Protein AF-A0A2L0PM59-F1 (afdb_monomer_lite)

Radius of gyration: 33.08 Å; chains: 1; bounding box: 69×61×106 Å

Foldseek 3Di:
DDDPPDPDDDVVLLVLQLVLLVVLVCVQQVNDLDLDRPGDLPVQVCSLCDPSHRPLSNLLLVQADQWADPDDPDDTGGLRVLLSRLLSNLQVVLCLFQVDGDFSVLQVALSQQLNCQRDQVVCVQQVHPSQLHDPPVDPPPPPDDPHSRPVSSVVSSVSSSVSSVQDDQQAFEFAAHRPQKTKFKDKFKAWCDAFQAHHHRHGCAFPVNDGDFQFLKHKFWFDDDPQKTKTADPGGPPDPFHAAFALLFKFKDKVRHTQDGFHVPDDSPDQKHWDKGWDDDPPDPDIKMKIKIDGRHGRMIMIGIVVGDDPPIIMMMMTGGDCPPPVNVPVRTDMDMDMDMDMDGKDKDKDKDKDFPVVQVVCCVPVVDRPQVVVVVVSSVVVSLVLNLVLVVLLVVLQVVFEFEDELPCVPCVVPDDPQVSVVVVVVSQVVSQVVLCVLLSAWGFAEKEAEDVVLVVQLPHDCCAFVASPDDDDPAKTWGGAGNVGHTYIYGHHPSQDADPFFTKMKTFIHDSRSSLRQKYKYFSHHWGKDKDDQDPSRMTIIMIMTIMDTGGRPPPSSNSRMHMYTYTD

Structure (mmCIF, N/CA/C/O backbone):
data_AF-A0A2L0PM59-F1
#
_entry.id   AF-A0A2L0PM59-F1
#
loop_
_atom_site.group_PDB
_atom_site.id
_atom_site.type_symbol
_atom_site.label_atom_id
_atom_site.label_alt_id
_atom_site.label_comp_id
_atom_site.label_asym_id
_atom_site.label_entity_id
_atom_site.label_seq_id
_atom_site.pdbx_PDB_ins_code
_atom_site.Cartn_x
_atom_site.Cartn_y
_atom_site.Cartn_z
_atom_site.occupancy
_atom_site.B_iso_or_equiv
_atom_site.auth_seq_id
_atom_site.auth_comp_id
_atom_site.auth_asym_id
_atom_site.auth_atom_id
_atom_site.pdbx_PDB_model_num
ATOM 1 N N . MET A 1 1 ? -3.952 -29.152 -32.686 1.00 27.72 1 MET A N 1
ATOM 2 C CA . MET A 1 1 ? -3.365 -29.174 -31.329 1.00 27.72 1 MET A CA 1
ATOM 3 C C . MET A 1 1 ? -4.463 -28.813 -30.340 1.00 27.72 1 MET A C 1
ATOM 5 O O . MET A 1 1 ? -5.264 -27.950 -30.688 1.00 27.72 1 MET A O 1
ATOM 9 N N . PRO A 1 2 ? -4.578 -29.496 -29.192 1.00 24.06 2 PRO A N 1
ATOM 10 C CA . PRO A 1 2 ? -5.590 -29.165 -28.193 1.00 24.06 2 PRO A CA 1
ATOM 11 C C . PRO A 1 2 ? -5.317 -27.757 -27.646 1.00 24.06 2 PRO A C 1
ATOM 13 O O . PRO A 1 2 ? -4.169 -27.425 -27.362 1.00 24.06 2 PRO A O 1
ATOM 16 N N . GLN A 1 3 ? -6.354 -26.919 -27.552 1.00 24.34 3 GLN A N 1
ATOM 17 C CA . GLN A 1 3 ? -6.254 -25.629 -26.864 1.00 24.34 3 GLN A CA 1
ATOM 18 C C . GLN A 1 3 ? -5.790 -25.875 -25.419 1.00 24.34 3 GLN A C 1
ATOM 20 O O . GLN A 1 3 ? -6.357 -26.758 -24.766 1.00 24.34 3 GLN A O 1
ATOM 25 N N . PRO A 1 4 ? -4.795 -25.132 -24.900 1.00 29.39 4 PRO A N 1
ATOM 26 C CA . PRO A 1 4 ? -4.417 -25.258 -23.503 1.00 29.39 4 PRO A CA 1
ATOM 27 C C . PRO A 1 4 ? -5.614 -24.850 -22.640 1.00 29.39 4 PRO A C 1
ATOM 29 O O . PRO A 1 4 ? -6.123 -23.731 -22.727 1.00 29.39 4 PRO A O 1
ATOM 32 N N . ALA A 1 5 ? -6.100 -25.791 -21.832 1.00 29.72 5 ALA A N 1
ATOM 33 C CA . ALA A 1 5 ? -7.137 -25.538 -20.848 1.00 29.72 5 ALA A CA 1
ATOM 34 C C . ALA A 1 5 ? -6.565 -24.595 -19.781 1.00 29.72 5 ALA A C 1
ATOM 36 O O . ALA A 1 5 ? -5.794 -25.007 -18.914 1.00 29.72 5 ALA A O 1
ATOM 37 N N . ALA A 1 6 ? -6.925 -23.316 -19.868 1.00 35.06 6 ALA A N 1
ATOM 38 C CA . ALA A 1 6 ? -6.509 -22.288 -18.931 1.00 35.06 6 ALA A CA 1
ATOM 39 C C . ALA A 1 6 ? -7.089 -22.577 -17.537 1.00 35.06 6 ALA A C 1
ATOM 41 O O . ALA A 1 6 ? -8.230 -22.229 -17.229 1.00 35.06 6 ALA A O 1
ATOM 42 N N . LYS A 1 7 ? -6.299 -23.206 -16.659 1.00 37.25 7 LYS A N 1
ATOM 43 C CA . LYS A 1 7 ? -6.524 -23.071 -15.216 1.00 37.25 7 LYS A CA 1
ATOM 44 C C . LYS A 1 7 ? -6.375 -21.588 -14.883 1.00 37.25 7 LYS A C 1
ATOM 46 O O . LYS A 1 7 ? -5.347 -20.985 -15.181 1.00 37.25 7 LYS A O 1
ATOM 51 N N . SER A 1 8 ? -7.431 -21.009 -14.320 1.00 37.84 8 SER A N 1
ATOM 52 C CA . SER A 1 8 ? -7.541 -19.581 -14.032 1.00 37.84 8 SER A CA 1
ATOM 53 C C . SER A 1 8 ? -6.312 -19.029 -13.308 1.00 37.84 8 SER A C 1
ATOM 55 O O . SER A 1 8 ? -5.810 -19.641 -12.364 1.00 37.84 8 SER A O 1
ATOM 57 N N . MET A 1 9 ? -5.901 -17.838 -13.737 1.00 46.41 9 MET A N 1
ATOM 58 C CA . MET A 1 9 ? -4.783 -17.024 -13.268 1.00 46.41 9 MET A CA 1
ATOM 59 C C . MET A 1 9 ? -4.949 -16.583 -11.802 1.00 46.41 9 MET A C 1
ATOM 61 O O . MET A 1 9 ? -5.309 -15.445 -11.514 1.00 46.41 9 MET A O 1
ATOM 65 N N . THR A 1 10 ? -4.713 -17.483 -10.853 1.00 48.06 10 THR A N 1
ATOM 66 C CA . THR A 1 10 ? -4.766 -17.174 -9.418 1.00 48.06 10 THR A CA 1
ATOM 67 C C . THR A 1 10 ? -3.381 -16.779 -8.885 1.00 48.06 10 THR A C 1
ATOM 69 O O . THR A 1 10 ? -2.368 -17.262 -9.395 1.00 48.06 10 THR A O 1
ATOM 72 N N . PRO A 1 11 ? -3.291 -15.977 -7.804 1.00 45.53 11 PRO A N 1
ATOM 73 C CA . PRO A 1 11 ? -2.032 -15.705 -7.092 1.00 45.53 11 PRO A CA 1
ATOM 74 C C . PRO A 1 11 ? -1.247 -16.974 -6.706 1.00 45.53 11 PRO A C 1
ATOM 76 O O . PRO A 1 11 ? -0.023 -16.952 -6.594 1.00 45.53 11 PRO A O 1
ATOM 79 N N . SER A 1 12 ? -1.935 -18.116 -6.566 1.00 50.94 12 SER A N 1
ATOM 80 C CA . SER A 1 12 ? -1.296 -19.419 -6.353 1.00 50.94 12 SER A CA 1
ATOM 81 C C . SER A 1 12 ? -0.409 -19.848 -7.524 1.00 50.94 12 SER A C 1
ATOM 83 O O . SER A 1 12 ? 0.633 -20.442 -7.283 1.00 50.94 12 SER A O 1
ATOM 85 N N . VAL A 1 13 ? -0.778 -19.529 -8.769 1.00 54.47 13 VAL A N 1
ATOM 86 C CA . VAL A 1 13 ? 0.019 -19.849 -9.963 1.00 54.47 13 VAL A CA 1
ATOM 87 C C . VAL A 1 13 ? 1.286 -18.994 -10.001 1.00 54.47 13 VAL A C 1
ATOM 89 O O . VAL A 1 13 ? 2.354 -19.515 -10.289 1.00 54.47 13 VAL A O 1
ATOM 92 N N . GLN A 1 14 ? 1.210 -17.715 -9.618 1.00 56.06 14 GLN A N 1
ATOM 93 C CA . GLN A 1 14 ? 2.391 -16.841 -9.537 1.00 56.06 14 GLN A CA 1
ATOM 94 C C . GLN A 1 14 ? 3.382 -17.334 -8.477 1.00 56.06 14 GLN A C 1
ATOM 96 O O . GLN A 1 14 ? 4.585 -17.414 -8.729 1.00 56.06 14 GLN A O 1
ATOM 101 N N . ASN A 1 15 ? 2.881 -17.734 -7.307 1.00 59.72 15 ASN A N 1
ATOM 102 C CA . ASN A 1 15 ? 3.714 -18.322 -6.260 1.00 59.72 15 ASN A CA 1
ATOM 103 C C . ASN A 1 15 ? 4.310 -19.671 -6.686 1.00 59.72 15 ASN A C 1
ATOM 105 O O . ASN A 1 15 ? 5.478 -19.921 -6.405 1.00 59.72 15 ASN A O 1
ATOM 109 N N . GLN A 1 16 ? 3.557 -20.503 -7.411 1.00 60.62 16 GLN A N 1
ATOM 110 C CA . GLN A 1 16 ? 4.054 -21.764 -7.971 1.00 60.62 16 GLN A CA 1
ATOM 111 C C . GLN A 1 16 ? 5.153 -21.538 -9.013 1.00 60.62 16 GLN A C 1
ATOM 113 O O . GLN A 1 16 ? 6.176 -22.212 -8.947 1.00 60.62 16 GLN A O 1
ATOM 118 N N . THR A 1 17 ? 5.001 -20.560 -9.913 1.00 58.91 17 THR A N 1
ATOM 119 C CA . THR A 1 17 ? 6.036 -20.210 -10.897 1.00 58.91 17 THR A CA 1
ATOM 120 C C . THR A 1 17 ? 7.337 -19.803 -10.220 1.00 58.91 17 THR A C 1
ATOM 122 O O . THR A 1 17 ? 8.400 -20.308 -10.565 1.00 58.91 17 THR A O 1
ATOM 125 N N . ASN A 1 18 ? 7.263 -18.966 -9.188 1.00 61.53 18 ASN A N 1
ATOM 126 C CA . ASN A 1 18 ? 8.455 -18.542 -8.457 1.00 61.53 18 ASN A CA 1
ATOM 127 C C . ASN A 1 18 ? 9.075 -19.637 -7.615 1.00 61.53 18 ASN A C 1
ATOM 129 O O . ASN A 1 18 ? 10.293 -19.737 -7.561 1.00 61.53 18 ASN A O 1
ATOM 133 N N . GLN A 1 19 ? 8.261 -20.453 -6.949 1.00 65.94 19 GLN A N 1
ATOM 134 C CA . GLN A 1 19 ? 8.767 -21.596 -6.199 1.00 65.94 19 GLN A CA 1
ATOM 135 C C . GLN A 1 19 ? 9.452 -22.591 -7.129 1.00 65.94 19 GLN A C 1
ATOM 137 O O . GLN A 1 19 ? 10.510 -23.095 -6.779 1.00 65.94 19 GLN A O 1
ATOM 142 N N . PHE A 1 20 ? 8.907 -22.818 -8.322 1.00 67.31 20 PHE A N 1
ATOM 143 C CA . PHE A 1 20 ? 9.523 -23.672 -9.328 1.00 67.31 20 PHE A CA 1
ATOM 144 C C . PHE A 1 20 ? 10.843 -23.089 -9.850 1.00 67.31 20 PHE A C 1
ATOM 146 O O . PHE A 1 20 ? 11.848 -23.796 -9.883 1.00 67.31 20 PHE A O 1
ATOM 153 N N . ILE A 1 21 ? 10.883 -21.792 -10.177 1.00 66.69 21 ILE A N 1
ATOM 154 C CA . ILE A 1 21 ? 12.112 -21.095 -10.594 1.00 66.69 21 ILE A CA 1
ATOM 155 C C . ILE A 1 21 ? 13.164 -21.146 -9.482 1.00 66.69 21 ILE A C 1
ATOM 157 O O . ILE A 1 21 ? 14.302 -21.512 -9.753 1.00 66.69 21 ILE A O 1
ATOM 161 N N . LYS A 1 22 ? 12.788 -20.869 -8.226 1.00 67.25 22 LYS A N 1
ATOM 162 C CA . LYS A 1 22 ? 13.691 -20.939 -7.066 1.00 67.25 22 LYS A CA 1
ATOM 163 C C . LYS A 1 22 ? 14.184 -22.354 -6.798 1.00 67.25 22 LYS A C 1
ATOM 165 O O . LYS A 1 22 ? 15.374 -22.545 -6.630 1.00 67.25 22 LYS A O 1
ATOM 170 N N . GLN A 1 23 ? 13.311 -23.357 -6.844 1.00 67.19 23 GLN A N 1
ATOM 171 C CA . GLN A 1 23 ? 13.714 -24.760 -6.713 1.00 67.19 23 GLN A CA 1
ATOM 172 C C . GLN A 1 23 ? 14.649 -25.192 -7.844 1.00 67.19 23 GLN A C 1
ATOM 174 O O . GLN A 1 23 ? 15.574 -25.962 -7.607 1.00 67.19 23 GLN A O 1
ATOM 179 N N . THR A 1 24 ? 14.429 -24.693 -9.061 1.00 63.56 24 THR A N 1
ATOM 180 C CA . THR A 1 24 ? 15.310 -24.948 -10.204 1.00 63.56 24 THR A CA 1
ATOM 181 C C . THR A 1 24 ? 16.659 -24.261 -10.000 1.00 63.56 24 THR A C 1
ATOM 183 O O . THR A 1 24 ? 17.693 -24.904 -10.147 1.00 63.56 24 THR A O 1
ATOM 186 N N . LEU A 1 25 ? 16.669 -22.995 -9.575 1.00 63.06 25 LEU A N 1
ATOM 187 C CA . LEU A 1 25 ? 17.885 -22.258 -9.224 1.00 63.06 25 LEU A CA 1
ATOM 188 C C . LEU A 1 25 ? 18.656 -22.954 -8.097 1.00 63.06 25 LEU A C 1
ATOM 190 O O . LEU A 1 25 ? 19.851 -23.187 -8.245 1.00 63.06 25 LEU A O 1
ATOM 194 N N . ASP A 1 26 ? 17.991 -23.358 -7.017 1.00 63.78 26 ASP A N 1
ATOM 195 C CA . ASP A 1 26 ? 18.604 -24.003 -5.852 1.00 63.78 26 ASP A CA 1
ATOM 196 C C . ASP A 1 26 ? 19.184 -25.381 -6.192 1.00 63.78 26 ASP A C 1
ATOM 198 O O . ASP A 1 26 ? 20.300 -25.707 -5.776 1.00 63.78 26 ASP A O 1
ATOM 202 N N . LYS A 1 27 ? 18.460 -26.185 -6.984 1.00 61.19 27 LYS A N 1
ATOM 203 C CA . LYS A 1 27 ? 18.928 -27.503 -7.442 1.00 61.19 27 LYS A CA 1
ATOM 204 C C . LYS A 1 27 ? 20.117 -27.399 -8.391 1.00 61.19 27 LYS A C 1
ATOM 206 O O . LYS A 1 27 ? 20.985 -28.264 -8.347 1.00 61.19 27 LYS A O 1
ATOM 211 N N . VAL A 1 28 ? 20.163 -26.365 -9.231 1.00 54.53 28 VAL A N 1
ATOM 212 C CA . VAL A 1 28 ? 21.196 -26.229 -10.268 1.00 54.53 28 VAL A CA 1
ATOM 213 C C . VAL A 1 28 ? 22.436 -25.488 -9.758 1.00 54.53 28 VAL A C 1
ATOM 215 O O . VAL A 1 28 ? 23.550 -25.811 -10.156 1.00 54.53 28 VAL A O 1
ATOM 218 N N . THR A 1 29 ? 22.282 -24.544 -8.827 1.00 51.91 29 THR A N 1
ATOM 219 C CA . THR A 1 29 ? 23.408 -23.808 -8.214 1.00 51.91 29 THR A CA 1
ATOM 220 C C . THR A 1 29 ? 23.987 -24.494 -6.971 1.00 51.91 29 THR A C 1
ATOM 222 O O . THR A 1 29 ? 24.968 -24.018 -6.396 1.00 51.91 29 THR A O 1
ATOM 225 N N . GLY A 1 30 ? 23.397 -25.610 -6.522 1.00 48.59 30 GLY A N 1
ATOM 226 C CA . GLY A 1 30 ? 23.833 -26.328 -5.321 1.00 48.59 30 GLY A CA 1
ATOM 227 C C . GLY A 1 30 ? 23.672 -25.515 -4.029 1.00 48.59 30 GLY A C 1
ATOM 228 O O . GLY A 1 30 ? 24.452 -25.692 -3.092 1.00 48.59 30 GLY A O 1
ATOM 229 N N . GLY A 1 31 ? 22.703 -24.593 -3.985 1.00 42.41 31 GLY A N 1
ATOM 230 C CA . GLY A 1 31 ? 22.409 -23.764 -2.812 1.00 42.41 31 GLY A CA 1
ATOM 231 C C . GLY A 1 31 ? 23.456 -22.693 -2.480 1.00 42.41 31 GLY A C 1
ATOM 232 O O . GLY A 1 31 ? 23.491 -22.212 -1.346 1.00 42.41 31 GLY A O 1
ATOM 233 N N . LYS A 1 32 ? 24.326 -22.307 -3.426 1.00 35.59 32 LYS A N 1
ATOM 234 C CA . LYS A 1 32 ? 25.261 -21.184 -3.247 1.00 35.59 32 LYS A CA 1
ATOM 235 C C . LYS A 1 32 ? 24.910 -20.034 -4.196 1.00 35.59 32 LYS A C 1
ATOM 237 O O . LYS A 1 32 ? 24.916 -20.245 -5.406 1.00 35.59 32 LYS A O 1
ATOM 242 N N . PRO A 1 33 ? 24.695 -18.804 -3.690 1.00 37.88 33 PRO A N 1
ATOM 243 C CA . PRO A 1 33 ? 24.540 -17.629 -4.536 1.00 37.88 33 PRO A CA 1
ATOM 244 C C . PRO A 1 33 ? 25.918 -17.249 -5.093 1.00 37.88 33 PRO A C 1
ATOM 246 O O . PRO A 1 33 ? 26.640 -16.436 -4.521 1.00 37.88 33 PRO A O 1
ATOM 249 N N . SER A 1 34 ? 26.351 -17.899 -6.172 1.00 37.03 34 SER A N 1
ATOM 250 C CA . SER A 1 34 ? 27.556 -17.487 -6.888 1.00 37.03 34 SER A CA 1
ATOM 251 C C . SER A 1 34 ? 27.201 -16.388 -7.882 1.00 37.03 34 SER A C 1
ATOM 253 O O . SER A 1 34 ? 26.330 -16.584 -8.724 1.00 37.03 34 SER A O 1
ATOM 255 N N . ASN A 1 35 ? 27.949 -15.282 -7.858 1.00 36.91 35 ASN A N 1
ATOM 256 C CA . ASN A 1 35 ? 27.867 -14.176 -8.826 1.00 36.91 35 ASN A CA 1
ATOM 257 C C . ASN A 1 35 ? 28.121 -14.587 -10.297 1.00 36.91 35 ASN A C 1
ATOM 259 O O . ASN A 1 35 ? 28.091 -13.739 -11.185 1.00 36.91 35 ASN A O 1
ATOM 263 N N . ILE A 1 36 ? 28.385 -15.870 -10.560 1.00 41.28 36 ILE A N 1
ATOM 264 C CA . ILE A 1 36 ? 28.455 -16.495 -11.880 1.00 41.28 36 ILE A CA 1
ATOM 265 C C . ILE A 1 36 ? 27.874 -17.907 -11.716 1.00 41.28 36 ILE A C 1
ATOM 267 O O . ILE A 1 36 ? 28.599 -18.838 -11.370 1.00 41.28 36 ILE A O 1
ATOM 271 N N . ALA A 1 37 ? 26.560 -18.062 -11.873 1.00 41.47 37 ALA A N 1
ATOM 272 C CA . ALA A 1 37 ? 25.947 -19.384 -11.925 1.00 41.47 37 ALA A CA 1
ATOM 273 C C . ALA A 1 37 ? 26.334 -20.035 -13.263 1.00 41.47 37 ALA A C 1
ATOM 275 O O . ALA A 1 37 ? 25.862 -19.634 -14.322 1.00 41.47 37 ALA A O 1
ATOM 276 N N . VAL A 1 38 ? 27.251 -21.002 -13.230 1.00 41.81 38 VAL A N 1
ATOM 277 C CA . VAL A 1 38 ? 27.514 -21.865 -14.387 1.00 41.81 38 VAL A CA 1
ATOM 278 C C . VAL A 1 38 ? 26.465 -22.970 -14.337 1.00 41.81 38 VAL A C 1
ATOM 280 O O . VAL A 1 38 ? 26.564 -23.882 -13.520 1.00 41.81 38 VAL A O 1
ATOM 283 N N . PHE A 1 39 ? 25.416 -22.831 -15.144 1.00 48.06 39 PHE A N 1
ATOM 284 C CA . PHE A 1 39 ? 24.342 -23.817 -15.242 1.00 48.06 39 PHE A CA 1
ATOM 285 C C . PHE A 1 39 ? 24.842 -25.058 -15.993 1.00 48.06 39 PHE A C 1
ATOM 287 O O . PHE A 1 39 ? 25.458 -24.937 -17.050 1.00 48.06 39 PHE A O 1
ATOM 294 N N . ASP A 1 40 ? 24.576 -26.245 -15.447 1.00 51.03 40 ASP A N 1
ATOM 295 C CA . ASP A 1 40 ? 24.790 -27.510 -16.154 1.00 51.03 40 ASP A CA 1
ATOM 296 C C . ASP A 1 40 ? 23.639 -27.744 -17.149 1.00 51.03 40 ASP A C 1
ATOM 298 O O . ASP A 1 40 ? 22.474 -27.871 -16.760 1.00 51.03 40 ASP A O 1
ATOM 302 N N . ASP A 1 41 ? 23.977 -27.751 -18.438 1.00 54.00 41 ASP A N 1
ATOM 303 C CA . ASP A 1 41 ? 23.052 -27.592 -19.566 1.00 54.00 41 ASP A CA 1
ATOM 304 C C . ASP A 1 41 ? 22.029 -28.731 -19.703 1.00 54.00 41 ASP A C 1
ATOM 306 O O . ASP A 1 41 ? 20.909 -28.506 -20.163 1.00 54.00 41 ASP A O 1
ATOM 310 N N . ALA A 1 42 ? 22.385 -29.947 -19.276 1.00 52.88 42 ALA A N 1
ATOM 311 C CA . ALA A 1 42 ? 21.524 -31.125 -19.406 1.00 52.88 42 ALA A CA 1
ATOM 312 C C . ALA A 1 42 ? 20.440 -31.185 -18.313 1.00 52.88 42 ALA A C 1
ATOM 314 O O . ALA A 1 42 ? 19.265 -31.413 -18.592 1.00 52.88 42 ALA A O 1
ATOM 315 N N . ASN A 1 43 ? 20.815 -30.904 -17.062 1.00 57.41 43 ASN A N 1
ATOM 316 C CA . ASN A 1 43 ? 19.921 -31.028 -15.906 1.00 57.41 43 ASN A CA 1
ATOM 317 C C . ASN A 1 43 ? 18.848 -29.922 -15.854 1.00 57.41 43 ASN A C 1
ATOM 319 O O . ASN A 1 43 ? 17.739 -30.143 -15.364 1.00 57.41 43 ASN A O 1
ATOM 323 N N . VAL A 1 44 ? 19.159 -28.729 -16.373 1.00 58.16 44 VAL A N 1
ATOM 324 C CA . VAL A 1 44 ? 18.218 -27.597 -16.450 1.00 58.16 44 VAL A CA 1
ATOM 325 C C . VAL A 1 44 ? 17.114 -27.861 -17.470 1.00 58.16 44 VAL A C 1
ATOM 327 O O . VAL A 1 44 ? 15.944 -27.598 -17.195 1.00 58.16 44 VAL A O 1
ATOM 330 N N . GLN A 1 45 ? 17.472 -28.397 -18.638 1.00 58.09 45 GLN A N 1
ATOM 331 C CA . GLN A 1 45 ? 16.526 -28.666 -19.717 1.00 58.09 45 GLN A CA 1
ATOM 332 C C . GLN A 1 45 ? 15.510 -29.737 -19.321 1.00 58.09 45 GLN A C 1
ATOM 334 O O . GLN A 1 45 ? 14.311 -29.541 -19.527 1.00 58.09 45 GLN A O 1
ATOM 339 N N . ASP A 1 46 ? 15.975 -30.821 -18.700 1.00 60.75 46 ASP A N 1
ATOM 340 C CA . ASP A 1 46 ? 15.107 -31.902 -18.237 1.00 60.75 46 ASP A CA 1
ATOM 341 C C . ASP A 1 46 ? 14.157 -31.427 -17.131 1.00 60.75 46 ASP A C 1
ATOM 343 O O . ASP A 1 46 ? 12.984 -31.799 -17.127 1.00 60.75 46 ASP A O 1
ATOM 347 N N . HIS A 1 47 ? 14.610 -30.542 -16.233 1.00 62.62 47 HIS A N 1
ATOM 348 C CA . HIS A 1 47 ? 13.748 -30.024 -15.170 1.00 62.62 47 HIS A CA 1
ATOM 349 C C . HIS A 1 47 ? 12.707 -29.018 -15.679 1.00 62.62 47 HIS A C 1
ATOM 351 O O . HIS A 1 47 ? 11.556 -29.067 -15.251 1.00 62.62 47 HIS A O 1
ATOM 357 N N . LEU A 1 48 ? 13.075 -28.133 -16.614 1.00 60.25 48 LEU A N 1
ATOM 358 C CA . LEU A 1 48 ? 12.162 -27.135 -17.191 1.00 60.25 48 LEU A CA 1
ATOM 359 C C . LEU A 1 48 ? 11.142 -27.741 -18.168 1.00 60.25 48 LEU A C 1
ATOM 361 O O . LEU A 1 48 ? 10.066 -27.171 -18.353 1.00 60.25 48 LEU A O 1
ATOM 365 N N . ARG A 1 49 ? 11.469 -28.883 -18.787 1.00 62.59 49 ARG A N 1
ATOM 366 C CA . ARG A 1 49 ? 10.570 -29.642 -19.674 1.00 62.59 49 ARG A CA 1
ATOM 367 C C . ARG A 1 49 ? 9.754 -30.710 -18.952 1.00 62.59 49 ARG A C 1
ATOM 369 O O . ARG A 1 49 ? 8.928 -31.368 -19.586 1.00 62.59 49 ARG A O 1
ATOM 376 N N . ASP A 1 50 ? 9.955 -30.878 -17.648 1.00 66.06 50 ASP A N 1
ATOM 377 C CA . ASP A 1 50 ? 9.169 -31.811 -16.857 1.00 66.06 50 ASP A CA 1
ATOM 378 C C . ASP A 1 50 ? 7.688 -31.385 -16.825 1.00 66.06 50 ASP A C 1
ATOM 380 O O . ASP A 1 50 ? 7.323 -30.205 -16.774 1.00 66.06 50 ASP A O 1
ATOM 384 N N . SER A 1 51 ? 6.815 -32.385 -16.808 1.00 54.03 51 SER A N 1
ATOM 385 C CA . SER A 1 51 ? 5.356 -32.265 -16.743 1.00 54.03 51 SER A CA 1
ATOM 386 C C . SER A 1 51 ? 4.838 -31.498 -15.512 1.00 54.03 51 SER A C 1
ATOM 388 O O . SER A 1 51 ? 3.673 -31.101 -15.487 1.00 54.03 51 SER A O 1
ATOM 390 N N . GLY A 1 52 ? 5.694 -31.262 -14.510 1.00 58.53 52 GLY A N 1
ATOM 391 C CA . GLY A 1 52 ? 5.411 -30.461 -13.315 1.00 58.53 52 GLY A CA 1
ATOM 392 C C . GLY A 1 52 ? 5.711 -28.958 -13.429 1.00 58.53 52 GLY A C 1
ATOM 393 O O . GLY A 1 52 ? 5.400 -28.223 -12.490 1.00 58.53 52 GLY A O 1
ATOM 394 N N . ALA A 1 53 ? 6.306 -28.485 -14.531 1.00 59.66 53 ALA A N 1
ATOM 395 C CA . ALA A 1 53 ? 6.601 -27.066 -14.719 1.00 59.66 53 ALA A CA 1
ATOM 396 C C . ALA A 1 53 ? 5.313 -26.223 -14.908 1.00 59.66 53 ALA A C 1
ATOM 398 O O . ALA A 1 53 ? 4.352 -26.681 -15.530 1.00 59.66 53 ALA A O 1
ATOM 399 N N . PRO A 1 54 ? 5.262 -24.976 -14.399 1.00 66.44 54 PRO A N 1
ATOM 400 C CA . PRO A 1 54 ? 4.151 -24.062 -14.648 1.00 66.44 54 PRO A CA 1
ATOM 401 C C . PRO A 1 54 ? 3.931 -23.836 -16.149 1.00 66.44 54 PRO A C 1
ATOM 403 O O . PRO A 1 54 ? 4.892 -23.666 -16.899 1.00 66.44 54 PRO A O 1
ATOM 406 N N . GLN A 1 55 ? 2.667 -23.742 -16.574 1.00 66.12 55 GLN A N 1
ATOM 407 C CA . GLN A 1 55 ? 2.287 -23.637 -17.992 1.00 66.12 55 GLN A CA 1
ATOM 408 C C . GLN A 1 55 ? 3.021 -22.510 -18.739 1.00 66.12 55 GLN A C 1
ATOM 410 O O . GLN A 1 55 ? 3.458 -22.710 -19.862 1.00 66.12 55 GLN A O 1
ATOM 415 N N . VAL A 1 56 ? 3.226 -21.351 -18.101 1.00 63.88 56 VAL A N 1
ATOM 416 C CA . VAL A 1 56 ? 3.931 -20.201 -18.704 1.00 63.88 56 VAL A CA 1
ATOM 417 C C . VAL A 1 56 ? 5.381 -20.546 -19.073 1.00 63.88 56 VAL A C 1
ATOM 419 O O . VAL A 1 56 ? 5.880 -20.107 -20.105 1.00 63.88 56 VAL A O 1
ATOM 422 N N . VAL A 1 57 ? 6.054 -21.357 -18.249 1.00 65.12 57 VAL A N 1
ATOM 423 C CA . VAL A 1 57 ? 7.431 -21.809 -18.497 1.00 65.12 57 VAL A CA 1
ATOM 424 C C . VAL A 1 57 ? 7.449 -22.829 -19.633 1.00 65.12 57 VAL A C 1
ATOM 426 O O . VAL A 1 57 ? 8.272 -22.718 -20.539 1.00 65.12 57 VAL A O 1
ATOM 429 N N . GLN A 1 58 ? 6.509 -23.778 -19.630 1.00 66.56 58 GLN A N 1
ATOM 430 C CA . GLN A 1 58 ? 6.380 -24.776 -20.696 1.00 66.56 58 GLN A CA 1
ATOM 431 C C . GLN A 1 58 ? 6.069 -24.124 -22.051 1.00 66.56 58 GLN A C 1
ATOM 433 O O . GLN A 1 58 ? 6.700 -24.462 -23.052 1.00 66.56 58 GLN A O 1
ATOM 438 N N . ASP A 1 59 ? 5.161 -23.146 -22.075 1.00 67.00 59 ASP A N 1
ATOM 439 C CA . ASP A 1 59 ? 4.779 -22.413 -23.283 1.00 67.00 59 ASP A CA 1
ATOM 440 C C . ASP A 1 59 ? 5.947 -21.585 -23.839 1.00 67.00 59 ASP A C 1
ATOM 442 O O . ASP A 1 59 ? 6.122 -21.518 -25.054 1.00 67.00 59 ASP A O 1
ATOM 446 N N . LEU A 1 60 ? 6.782 -20.989 -22.977 1.00 67.06 60 LEU A N 1
ATOM 447 C CA . LEU A 1 60 ? 7.980 -20.270 -23.418 1.00 67.06 60 LEU A CA 1
ATOM 448 C C . LEU A 1 60 ? 9.032 -21.234 -23.990 1.00 67.06 60 LEU A C 1
ATOM 450 O O . LEU A 1 60 ? 9.591 -20.982 -25.058 1.00 67.06 60 LEU A O 1
ATOM 454 N N . MET A 1 61 ? 9.284 -22.355 -23.308 1.00 66.06 61 MET A N 1
ATOM 455 C CA . MET A 1 61 ? 10.282 -23.347 -23.728 1.00 66.06 61 MET A CA 1
ATOM 456 C C . MET A 1 61 ? 9.880 -24.106 -24.998 1.00 66.06 61 MET A C 1
ATOM 458 O O . MET A 1 61 ? 10.755 -24.543 -25.740 1.00 66.06 61 MET A O 1
ATOM 462 N N . ALA A 1 62 ? 8.582 -24.249 -25.276 1.00 65.44 62 ALA A N 1
ATOM 463 C CA . ALA A 1 62 ? 8.084 -24.898 -26.489 1.00 65.44 62 ALA A CA 1
ATOM 464 C C . ALA A 1 62 ? 8.323 -24.076 -27.767 1.00 65.44 62 ALA A C 1
ATOM 466 O O . ALA A 1 62 ? 8.299 -24.628 -28.866 1.00 65.44 62 ALA A O 1
ATOM 467 N N . VAL A 1 63 ? 8.512 -22.760 -27.636 1.00 64.50 63 VAL A N 1
ATOM 468 C CA . VAL A 1 63 ? 8.615 -21.835 -28.775 1.00 64.50 63 VAL A CA 1
ATOM 469 C C . VAL A 1 63 ? 10.066 -21.415 -29.046 1.00 64.50 63 VAL A C 1
ATOM 471 O O . VAL A 1 63 ? 10.398 -21.018 -30.163 1.00 64.50 63 VAL A O 1
ATOM 474 N N . LEU A 1 64 ? 10.948 -21.518 -28.051 1.00 65.44 64 LEU A N 1
ATOM 475 C CA . LEU A 1 64 ? 12.365 -21.189 -28.193 1.00 65.44 64 LEU A CA 1
ATOM 476 C C . LEU A 1 64 ? 13.166 -22.333 -28.852 1.00 65.44 64 LEU A C 1
ATOM 478 O O . LEU A 1 64 ? 12.869 -23.505 -28.615 1.00 65.44 64 LEU A O 1
ATOM 482 N N . PRO A 1 65 ? 14.200 -22.021 -29.662 1.00 65.12 65 PRO A N 1
ATOM 483 C CA . PRO A 1 65 ? 15.098 -23.037 -30.213 1.00 65.12 65 PRO A CA 1
ATOM 484 C C . PRO A 1 65 ? 15.870 -23.742 -29.089 1.00 65.12 65 PRO A C 1
ATOM 486 O O . PRO A 1 65 ? 16.168 -23.125 -28.071 1.00 65.12 65 PRO A O 1
ATOM 489 N N . GLU A 1 66 ? 16.231 -25.016 -29.262 1.00 62.72 66 GLU A N 1
ATOM 490 C CA . GLU A 1 66 ? 16.915 -25.785 -28.203 1.00 62.72 66 GLU A CA 1
ATOM 491 C C . GLU A 1 66 ? 18.336 -25.273 -27.924 1.00 62.72 66 GLU A C 1
ATOM 493 O O . GLU A 1 66 ? 18.766 -25.227 -26.774 1.00 62.72 66 GLU A O 1
ATOM 498 N N . THR A 1 67 ? 19.043 -24.826 -28.965 1.00 65.88 67 THR A N 1
ATOM 499 C CA . THR A 1 67 ? 20.423 -24.335 -28.868 1.00 65.88 67 THR A CA 1
ATOM 500 C C . THR A 1 67 ? 20.640 -23.074 -29.696 1.00 65.88 67 THR A C 1
ATOM 502 O O . THR A 1 67 ? 20.084 -22.948 -30.789 1.00 65.88 67 THR A O 1
ATOM 505 N N . VAL A 1 68 ? 21.509 -22.180 -29.221 1.00 63.00 68 VAL A N 1
ATOM 506 C CA . VAL A 1 68 ? 21.929 -20.954 -29.919 1.00 63.00 68 VAL A CA 1
ATOM 507 C C . VAL A 1 68 ? 23.450 -20.906 -30.028 1.00 63.00 68 VAL A C 1
ATOM 509 O O . VAL A 1 68 ? 24.169 -21.224 -29.081 1.00 63.00 68 VAL A O 1
ATOM 512 N N . THR A 1 69 ? 23.951 -20.469 -31.183 1.00 57.41 69 THR A N 1
ATOM 513 C CA . THR A 1 69 ? 25.381 -20.254 -31.441 1.00 57.41 69 THR A CA 1
ATOM 514 C C . THR A 1 69 ? 25.621 -18.759 -31.662 1.00 57.41 69 THR A C 1
ATOM 516 O O . THR A 1 69 ? 25.077 -18.179 -32.597 1.00 57.41 69 THR A O 1
ATOM 519 N N . PHE A 1 70 ? 26.399 -18.112 -30.786 1.00 55.66 70 PHE A N 1
ATOM 520 C CA . PHE A 1 70 ? 26.625 -16.654 -30.833 1.00 55.66 70 PHE A CA 1
ATOM 521 C C . PHE A 1 70 ? 27.738 -16.224 -31.800 1.00 55.66 70 PHE A C 1
ATOM 523 O O . PHE A 1 70 ? 27.807 -15.056 -32.172 1.00 55.66 70 PHE A O 1
ATOM 530 N N . ALA A 1 71 ? 28.609 -17.151 -32.201 1.00 53.06 71 ALA A N 1
ATOM 531 C CA . ALA A 1 71 ? 29.684 -16.917 -33.156 1.00 53.06 71 ALA A CA 1
ATOM 532 C C . ALA A 1 71 ? 29.984 -18.198 -33.941 1.00 53.06 71 ALA A C 1
ATOM 534 O O . ALA A 1 71 ? 29.811 -19.307 -33.429 1.00 53.06 71 ALA A O 1
ATOM 535 N N . GLU A 1 72 ? 30.454 -18.040 -35.174 1.00 41.44 72 GLU A N 1
ATOM 536 C CA . GLU A 1 72 ? 30.897 -19.149 -36.016 1.00 41.44 72 GLU A CA 1
ATOM 537 C C . GLU A 1 72 ? 32.067 -19.878 -35.321 1.00 41.44 72 GLU A C 1
ATOM 539 O O . GLU A 1 72 ? 33.099 -19.279 -35.024 1.00 41.44 72 GLU A O 1
ATOM 544 N N . GLY A 1 73 ? 31.876 -21.156 -34.970 1.00 50.31 73 GLY A N 1
ATOM 545 C CA . GLY A 1 73 ? 32.860 -21.963 -34.230 1.00 50.31 73 GLY A CA 1
ATOM 546 C C . GLY A 1 73 ? 32.754 -21.934 -32.695 1.00 50.31 73 GLY A C 1
ATOM 547 O O . GLY A 1 73 ? 33.538 -22.615 -32.034 1.00 50.31 73 GLY A O 1
ATOM 548 N N . ALA A 1 74 ? 31.799 -21.202 -32.109 1.00 56.41 74 ALA A N 1
ATOM 549 C CA . ALA A 1 74 ? 31.514 -21.281 -30.673 1.00 56.41 74 ALA A CA 1
ATOM 550 C C . ALA A 1 74 ? 30.691 -22.535 -30.329 1.00 56.41 74 ALA A C 1
ATOM 552 O O . ALA A 1 74 ? 29.868 -22.989 -31.126 1.00 56.41 74 ALA A O 1
ATOM 553 N N . ALA A 1 75 ? 30.892 -23.084 -29.127 1.00 57.84 75 ALA A N 1
ATOM 554 C CA . ALA A 1 75 ? 30.055 -24.174 -28.633 1.00 57.84 75 ALA A CA 1
ATOM 555 C C . ALA A 1 75 ? 28.583 -23.712 -28.550 1.00 57.84 75 ALA A C 1
ATOM 557 O O . ALA A 1 75 ? 28.330 -22.577 -28.134 1.00 57.84 75 ALA A O 1
ATOM 558 N N . PRO A 1 76 ? 27.616 -24.551 -28.963 1.00 62.78 76 PRO A N 1
ATOM 559 C CA . PRO A 1 76 ? 26.203 -24.226 -28.828 1.00 62.78 76 PRO A CA 1
ATOM 560 C C . PRO A 1 76 ? 25.838 -24.108 -27.344 1.00 62.78 76 PRO A C 1
ATOM 562 O O . PRO A 1 76 ? 26.193 -24.975 -26.551 1.00 62.78 76 PRO A O 1
ATOM 565 N N . TYR A 1 77 ? 25.128 -23.041 -26.987 1.00 64.50 77 TYR A N 1
ATOM 566 C CA . TYR A 1 77 ? 24.561 -22.844 -25.653 1.00 64.50 77 TYR A CA 1
ATOM 567 C C . TYR A 1 77 ? 23.096 -23.274 -25.653 1.00 64.50 77 TYR A C 1
ATOM 569 O O . TYR A 1 77 ? 22.375 -22.963 -26.608 1.00 64.50 77 TYR A O 1
ATOM 577 N N . ASN A 1 78 ? 22.622 -23.928 -24.593 1.00 71.44 78 ASN A N 1
ATOM 578 C CA . ASN A 1 78 ? 21.194 -24.185 -24.426 1.00 71.44 78 ASN A CA 1
ATOM 579 C C . ASN A 1 78 ? 20.432 -22.887 -24.141 1.00 71.44 78 ASN A C 1
ATOM 581 O O . ASN A 1 78 ? 20.792 -22.082 -23.279 1.00 71.44 78 ASN A O 1
ATOM 585 N N . THR A 1 79 ? 19.322 -22.687 -24.840 1.00 67.56 79 THR A N 1
ATOM 586 C CA . THR A 1 79 ? 18.491 -21.493 -24.649 1.00 67.56 79 THR A CA 1
ATOM 587 C C . THR A 1 79 ? 17.843 -21.461 -23.264 1.00 67.56 79 THR A C 1
ATOM 589 O O . THR A 1 79 ? 17.642 -20.388 -22.696 1.00 67.56 79 THR A O 1
ATOM 592 N N . ALA A 1 80 ? 17.541 -22.626 -22.690 1.00 66.44 80 ALA A N 1
ATOM 593 C CA . ALA A 1 80 ? 16.897 -22.732 -21.387 1.00 66.44 80 ALA A CA 1
ATOM 594 C C . ALA A 1 80 ? 17.830 -22.297 -20.242 1.00 66.44 80 ALA A C 1
ATOM 596 O O . ALA A 1 80 ? 17.402 -21.588 -19.327 1.00 66.44 80 ALA A O 1
ATOM 597 N N . SER A 1 81 ? 19.117 -22.651 -20.317 1.00 67.50 81 SER A N 1
ATOM 598 C CA . SER A 1 81 ? 20.119 -22.212 -19.341 1.00 67.50 81 SER A CA 1
ATOM 599 C C . SER A 1 81 ? 20.401 -20.713 -19.455 1.00 67.50 81 SER A C 1
ATOM 601 O O . SER A 1 81 ? 20.483 -20.037 -18.433 1.00 67.50 81 SER A O 1
ATOM 603 N N . LEU A 1 82 ? 20.427 -20.157 -20.673 1.00 70.62 82 LEU A N 1
ATOM 604 C CA . LEU A 1 82 ? 20.553 -18.712 -20.906 1.00 70.62 82 LEU A CA 1
ATOM 605 C C . LEU A 1 82 ? 19.383 -17.907 -20.319 1.00 70.62 82 LEU A C 1
ATOM 607 O O . LEU A 1 82 ? 19.595 -16.857 -19.710 1.00 70.62 82 LEU A O 1
ATOM 611 N N . VAL A 1 83 ? 18.147 -18.394 -20.473 1.00 73.19 83 VAL A N 1
ATOM 612 C CA . VAL A 1 83 ? 16.960 -17.760 -19.878 1.00 73.19 83 VAL A CA 1
ATOM 613 C C . VAL A 1 83 ? 17.048 -17.787 -18.350 1.00 73.19 83 VAL A C 1
ATOM 615 O O . VAL A 1 83 ? 16.866 -16.748 -17.717 1.00 73.19 83 VAL A O 1
ATOM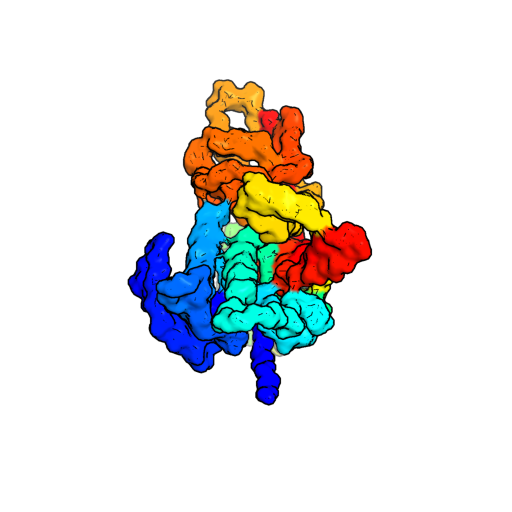 618 N N . MET A 1 84 ? 17.402 -18.923 -17.745 1.00 72.25 84 MET A N 1
ATOM 619 C CA . MET A 1 84 ? 17.548 -19.025 -16.286 1.00 72.25 84 MET A CA 1
ATOM 620 C C . MET A 1 84 ? 18.705 -18.181 -15.734 1.00 72.25 84 MET A C 1
ATOM 622 O O . MET A 1 84 ? 18.547 -17.548 -14.691 1.00 72.25 84 MET A O 1
ATOM 626 N N . ASP A 1 85 ? 19.831 -18.103 -16.444 1.00 73.88 85 ASP A N 1
ATOM 627 C CA . ASP A 1 85 ? 20.950 -17.224 -16.088 1.00 73.88 85 ASP A CA 1
ATOM 628 C C . ASP A 1 85 ? 20.549 -15.748 -16.154 1.00 73.88 85 ASP A C 1
ATOM 630 O O . ASP A 1 85 ? 20.862 -14.971 -15.249 1.00 73.88 85 ASP A O 1
ATOM 634 N N . SER A 1 86 ? 19.777 -15.359 -17.175 1.00 75.75 86 SER A N 1
ATOM 635 C CA . SER A 1 86 ? 19.255 -13.994 -17.275 1.00 75.75 86 SER A CA 1
ATOM 636 C C . SER A 1 86 ? 18.330 -13.642 -16.108 1.00 75.75 86 SER A C 1
ATOM 638 O O . SER A 1 86 ? 18.453 -12.552 -15.551 1.00 75.75 86 SER A O 1
ATOM 640 N N . ILE A 1 87 ? 17.477 -14.572 -15.668 1.00 79.19 87 ILE A N 1
ATOM 641 C CA . ILE A 1 87 ? 16.595 -14.404 -14.505 1.00 79.19 87 ILE A CA 1
ATOM 642 C C . ILE A 1 87 ? 17.419 -14.268 -13.219 1.00 79.19 87 ILE A C 1
ATOM 644 O O . ILE A 1 87 ? 17.211 -13.324 -12.461 1.00 79.19 87 ILE A O 1
ATOM 648 N N . ALA A 1 88 ? 18.394 -15.155 -12.998 1.00 77.12 88 ALA A N 1
ATOM 649 C CA . ALA A 1 88 ? 19.238 -15.145 -11.802 1.00 77.12 88 ALA A CA 1
ATOM 650 C C . ALA A 1 88 ? 20.053 -13.848 -11.673 1.00 77.12 88 ALA A C 1
ATOM 652 O O . ALA A 1 88 ? 20.086 -13.218 -10.613 1.00 77.12 88 ALA A O 1
ATOM 653 N N . LYS A 1 89 ? 20.684 -13.413 -12.771 1.00 79.81 89 LYS A N 1
ATOM 654 C CA . LYS A 1 89 ? 21.431 -12.149 -12.817 1.00 79.81 89 LYS A CA 1
ATOM 655 C C . LYS A 1 89 ? 20.514 -10.953 -12.590 1.00 79.81 89 LYS A C 1
ATOM 657 O O . LYS A 1 89 ? 20.882 -10.041 -11.853 1.00 79.81 89 LYS A O 1
ATOM 662 N N . SER A 1 90 ? 19.316 -10.977 -13.167 1.00 81.38 90 SER A N 1
ATOM 663 C CA . SER A 1 90 ? 18.336 -9.901 -12.999 1.00 81.38 90 SER A CA 1
ATOM 664 C C . SER A 1 90 ? 17.793 -9.827 -11.570 1.00 81.38 90 SER A C 1
ATOM 666 O O . SER A 1 90 ? 17.629 -8.730 -11.043 1.00 81.38 90 SER A O 1
ATOM 668 N N . GLU A 1 91 ? 17.593 -10.961 -10.891 1.00 81.44 91 GLU A N 1
ATOM 669 C CA . GLU A 1 91 ? 17.206 -10.996 -9.474 1.00 81.44 91 GLU A CA 1
ATOM 670 C C . GLU A 1 91 ? 18.309 -10.423 -8.570 1.00 81.44 91 GLU A C 1
ATOM 672 O O . GLU A 1 91 ? 18.023 -9.632 -7.668 1.00 81.44 91 GLU A O 1
ATOM 677 N N . ALA A 1 92 ? 19.577 -10.748 -8.843 1.00 80.56 92 ALA A N 1
ATOM 678 C CA . ALA A 1 92 ? 20.712 -10.174 -8.122 1.00 80.56 92 ALA A CA 1
ATOM 679 C C . ALA A 1 92 ? 20.840 -8.657 -8.355 1.00 80.56 92 ALA A C 1
ATOM 681 O O . ALA A 1 92 ? 21.072 -7.899 -7.409 1.00 80.56 92 ALA A O 1
ATOM 682 N N . MET A 1 93 ? 20.644 -8.198 -9.596 1.00 82.25 93 MET A N 1
ATOM 683 C CA . MET A 1 93 ? 20.618 -6.771 -9.929 1.00 82.25 93 MET A CA 1
ATOM 684 C C . MET A 1 93 ? 19.467 -6.054 -9.220 1.00 82.25 93 MET A C 1
ATOM 686 O O . MET A 1 93 ? 19.686 -5.007 -8.614 1.00 82.25 93 MET A O 1
ATOM 690 N N . PHE A 1 94 ? 18.271 -6.643 -9.209 1.00 83.50 94 PHE A N 1
ATOM 691 C CA . PHE A 1 94 ? 17.120 -6.103 -8.492 1.00 83.50 94 PHE A CA 1
ATOM 692 C C . PHE A 1 94 ? 17.401 -5.959 -6.994 1.00 83.50 94 PHE A C 1
ATOM 694 O O . PHE A 1 94 ? 17.153 -4.904 -6.411 1.00 83.50 94 PHE A O 1
ATOM 701 N N . ALA A 1 95 ? 17.975 -6.992 -6.373 1.00 83.38 95 ALA A N 1
ATOM 702 C CA . ALA A 1 95 ? 18.321 -6.964 -4.957 1.00 83.38 95 ALA A CA 1
ATOM 703 C C . ALA A 1 95 ? 19.357 -5.882 -4.630 1.00 83.38 95 ALA A C 1
ATOM 705 O O . ALA A 1 95 ? 19.257 -5.224 -3.593 1.00 83.38 95 ALA A O 1
ATOM 706 N N . HIS A 1 96 ? 20.315 -5.655 -5.528 1.00 83.12 96 HIS A N 1
ATOM 707 C CA . HIS A 1 96 ? 21.272 -4.563 -5.399 1.00 83.12 96 HIS A CA 1
ATOM 708 C C . HIS A 1 96 ? 20.599 -3.183 -5.529 1.00 83.12 96 HIS A C 1
ATOM 710 O O . HIS A 1 96 ? 20.890 -2.284 -4.741 1.00 83.12 96 HIS A O 1
ATOM 716 N N . GLU A 1 97 ? 19.682 -2.998 -6.485 1.00 81.38 97 GLU A N 1
ATOM 717 C CA . GLU A 1 97 ? 19.031 -1.701 -6.724 1.00 81.38 97 GLU A CA 1
ATOM 718 C C . GLU A 1 97 ? 17.953 -1.347 -5.685 1.00 81.38 97 GLU A C 1
ATOM 720 O O . GLU A 1 97 ? 17.868 -0.193 -5.261 1.00 81.38 97 GLU A O 1
ATOM 725 N N . HIS A 1 98 ? 17.170 -2.324 -5.223 1.00 81.62 98 HIS A N 1
ATOM 726 C CA . HIS A 1 98 ? 16.031 -2.109 -4.320 1.00 81.62 98 HIS A CA 1
ATOM 727 C C . HIS A 1 98 ? 16.293 -2.526 -2.867 1.00 81.62 98 HIS A C 1
ATOM 729 O O . HIS A 1 98 ? 15.543 -2.141 -1.972 1.00 81.62 98 HIS A O 1
ATOM 735 N N . GLY A 1 99 ? 17.375 -3.263 -2.590 1.00 76.50 99 GLY A N 1
ATOM 736 C CA . GLY A 1 99 ? 17.752 -3.681 -1.234 1.00 76.50 99 GLY A CA 1
ATOM 737 C C . GLY A 1 99 ? 16.980 -4.860 -0.659 1.00 76.50 99 GLY A C 1
ATOM 738 O O . GLY A 1 99 ? 17.161 -5.185 0.514 1.00 76.50 99 GLY A O 1
ATOM 739 N N . HIS A 1 100 ? 16.120 -5.485 -1.456 1.00 79.38 100 HIS A N 1
ATOM 740 C CA . HIS A 1 100 ? 15.369 -6.680 -1.099 1.00 79.38 100 HIS A CA 1
ATOM 741 C C . HIS A 1 100 ? 15.247 -7.598 -2.316 1.00 79.38 100 HIS A C 1
ATOM 743 O O . HIS A 1 100 ? 15.355 -7.149 -3.455 1.00 79.38 100 HIS A O 1
ATOM 749 N N . ALA A 1 101 ? 15.008 -8.888 -2.081 1.00 80.88 101 ALA A N 1
ATOM 750 C CA . ALA A 1 101 ? 14.796 -9.840 -3.166 1.00 80.88 101 ALA A CA 1
ATOM 751 C C . ALA A 1 101 ? 13.596 -9.431 -4.034 1.00 80.88 101 ALA A C 1
ATOM 753 O O . ALA A 1 101 ? 12.638 -8.821 -3.539 1.00 80.88 101 ALA A O 1
ATOM 754 N N . ALA A 1 102 ? 13.649 -9.784 -5.319 1.00 73.88 102 ALA A N 1
ATOM 755 C CA . ALA A 1 102 ? 12.541 -9.544 -6.228 1.00 73.88 102 ALA A CA 1
ATOM 756 C C . ALA A 1 102 ? 11.282 -10.252 -5.700 1.00 73.88 102 ALA A C 1
ATOM 758 O O . ALA A 1 102 ? 11.333 -11.447 -5.374 1.00 73.88 102 ALA A O 1
ATOM 759 N N . PRO A 1 103 ? 10.147 -9.543 -5.570 1.00 72.25 103 PRO A N 1
ATOM 760 C CA . PRO A 1 103 ? 8.904 -10.194 -5.210 1.00 72.25 103 PRO A CA 1
ATOM 761 C C . PRO A 1 103 ? 8.496 -11.153 -6.329 1.00 72.25 103 PRO A C 1
ATOM 763 O O . PRO A 1 103 ? 8.785 -10.927 -7.504 1.00 72.25 103 PRO A O 1
ATOM 766 N N . ALA A 1 104 ? 7.799 -12.223 -5.953 1.00 68.31 104 ALA A N 1
ATOM 767 C CA . ALA A 1 104 ? 7.467 -13.332 -6.842 1.00 68.31 104 ALA A CA 1
ATOM 768 C C . ALA A 1 104 ? 6.873 -12.861 -8.192 1.00 68.31 104 ALA A C 1
ATOM 770 O O . ALA A 1 104 ? 7.263 -13.291 -9.276 1.00 68.31 104 ALA A O 1
ATOM 771 N N . TRP A 1 105 ? 5.963 -11.897 -8.168 1.00 70.38 105 TRP A N 1
ATOM 772 C CA . TRP A 1 105 ? 5.319 -11.421 -9.389 1.00 70.38 105 TRP A CA 1
ATOM 773 C C . TRP A 1 105 ? 6.285 -10.862 -10.457 1.00 70.38 105 TRP A C 1
ATOM 775 O O . TRP A 1 105 ? 5.908 -10.858 -11.623 1.00 70.38 105 TRP A O 1
ATOM 785 N N . VAL A 1 106 ? 7.510 -10.430 -10.113 1.00 75.50 106 VAL A N 1
ATOM 786 C CA . VAL A 1 106 ? 8.487 -9.889 -11.084 1.00 75.50 106 VAL A CA 1
ATOM 787 C C . VAL A 1 106 ? 8.970 -10.972 -12.050 1.00 75.50 106 VAL A C 1
ATOM 789 O O . VAL A 1 106 ? 9.024 -10.732 -13.252 1.00 75.50 106 VAL A O 1
ATOM 792 N N . ALA A 1 107 ? 9.256 -12.182 -11.560 1.00 73.06 107 ALA A N 1
ATOM 793 C CA . ALA A 1 107 ? 9.715 -13.276 -12.420 1.00 73.06 107 ALA A CA 1
ATOM 794 C C . ALA A 1 107 ? 8.591 -13.804 -13.327 1.00 73.06 107 ALA A C 1
ATOM 796 O O . ALA A 1 107 ? 8.801 -14.057 -14.512 1.00 73.06 107 ALA A O 1
ATOM 797 N N . ASP A 1 108 ? 7.378 -13.943 -12.776 1.00 71.88 108 ASP A N 1
ATOM 798 C CA . ASP A 1 108 ? 6.187 -14.341 -13.543 1.00 71.88 108 ASP A CA 1
ATOM 799 C C . ASP A 1 108 ? 5.881 -13.314 -14.640 1.00 71.88 108 ASP A C 1
ATOM 801 O O . ASP A 1 108 ? 5.577 -13.682 -15.773 1.00 71.88 108 ASP A O 1
ATOM 805 N N . ASP A 1 109 ? 6.028 -12.026 -14.341 1.00 72.06 109 ASP A N 1
ATOM 806 C CA . ASP A 1 109 ? 5.835 -10.972 -15.324 1.00 72.06 109 ASP A CA 1
ATOM 807 C C . ASP A 1 109 ? 6.920 -10.934 -16.408 1.00 72.06 109 ASP A C 1
ATOM 809 O O . ASP A 1 109 ? 6.592 -10.792 -17.588 1.00 72.06 109 ASP A O 1
ATOM 813 N N . ALA A 1 110 ? 8.190 -11.111 -16.045 1.00 74.06 110 ALA A N 1
ATOM 814 C CA . ALA A 1 110 ? 9.275 -11.188 -17.018 1.00 74.06 110 ALA A CA 1
ATOM 815 C C . ALA A 1 110 ? 9.012 -12.297 -18.052 1.00 74.06 110 ALA A C 1
ATOM 817 O O . ALA A 1 110 ? 9.176 -12.098 -19.256 1.00 74.06 110 ALA A O 1
ATOM 818 N N . LEU A 1 111 ? 8.504 -13.448 -17.608 1.00 74.62 111 LEU A N 1
ATOM 819 C CA . LEU A 1 111 ? 8.131 -14.553 -18.494 1.00 74.62 111 LEU A CA 1
ATOM 820 C C . LEU A 1 111 ? 6.848 -14.277 -19.297 1.00 74.62 111 LEU A C 1
ATOM 822 O O . LEU A 1 111 ? 6.750 -14.633 -20.470 1.00 74.62 111 LEU A O 1
ATOM 826 N N . ARG A 1 112 ? 5.847 -13.620 -18.706 1.00 71.00 112 ARG A N 1
ATOM 827 C CA . ARG A 1 112 ? 4.578 -13.328 -19.397 1.00 71.00 112 ARG A CA 1
ATOM 828 C C . ARG A 1 112 ? 4.683 -12.212 -20.420 1.00 71.00 112 ARG A C 1
ATOM 830 O O . ARG A 1 112 ? 4.039 -12.295 -21.458 1.00 71.00 112 ARG A O 1
ATOM 837 N N . SER A 1 113 ? 5.458 -11.173 -20.132 1.00 69.81 113 SER A N 1
ATOM 838 C CA . SER A 1 113 ? 5.688 -10.051 -21.047 1.00 69.81 113 SER A CA 1
ATOM 839 C C . SER A 1 113 ? 6.548 -10.456 -22.245 1.00 69.81 113 SER A C 1
ATOM 841 O O . SER A 1 113 ? 6.407 -9.879 -23.323 1.00 69.81 113 SER A O 1
ATOM 843 N N . THR A 1 114 ? 7.386 -11.485 -22.082 1.00 70.31 114 THR A N 1
ATOM 844 C CA . THR A 1 114 ? 8.207 -12.057 -23.156 1.00 70.31 114 THR A CA 1
ATOM 845 C C . THR A 1 114 ? 7.434 -13.033 -24.037 1.00 70.31 114 THR A C 1
ATOM 847 O O . THR A 1 114 ? 7.632 -13.029 -25.249 1.00 70.31 114 THR A O 1
ATOM 850 N N . LEU A 1 115 ? 6.501 -13.813 -23.485 1.00 68.44 115 LEU A N 1
ATOM 851 C CA . LEU A 1 115 ? 5.722 -14.806 -24.235 1.00 68.44 115 LEU A CA 1
ATOM 852 C C . LEU A 1 115 ? 5.031 -14.284 -25.521 1.00 68.44 115 LEU A C 1
ATOM 854 O O . LEU A 1 115 ? 5.161 -14.945 -26.556 1.00 68.44 115 LEU A O 1
ATOM 858 N N . PRO A 1 116 ? 4.345 -13.119 -25.542 1.00 61.50 116 PRO A N 1
ATOM 859 C CA . PRO A 1 116 ? 3.726 -12.593 -26.761 1.00 61.50 116 PRO A CA 1
ATOM 860 C C . PRO A 1 116 ? 4.736 -12.103 -27.812 1.00 61.50 116 PRO A C 1
ATOM 862 O O . PRO A 1 116 ? 4.355 -11.944 -28.969 1.00 61.50 116 PRO A O 1
ATOM 865 N N . LEU A 1 117 ? 6.012 -11.892 -27.454 1.00 62.91 117 LEU A N 1
ATOM 866 C CA . LEU A 1 117 ? 7.067 -11.566 -28.425 1.00 62.91 117 LEU A CA 1
ATOM 867 C C . LEU A 1 117 ? 7.483 -12.793 -29.247 1.00 62.91 117 LEU A C 1
ATOM 869 O O . LEU A 1 117 ? 7.931 -12.644 -30.382 1.00 62.91 117 LEU A O 1
ATOM 873 N N . VAL A 1 118 ? 7.338 -13.995 -28.680 1.00 61.03 118 VAL A N 1
ATOM 874 C CA . VAL A 1 118 ? 7.815 -15.247 -29.290 1.00 61.03 118 VAL A CA 1
ATOM 875 C C . VAL A 1 118 ? 6.662 -16.090 -29.846 1.00 61.03 118 VAL A C 1
ATOM 877 O O . VAL A 1 118 ? 6.819 -16.741 -30.876 1.00 61.03 118 VAL A O 1
ATOM 880 N N . SER A 1 119 ? 5.488 -16.074 -29.201 1.00 60.91 119 SER A N 1
ATOM 881 C CA . SER A 1 119 ? 4.346 -16.935 -29.539 1.00 60.91 119 SER A CA 1
ATOM 882 C C . SER A 1 119 ? 3.189 -16.176 -30.192 1.00 60.91 119 SER A C 1
ATOM 884 O O . SER A 1 119 ? 2.468 -15.410 -29.547 1.00 60.91 119 SER A O 1
ATOM 886 N N . LYS A 1 120 ? 2.927 -16.485 -31.469 1.00 58.09 120 LYS A N 1
ATOM 887 C CA . LYS A 1 120 ? 1.771 -15.966 -32.220 1.00 58.09 120 LYS A CA 1
ATOM 888 C C . LYS A 1 120 ? 0.427 -16.359 -31.598 1.00 58.09 120 LYS A C 1
ATOM 890 O O . LYS A 1 120 ? -0.466 -15.523 -31.502 1.00 58.09 120 LYS A O 1
ATOM 895 N N . ASN A 1 121 ? 0.295 -17.606 -31.145 1.00 58.81 121 ASN A N 1
ATOM 896 C CA . ASN A 1 121 ? -0.956 -18.115 -30.572 1.00 58.81 121 ASN A CA 1
ATOM 897 C C . ASN A 1 121 ? -1.309 -17.397 -29.261 1.00 58.81 121 ASN A C 1
ATOM 899 O O . ASN A 1 121 ? -2.480 -17.146 -28.987 1.00 58.81 121 ASN A O 1
ATOM 903 N N . TYR A 1 122 ? -0.296 -17.040 -28.465 1.00 57.53 122 TYR A N 1
ATOM 904 C CA . TYR A 1 122 ? -0.494 -16.307 -27.217 1.00 57.53 122 TYR A CA 1
ATOM 905 C C . TYR A 1 122 ? -0.810 -14.821 -27.463 1.00 57.53 122 TYR A C 1
ATOM 907 O O . TYR A 1 122 ? -1.657 -14.246 -26.783 1.00 57.53 122 TYR A O 1
ATOM 915 N N . ALA A 1 123 ? -0.204 -14.202 -28.481 1.00 56.81 123 ALA A N 1
ATOM 916 C CA . ALA A 1 123 ? -0.534 -12.834 -28.884 1.00 56.81 123 ALA A CA 1
ATOM 917 C C . ALA A 1 123 ? -1.980 -12.703 -29.413 1.00 56.81 123 ALA A C 1
ATOM 919 O O . ALA A 1 123 ? -2.692 -11.772 -29.035 1.00 56.81 123 ALA A O 1
ATOM 920 N N . GLU A 1 124 ? -2.443 -13.660 -30.229 1.00 60.38 124 GLU A N 1
ATOM 921 C CA . GLU A 1 124 ? -3.839 -13.714 -30.692 1.00 60.38 124 GLU A CA 1
ATOM 922 C C . GLU A 1 124 ? -4.816 -13.950 -29.530 1.00 60.38 124 GLU A C 1
ATOM 924 O O . GLU A 1 124 ? -5.878 -13.330 -29.482 1.00 60.38 124 GLU A O 1
ATOM 929 N N . PHE A 1 125 ? -4.437 -14.778 -28.548 1.00 59.56 125 PHE A N 1
ATOM 930 C CA . PHE A 1 125 ? -5.220 -14.993 -27.326 1.00 59.56 125 PHE A CA 1
ATOM 931 C C . PHE A 1 125 ? -5.427 -13.703 -26.514 1.00 59.56 125 PHE A C 1
ATOM 933 O O . PHE A 1 125 ? -6.505 -13.491 -25.959 1.00 59.56 125 PHE A O 1
ATOM 940 N N . LEU A 1 126 ? -4.434 -12.810 -26.477 1.00 55.75 126 LEU A N 1
ATOM 941 C CA . LEU A 1 126 ? -4.537 -11.506 -25.812 1.00 55.75 126 LEU A CA 1
ATOM 942 C C . LEU A 1 126 ? -5.380 -10.479 -26.598 1.00 55.75 126 LEU A C 1
ATOM 944 O O . LEU A 1 126 ? -5.616 -9.375 -26.105 1.00 55.75 126 LEU A O 1
ATOM 948 N N . GLY A 1 127 ? -5.865 -10.829 -27.796 1.00 54.97 127 GLY A N 1
ATOM 949 C CA . GLY A 1 127 ? -6.667 -9.951 -28.652 1.00 54.97 127 GLY A CA 1
ATOM 950 C C . GLY A 1 127 ? -5.842 -8.952 -29.469 1.00 54.97 127 GLY A C 1
ATOM 951 O O . GLY A 1 127 ? -6.387 -7.962 -29.959 1.00 54.97 127 GLY A O 1
ATOM 952 N N . LEU A 1 128 ? -4.535 -9.187 -29.616 1.00 56.94 128 LEU A N 1
ATOM 953 C CA . LEU A 1 128 ? -3.653 -8.344 -30.418 1.00 56.94 128 LEU A CA 1
ATOM 954 C C . LEU A 1 128 ? -3.707 -8.783 -31.889 1.00 56.94 128 LEU A C 1
ATOM 956 O O . LEU A 1 128 ? -3.636 -9.981 -32.175 1.00 56.94 128 LEU A O 1
ATOM 960 N N . PRO A 1 129 ? -3.821 -7.852 -32.855 1.00 53.22 129 PRO A N 1
ATOM 961 C CA . PRO A 1 129 ? -3.837 -8.227 -34.260 1.00 53.22 129 PRO A CA 1
ATOM 962 C C . PRO A 1 129 ? -2.467 -8.775 -34.673 1.00 53.22 129 PRO A C 1
ATOM 964 O O . PRO A 1 129 ? -1.421 -8.248 -34.288 1.00 53.22 129 PRO A O 1
ATOM 967 N N . SER A 1 130 ? -2.478 -9.814 -35.514 1.00 47.75 130 SER A N 1
ATOM 968 C CA . SER A 1 130 ? -1.310 -10.615 -35.916 1.00 47.75 130 SER A CA 1
ATOM 969 C C . SER A 1 130 ? -0.190 -9.848 -36.649 1.00 47.75 130 SER A C 1
ATOM 971 O O . SER A 1 130 ? 0.749 -10.460 -37.151 1.00 47.75 130 SER A O 1
ATOM 973 N N . GLN A 1 131 ? -0.330 -8.530 -36.795 1.00 47.44 131 GLN A N 1
ATOM 974 C CA . GLN A 1 131 ? 0.556 -7.619 -37.520 1.00 47.44 131 GLN A CA 1
ATOM 975 C C . GLN A 1 131 ? 1.612 -6.966 -36.611 1.00 47.44 131 GLN A C 1
ATOM 977 O O . GLN A 1 131 ? 2.598 -6.453 -37.123 1.00 47.44 131 GLN A O 1
ATOM 982 N N . PHE A 1 132 ? 1.429 -7.003 -35.284 1.00 44.81 132 PHE A N 1
ATOM 983 C CA . PHE A 1 132 ? 2.396 -6.476 -34.303 1.00 44.81 132 PHE A CA 1
ATOM 984 C C . PHE A 1 132 ? 3.434 -7.509 -33.840 1.00 44.81 132 PHE A C 1
ATOM 986 O O . PHE A 1 132 ? 4.297 -7.198 -33.022 1.00 44.81 132 PHE A O 1
ATOM 993 N N . LEU A 1 133 ? 3.356 -8.740 -34.351 1.00 45.19 133 LEU A N 1
ATOM 994 C CA . LEU A 1 133 ? 4.369 -9.760 -34.116 1.00 45.19 133 LEU A CA 1
ATOM 995 C C . LEU A 1 133 ? 5.618 -9.420 -34.921 1.00 45.19 133 LEU A C 1
ATOM 997 O O . LEU A 1 133 ? 5.525 -9.145 -36.120 1.00 45.19 133 LEU A O 1
ATOM 1001 N N . GLY A 1 134 ? 6.780 -9.501 -34.266 1.00 42.22 134 GLY A N 1
ATOM 1002 C CA . GLY A 1 134 ? 8.064 -9.557 -34.950 1.00 42.22 134 GLY A CA 1
ATOM 1003 C C . GLY A 1 134 ? 7.939 -10.512 -36.131 1.00 42.22 134 GLY A C 1
ATOM 1004 O O . GLY A 1 134 ? 7.495 -11.651 -35.992 1.00 42.22 134 GLY A O 1
ATOM 1005 N N . SER A 1 135 ? 8.212 -9.984 -37.315 1.00 36.06 135 SER A N 1
ATOM 1006 C CA . SER A 1 135 ? 8.028 -10.657 -38.588 1.00 36.06 135 SER A CA 1
ATOM 1007 C C . SER A 1 135 ? 8.751 -12.014 -38.617 1.00 36.06 135 SER A C 1
ATOM 1009 O O . SER A 1 135 ? 9.891 -12.112 -39.054 1.00 36.06 135 SER A O 1
ATOM 1011 N N . GLN A 1 136 ? 8.057 -13.101 -38.266 1.00 36.53 136 GLN A N 1
ATOM 1012 C CA . GLN A 1 136 ? 8.428 -14.450 -38.717 1.00 36.53 136 GLN A CA 1
ATOM 1013 C C . GLN A 1 136 ? 8.197 -14.622 -40.233 1.00 36.53 136 GLN A C 1
ATOM 1015 O O . GLN A 1 136 ? 8.438 -15.692 -40.783 1.00 36.53 136 GLN A O 1
ATOM 1020 N N . LYS A 1 137 ? 7.729 -13.578 -40.937 1.00 31.39 137 LYS A N 1
ATOM 1021 C CA . LYS A 1 137 ? 7.582 -13.559 -42.398 1.00 31.39 137 LYS A CA 1
ATOM 1022 C C . LYS A 1 137 ? 8.755 -12.927 -43.146 1.00 31.39 137 LYS A C 1
ATOM 1024 O O . LYS A 1 137 ? 8.729 -12.915 -44.371 1.00 31.39 137 LYS A O 1
ATOM 1029 N N . THR A 1 138 ? 9.789 -12.462 -42.454 1.00 30.73 138 THR A N 1
ATOM 1030 C CA . THR A 1 138 ? 11.059 -12.068 -43.073 1.00 30.73 138 THR A CA 1
ATOM 1031 C C . THR A 1 138 ? 12.144 -12.986 -42.549 1.00 30.73 138 THR A C 1
ATOM 1033 O O . THR A 1 138 ? 12.932 -12.619 -41.682 1.00 30.73 138 THR A O 1
ATOM 1036 N N . VAL A 1 139 ? 12.157 -14.203 -43.088 1.00 28.83 139 VAL A N 1
ATOM 1037 C CA . VAL A 1 139 ? 13.406 -14.941 -43.252 1.00 28.83 139 VAL A CA 1
ATOM 1038 C C . VAL A 1 139 ? 14.194 -14.123 -44.273 1.00 28.83 139 VAL A C 1
ATOM 1040 O O . VAL A 1 139 ? 13.760 -13.998 -45.418 1.00 28.83 139 VAL A O 1
ATOM 1043 N N . PHE A 1 140 ? 15.281 -13.476 -43.855 1.00 28.33 140 PHE A N 1
ATOM 1044 C CA . PHE A 1 140 ? 16.284 -13.077 -44.835 1.00 28.33 140 PHE A CA 1
ATOM 1045 C C . PHE A 1 140 ? 16.820 -14.380 -45.427 1.00 28.33 140 PHE A C 1
ATOM 1047 O O . PHE A 1 140 ? 17.244 -15.259 -44.678 1.00 28.33 140 PHE A O 1
ATOM 1054 N N . ASP A 1 141 ? 16.703 -14.527 -46.746 1.00 29.45 141 ASP A N 1
ATOM 1055 C CA . ASP A 1 141 ? 17.352 -15.596 -47.500 1.00 29.45 141 ASP A CA 1
ATOM 1056 C C . ASP A 1 141 ? 18.863 -15.362 -47.425 1.00 29.45 141 ASP A C 1
ATOM 1058 O O . ASP A 1 141 ? 19.453 -14.696 -48.273 1.00 29.45 141 ASP A O 1
ATOM 1062 N N . ASP A 1 142 ? 19.464 -15.803 -46.323 1.00 31.00 142 ASP A N 1
ATOM 1063 C CA . ASP A 1 142 ? 20.903 -15.938 -46.215 1.00 31.00 142 ASP A CA 1
ATOM 1064 C C . ASP A 1 142 ? 21.248 -17.379 -46.579 1.00 31.00 142 ASP A C 1
ATOM 1066 O O . ASP A 1 142 ? 21.041 -18.330 -45.814 1.00 31.00 142 ASP A O 1
ATOM 1070 N N . VAL A 1 143 ? 21.691 -17.528 -47.822 1.00 31.31 143 VAL A N 1
ATOM 1071 C CA . VAL A 1 143 ? 22.067 -18.787 -48.447 1.00 31.31 143 VAL A CA 1
ATOM 1072 C C . VAL A 1 143 ? 23.244 -19.375 -47.657 1.00 31.31 143 VAL A C 1
ATOM 1074 O O . VAL A 1 143 ? 24.392 -19.022 -47.908 1.00 31.31 143 VAL A O 1
ATOM 1077 N N . ASN A 1 144 ? 22.928 -20.293 -46.731 1.00 31.88 144 ASN A N 1
ATOM 1078 C CA . ASN A 1 144 ? 23.802 -21.161 -45.908 1.00 31.88 144 ASN A CA 1
ATOM 1079 C C . ASN A 1 144 ? 23.930 -20.868 -44.401 1.00 31.88 144 ASN A C 1
ATOM 1081 O O . ASN A 1 144 ? 24.696 -21.560 -43.728 1.00 31.88 144 ASN A O 1
ATOM 1085 N N . SER A 1 145 ? 23.139 -19.970 -43.819 1.00 31.06 145 SER A N 1
ATOM 1086 C CA . SER A 1 145 ? 23.217 -19.704 -42.375 1.00 31.06 145 SER A CA 1
ATOM 1087 C C . SER A 1 145 ? 22.144 -20.463 -41.584 1.00 31.06 145 SER A C 1
ATOM 1089 O O . SER A 1 145 ? 20.972 -20.092 -41.575 1.00 31.06 145 SER A O 1
ATOM 1091 N N . ALA A 1 146 ? 22.537 -21.490 -40.823 1.00 35.19 146 ALA A N 1
ATOM 1092 C CA . ALA A 1 146 ? 21.697 -22.168 -39.820 1.00 35.19 146 ALA A CA 1
ATOM 1093 C C . ALA A 1 146 ? 21.365 -21.287 -38.583 1.00 35.19 146 ALA A C 1
ATOM 1095 O O . ALA A 1 146 ? 21.127 -21.797 -37.491 1.00 35.19 146 ALA A O 1
ATOM 1096 N N . SER A 1 147 ? 21.358 -19.958 -38.725 1.00 35.22 147 SER A N 1
ATOM 1097 C CA . SER A 1 147 ? 21.300 -18.980 -37.629 1.00 35.22 147 SER A CA 1
ATOM 1098 C C . SER A 1 147 ? 20.165 -17.953 -37.763 1.00 35.22 147 SER A C 1
ATOM 1100 O O . SER A 1 147 ? 20.200 -16.890 -37.145 1.00 35.22 147 SER A O 1
ATOM 1102 N N . GLY A 1 148 ? 19.080 -18.299 -38.465 1.00 29.58 148 GLY A N 1
ATOM 1103 C CA . GLY A 1 148 ? 17.858 -17.480 -38.549 1.00 29.58 148 GLY A CA 1
ATOM 1104 C C . GLY A 1 148 ? 17.083 -17.271 -37.229 1.00 29.58 148 GLY A C 1
ATOM 1105 O O . GLY A 1 148 ? 16.038 -16.628 -37.241 1.00 29.58 148 GLY A O 1
ATOM 1106 N N . GLY A 1 149 ? 17.563 -17.791 -36.090 1.00 37.75 149 GLY A N 1
ATOM 1107 C CA . GLY A 1 149 ? 16.914 -17.683 -34.770 1.00 37.75 149 GLY A CA 1
ATOM 1108 C C . GLY A 1 149 ? 17.564 -16.707 -33.774 1.00 37.75 149 GLY A C 1
ATOM 1109 O O . GLY A 1 149 ? 17.028 -16.497 -32.688 1.00 37.75 149 GLY A O 1
ATOM 1110 N N . ALA A 1 150 ? 18.710 -16.094 -34.094 1.00 33.56 150 ALA A N 1
ATOM 1111 C CA . ALA A 1 150 ? 19.489 -15.335 -33.103 1.00 33.56 150 ALA A CA 1
ATOM 1112 C C . ALA A 1 150 ? 18.842 -14.000 -32.665 1.00 33.56 150 ALA A C 1
ATOM 1114 O O . ALA A 1 150 ? 19.068 -13.534 -31.543 1.00 33.56 150 ALA A O 1
ATOM 1115 N N . MET A 1 151 ? 17.999 -13.392 -33.512 1.00 39.84 151 MET A N 1
ATOM 1116 C CA . MET A 1 151 ? 17.305 -12.144 -33.161 1.00 39.84 151 MET A CA 1
ATOM 1117 C C . MET A 1 151 ? 16.192 -12.348 -32.124 1.00 39.84 151 MET A C 1
ATOM 1119 O O . MET A 1 151 ? 16.001 -11.471 -31.284 1.00 39.84 151 MET A O 1
ATOM 1123 N N . SER A 1 152 ? 15.496 -13.492 -32.115 1.00 55.81 152 SER A N 1
ATOM 1124 C CA . SER A 1 152 ? 14.402 -13.720 -31.159 1.00 55.81 152 SER A CA 1
ATOM 1125 C C . SER A 1 152 ? 14.917 -13.978 -29.744 1.00 55.81 152 SER A C 1
ATOM 1127 O O . SER A 1 152 ? 14.336 -13.479 -28.785 1.00 55.81 152 SER A O 1
ATOM 1129 N N . VAL A 1 153 ? 16.035 -14.695 -29.586 1.00 60.34 153 VAL A N 1
ATOM 1130 C CA . VAL A 1 153 ? 16.577 -15.013 -28.251 1.00 60.34 153 VAL A CA 1
ATOM 1131 C C . VAL A 1 153 ? 17.173 -13.776 -27.581 1.00 60.34 153 VAL A C 1
ATOM 1133 O O . VAL A 1 153 ? 16.879 -13.511 -26.419 1.00 60.34 153 VAL A O 1
ATOM 1136 N N . SER A 1 154 ? 17.924 -12.951 -28.316 1.00 59.91 154 SER A N 1
ATOM 1137 C CA . SER A 1 154 ? 18.465 -11.692 -27.778 1.00 59.91 154 SER A CA 1
ATOM 1138 C C . SER A 1 154 ? 17.360 -10.715 -27.345 1.00 59.91 154 SER A C 1
ATOM 1140 O O . SER A 1 154 ? 17.488 -10.047 -26.316 1.00 59.91 154 SER A O 1
ATOM 1142 N N . GLN A 1 155 ? 16.245 -10.661 -28.083 1.00 60.59 155 GLN A N 1
ATOM 1143 C CA . GLN A 1 155 ? 15.068 -9.864 -27.716 1.00 60.59 155 GLN A CA 1
ATOM 1144 C C . GLN A 1 155 ? 14.376 -10.398 -26.454 1.00 60.59 155 GLN A C 1
ATOM 1146 O O . GLN A 1 155 ? 13.973 -9.602 -25.608 1.00 60.59 155 GLN A O 1
ATOM 1151 N N . VAL A 1 156 ? 14.293 -11.724 -26.294 1.00 66.00 156 VAL A N 1
ATOM 1152 C CA . VAL A 1 156 ? 13.740 -12.373 -25.093 1.00 66.00 156 VAL A CA 1
ATOM 1153 C C . VAL A 1 156 ? 14.602 -12.090 -23.869 1.00 66.00 156 VAL A C 1
ATOM 1155 O O . VAL A 1 156 ? 14.076 -11.612 -22.869 1.00 66.00 156 VAL A O 1
ATOM 1158 N N . LEU A 1 157 ? 15.919 -12.297 -23.952 1.00 69.88 157 LEU A N 1
ATOM 1159 C CA . LEU A 1 157 ? 16.840 -12.019 -22.842 1.00 69.88 157 LEU A CA 1
ATOM 1160 C C . LEU A 1 157 ? 16.777 -10.544 -22.426 1.00 69.88 157 LEU A C 1
ATOM 1162 O O . LEU A 1 157 ? 16.691 -10.233 -21.240 1.00 69.88 157 LEU A O 1
ATOM 1166 N N . THR A 1 158 ? 16.746 -9.634 -23.404 1.00 68.94 158 THR A N 1
ATOM 1167 C CA . THR A 1 158 ? 16.610 -8.197 -23.138 1.00 68.94 158 THR A CA 1
ATOM 1168 C C . THR A 1 158 ? 15.278 -7.884 -22.462 1.00 68.94 158 THR A C 1
ATOM 1170 O O . THR A 1 158 ? 15.248 -7.131 -21.495 1.00 68.94 158 THR A O 1
ATOM 1173 N N . ALA A 1 159 ? 14.171 -8.465 -22.924 1.00 69.12 159 ALA A N 1
ATOM 1174 C CA . ALA A 1 159 ? 12.865 -8.241 -22.316 1.00 69.12 159 ALA A CA 1
ATOM 1175 C C . ALA A 1 159 ? 12.777 -8.793 -20.878 1.00 69.12 159 ALA A C 1
ATOM 1177 O O . ALA A 1 159 ? 12.199 -8.117 -20.030 1.00 69.12 159 ALA A O 1
ATOM 1178 N N . ILE A 1 160 ? 13.417 -9.931 -20.572 1.00 74.12 160 ILE A N 1
ATOM 1179 C CA . ILE A 1 160 ? 13.520 -10.454 -19.197 1.00 74.12 160 ILE A CA 1
ATOM 1180 C C . ILE A 1 160 ? 14.287 -9.476 -18.307 1.00 74.12 160 ILE A C 1
ATOM 1182 O O . ILE A 1 160 ? 13.765 -9.058 -17.278 1.00 74.12 160 ILE A O 1
ATOM 1186 N N . VAL A 1 161 ? 15.499 -9.076 -18.703 1.00 75.06 161 VAL A N 1
ATOM 1187 C CA . VAL A 1 161 ? 16.331 -8.161 -17.899 1.00 75.06 161 VAL A CA 1
ATOM 1188 C C . VAL A 1 161 ? 15.610 -6.834 -17.658 1.00 75.06 161 VAL A C 1
ATOM 1190 O O . VAL A 1 161 ? 15.611 -6.309 -16.545 1.00 75.06 161 VAL A O 1
ATOM 1193 N N . MET A 1 162 ? 14.936 -6.308 -18.681 1.00 71.44 162 MET A N 1
ATOM 1194 C CA . MET A 1 162 ? 14.201 -5.049 -18.571 1.00 71.44 162 MET A CA 1
ATOM 1195 C C . MET A 1 162 ? 12.988 -5.168 -17.644 1.00 71.44 162 MET A C 1
ATOM 1197 O O . MET A 1 162 ? 12.775 -4.272 -16.831 1.00 71.44 162 MET A O 1
ATOM 1201 N N . ALA A 1 163 ? 12.261 -6.290 -17.658 1.00 75.19 163 ALA A N 1
ATOM 1202 C CA . ALA A 1 163 ? 11.125 -6.511 -16.759 1.00 75.19 163 ALA A CA 1
ATOM 1203 C C . ALA A 1 163 ? 11.513 -6.482 -15.267 1.00 75.19 163 ALA A C 1
ATOM 1205 O O . ALA A 1 163 ? 10.696 -6.105 -14.429 1.00 75.19 163 ALA A O 1
ATOM 1206 N N . TYR A 1 164 ? 12.766 -6.810 -14.933 1.00 77.69 164 TYR A N 1
ATOM 1207 C CA . TYR A 1 164 ? 13.314 -6.648 -13.581 1.00 77.69 164 TYR A CA 1
ATOM 1208 C C . TYR A 1 164 ? 13.741 -5.210 -13.260 1.00 77.69 164 TYR A C 1
ATOM 1210 O O . TYR A 1 164 ? 13.840 -4.868 -12.091 1.00 77.69 164 TYR A O 1
ATOM 1218 N N . SER A 1 165 ? 13.977 -4.353 -14.254 1.00 72.06 165 SER A N 1
ATOM 1219 C CA . SER A 1 165 ? 14.340 -2.939 -14.042 1.00 72.06 165 SER A CA 1
ATOM 1220 C C . SER A 1 165 ? 13.132 -1.992 -13.942 1.00 72.06 165 SER A C 1
ATOM 1222 O O . SER A 1 165 ? 13.238 -0.886 -13.423 1.00 72.06 165 SER A O 1
ATOM 1224 N N . GLU A 1 166 ? 11.974 -2.432 -14.433 1.00 73.44 166 GLU A N 1
ATOM 1225 C CA . GLU A 1 166 ? 10.701 -1.702 -14.437 1.00 73.44 166 GLU A CA 1
ATOM 1226 C C . GLU A 1 166 ? 9.893 -1.635 -13.117 1.00 73.44 166 GLU A C 1
ATOM 1228 O O . GLU A 1 166 ? 9.040 -0.744 -13.013 1.00 73.44 166 GLU A O 1
ATOM 1233 N N . PRO A 1 167 ? 10.044 -2.537 -12.121 1.00 75.06 167 PRO A N 1
ATOM 1234 C CA . PRO A 1 167 ? 9.177 -2.550 -10.948 1.00 75.06 167 PRO A CA 1
ATOM 1235 C C . PRO A 1 167 ? 9.240 -1.256 -10.131 1.00 75.06 167 PRO A C 1
ATOM 1237 O O . PRO A 1 167 ? 10.296 -0.817 -9.678 1.00 75.06 167 PRO A O 1
ATOM 1240 N N . MET A 1 168 ? 8.068 -0.689 -9.839 1.00 86.50 168 MET A N 1
ATOM 1241 C CA . MET A 1 168 ? 7.945 0.380 -8.850 1.00 86.50 168 MET A CA 1
ATOM 1242 C C . MET A 1 168 ? 7.761 -0.243 -7.458 1.00 86.50 168 MET A C 1
ATOM 1244 O O . MET A 1 168 ? 6.876 -1.090 -7.295 1.00 86.50 168 MET A O 1
ATOM 1248 N N . PRO A 1 169 ? 8.513 0.197 -6.434 1.00 84.25 169 PRO A N 1
ATOM 1249 C CA . PRO A 1 169 ? 8.590 -0.494 -5.142 1.00 84.25 169 PRO A CA 1
ATOM 1250 C C . PRO A 1 169 ? 7.287 -0.457 -4.324 1.00 84.25 169 PRO A C 1
ATOM 1252 O O . PRO A 1 169 ? 7.109 -1.271 -3.428 1.00 84.25 169 PRO A O 1
ATOM 1255 N N . PHE A 1 170 ? 6.369 0.464 -4.629 1.00 88.69 170 PHE A N 1
ATOM 1256 C CA . PHE A 1 170 ? 5.070 0.604 -3.956 1.00 88.69 170 PHE A CA 1
ATOM 1257 C C . PHE A 1 170 ? 3.880 0.142 -4.809 1.00 88.69 170 PHE A C 1
ATOM 1259 O O . PHE A 1 170 ? 2.724 0.325 -4.421 1.00 88.69 170 PHE A O 1
ATOM 1266 N N . SER A 1 171 ? 4.142 -0.402 -6.002 1.00 87.75 171 SER A N 1
ATOM 1267 C CA . SER A 1 171 ? 3.080 -0.871 -6.888 1.00 87.75 171 SER A CA 1
ATOM 1268 C C . SER A 1 171 ? 2.770 -2.346 -6.665 1.00 87.75 171 SER A C 1
ATOM 1270 O O . SER A 1 171 ? 3.671 -3.171 -6.529 1.00 87.75 171 SER A O 1
ATOM 1272 N N . GLY A 1 172 ? 1.484 -2.681 -6.675 1.00 84.56 172 GLY A N 1
ATOM 1273 C CA . GLY A 1 172 ? 1.020 -4.054 -6.775 1.00 84.56 172 GLY A CA 1
ATOM 1274 C C . GLY A 1 172 ? 0.753 -4.404 -8.228 1.00 84.56 172 GLY A C 1
ATOM 1275 O O . GLY A 1 172 ? 0.062 -3.661 -8.925 1.00 84.56 172 GLY A O 1
ATOM 1276 N N . ARG A 1 173 ? 1.286 -5.533 -8.696 1.00 78.12 173 ARG A N 1
ATOM 1277 C CA . ARG A 1 173 ? 1.114 -5.934 -10.092 1.00 78.12 173 ARG A CA 1
ATOM 1278 C C . ARG A 1 173 ? -0.059 -6.887 -10.273 1.00 78.12 173 ARG A C 1
ATOM 1280 O O . ARG A 1 173 ? -0.192 -7.855 -9.526 1.00 78.12 173 ARG A O 1
ATOM 1287 N N . ILE A 1 174 ? -0.877 -6.639 -11.290 1.00 78.62 174 ILE A N 1
ATOM 1288 C CA . ILE A 1 174 ? -1.957 -7.532 -11.712 1.00 78.62 174 ILE A CA 1
ATOM 1289 C C . ILE A 1 174 ? -1.682 -8.110 -13.096 1.00 78.62 174 ILE A C 1
ATOM 1291 O O . ILE A 1 174 ? -1.125 -7.448 -13.974 1.00 78.62 174 ILE A O 1
ATOM 1295 N N . ALA A 1 175 ? -2.098 -9.360 -13.288 1.00 71.31 175 ALA A N 1
ATOM 1296 C CA . ALA A 1 175 ? -2.150 -9.958 -14.610 1.00 71.31 175 ALA A CA 1
ATOM 1297 C C . ALA A 1 175 ? -3.326 -9.363 -15.396 1.00 71.31 175 ALA A C 1
ATOM 1299 O O . ALA A 1 175 ? -4.410 -9.143 -14.848 1.00 71.31 175 ALA A O 1
ATOM 1300 N N . MET A 1 176 ? -3.095 -9.119 -16.680 1.00 71.88 176 MET A N 1
ATOM 1301 C CA . MET A 1 176 ? -4.110 -8.641 -17.612 1.00 71.88 176 MET A CA 1
ATOM 1302 C C . MET A 1 176 ? -4.732 -9.848 -18.320 1.00 71.88 176 MET A C 1
ATOM 1304 O O . MET A 1 176 ? -4.011 -10.743 -18.761 1.00 71.88 176 MET A O 1
ATOM 1308 N N . ASP A 1 177 ? -6.059 -9.885 -18.385 1.00 61.44 177 ASP A N 1
ATOM 1309 C CA . ASP A 1 177 ? -6.857 -10.941 -19.011 1.00 61.44 177 ASP A CA 1
ATOM 1310 C C . ASP A 1 177 ? -7.251 -10.553 -20.456 1.00 61.44 177 ASP A C 1
ATOM 1312 O O . ASP A 1 177 ? -6.901 -9.476 -20.959 1.00 61.44 177 ASP A O 1
ATOM 1316 N N . GLN A 1 178 ? -7.973 -11.444 -21.141 1.00 56.03 178 GLN A N 1
ATOM 1317 C CA . GLN A 1 178 ? -8.466 -11.262 -22.508 1.00 56.03 178 GLN A CA 1
ATOM 1318 C C . GLN A 1 178 ? -9.150 -9.897 -22.697 1.00 56.03 178 GLN A C 1
ATOM 1320 O O . GLN A 1 178 ? -10.066 -9.531 -21.963 1.00 56.03 178 GLN A O 1
ATOM 1325 N N . GLY A 1 179 ? -8.719 -9.140 -23.713 1.00 61.03 179 GLY A N 1
ATOM 1326 C CA . GLY A 1 179 ? -9.284 -7.821 -24.026 1.00 61.03 179 GLY A CA 1
ATOM 1327 C C . GLY A 1 179 ? -8.628 -6.637 -23.306 1.00 61.03 179 GLY A C 1
ATOM 1328 O O . GLY A 1 179 ? -9.193 -5.540 -23.323 1.00 61.03 179 GLY A O 1
ATOM 1329 N N . LEU A 1 180 ? -7.430 -6.825 -22.733 1.00 71.00 180 LEU A N 1
ATOM 1330 C CA . LEU A 1 180 ? -6.646 -5.783 -22.051 1.00 71.00 180 LEU A CA 1
ATOM 1331 C C . LEU A 1 180 ? -7.318 -5.260 -20.768 1.00 71.00 180 LEU A C 1
ATOM 1333 O O . LEU A 1 180 ? -7.145 -4.096 -20.393 1.00 71.00 180 LEU A O 1
ATOM 1337 N N . GLU A 1 181 ? -8.088 -6.118 -20.100 1.00 78.44 181 GLU A N 1
ATOM 1338 C CA . GLU A 1 181 ? -8.743 -5.841 -18.821 1.00 78.44 181 GLU A CA 1
ATOM 1339 C C . GLU A 1 181 ? -8.030 -6.601 -17.697 1.00 78.44 181 GLU A C 1
ATOM 1341 O O . GLU A 1 181 ? -7.816 -7.803 -17.784 1.00 78.44 181 GLU A O 1
ATOM 1346 N N . GLY A 1 182 ? -7.675 -5.910 -16.619 1.00 75.69 182 GLY A N 1
ATOM 1347 C CA . GLY A 1 182 ? -7.238 -6.509 -15.363 1.00 75.69 182 GLY A CA 1
ATOM 1348 C C . GLY A 1 182 ? -8.319 -6.346 -14.298 1.00 75.69 182 GLY A C 1
ATOM 1349 O O . GLY A 1 182 ? -9.030 -5.341 -14.273 1.00 75.69 182 GLY A O 1
ATOM 1350 N N . ARG A 1 183 ? -8.452 -7.317 -13.392 1.00 81.12 183 ARG A N 1
ATOM 1351 C CA . ARG A 1 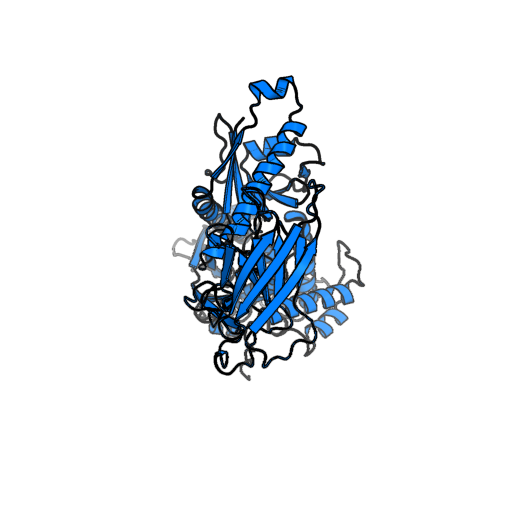183 ? -9.414 -7.247 -12.282 1.00 81.12 183 ARG A CA 1
ATOM 1352 C C . ARG A 1 183 ? -8.691 -7.245 -10.949 1.00 81.12 183 ARG A C 1
ATOM 1354 O O . ARG A 1 183 ? -7.890 -8.131 -10.668 1.00 81.12 183 ARG A O 1
ATOM 1361 N N . VAL A 1 184 ? -9.022 -6.268 -10.115 1.00 82.81 184 VAL A N 1
ATOM 1362 C CA . VAL A 1 184 ? -8.619 -6.224 -8.711 1.00 82.81 184 VAL A CA 1
ATOM 1363 C C . VAL A 1 184 ? -9.795 -6.713 -7.881 1.00 82.81 184 VAL A C 1
ATOM 1365 O O . VAL A 1 184 ? -10.924 -6.244 -8.049 1.00 82.81 184 VAL A O 1
ATOM 1368 N N . ILE A 1 185 ? -9.532 -7.691 -7.019 1.00 82.81 185 ILE A N 1
ATOM 1369 C CA . ILE A 1 185 ? -10.522 -8.251 -6.104 1.00 82.81 185 ILE A CA 1
ATOM 1370 C C . ILE A 1 185 ? -10.018 -8.016 -4.690 1.00 82.81 185 ILE A C 1
ATOM 1372 O O . ILE A 1 185 ? -8.974 -8.545 -4.312 1.00 82.81 185 ILE A O 1
ATOM 1376 N N . LEU A 1 186 ? -10.778 -7.245 -3.917 1.00 80.69 186 LEU A N 1
ATOM 1377 C CA . LEU A 1 186 ? -10.558 -7.101 -2.484 1.00 80.69 186 LEU A CA 1
ATOM 1378 C C . LEU A 1 186 ? -11.595 -7.940 -1.741 1.00 80.69 186 LEU A C 1
ATOM 1380 O O . LEU A 1 186 ? -12.803 -7.746 -1.916 1.00 80.69 186 LEU A O 1
ATOM 1384 N N . VAL A 1 187 ? -11.112 -8.877 -0.931 1.00 84.69 187 VAL A N 1
ATOM 1385 C CA . VAL A 1 187 ? -11.941 -9.713 -0.060 1.00 84.69 187 VAL A CA 1
ATOM 1386 C C . VAL A 1 187 ? -11.897 -9.124 1.341 1.00 84.69 187 VAL A C 1
ATOM 1388 O O . VAL A 1 187 ? -10.817 -8.847 1.853 1.00 84.69 187 VAL A O 1
ATOM 1391 N N . GLY A 1 188 ? -13.066 -8.945 1.946 1.00 86.19 188 GLY A N 1
ATOM 1392 C CA . GLY A 1 188 ? -13.200 -8.531 3.338 1.00 86.19 188 GLY A CA 1
ATOM 1393 C C . GLY A 1 188 ? -14.271 -9.333 4.064 1.00 86.19 188 GLY A C 1
ATOM 1394 O O . GLY A 1 188 ? -15.105 -10.002 3.445 1.00 86.19 188 GLY A O 1
ATOM 1395 N N . HIS A 1 189 ? -14.258 -9.247 5.384 1.00 90.12 189 HIS A N 1
ATOM 1396 C CA . HIS A 1 189 ? -15.194 -9.899 6.284 1.00 90.12 189 HIS A CA 1
ATOM 1397 C C . HIS A 1 189 ? -16.073 -8.847 6.947 1.00 90.12 189 HIS A C 1
ATOM 1399 O O . HIS A 1 189 ? -15.604 -7.824 7.452 1.00 90.12 189 HIS A O 1
ATOM 1405 N N . ARG A 1 190 ? -17.378 -9.101 6.965 1.00 91.44 190 ARG A N 1
ATOM 1406 C CA . ARG A 1 190 ? -18.357 -8.212 7.590 1.00 91.44 190 ARG A CA 1
ATOM 1407 C C . ARG A 1 190 ? -19.322 -8.987 8.470 1.00 91.44 190 ARG A C 1
ATOM 1409 O O . ARG A 1 190 ? -19.562 -10.179 8.269 1.00 91.44 190 ARG A O 1
ATOM 1416 N N . ALA A 1 191 ? -19.901 -8.291 9.437 1.00 91.50 191 ALA A N 1
ATOM 1417 C CA . ALA A 1 191 ? -20.969 -8.835 10.259 1.00 91.50 191 ALA A CA 1
ATOM 1418 C C . ALA A 1 191 ? -22.247 -8.979 9.415 1.00 91.50 191 ALA A C 1
ATOM 1420 O O . ALA A 1 191 ? -22.812 -7.986 8.968 1.00 91.50 191 ALA A O 1
ATOM 1421 N N . ALA A 1 192 ? -22.738 -10.199 9.195 1.00 90.62 192 ALA A N 1
ATOM 1422 C CA . ALA A 1 192 ? -23.974 -10.426 8.435 1.00 90.62 192 ALA A CA 1
ATOM 1423 C C . ALA A 1 192 ? -25.239 -10.089 9.246 1.00 90.62 192 ALA A C 1
ATOM 1425 O O . ALA A 1 192 ? -26.306 -9.845 8.680 1.00 90.62 192 ALA A O 1
ATOM 1426 N N . ALA A 1 193 ? -25.112 -10.054 10.575 1.00 88.56 193 ALA A N 1
ATOM 1427 C CA . ALA A 1 193 ? -26.147 -9.678 11.529 1.00 88.56 193 ALA A CA 1
ATOM 1428 C C . ALA A 1 193 ? -25.564 -8.732 12.588 1.00 88.56 193 ALA A C 1
ATOM 1430 O O . ALA A 1 193 ? -24.381 -8.826 12.918 1.00 88.56 193 ALA A O 1
ATOM 1431 N N . ALA A 1 194 ? -26.397 -7.848 13.141 1.00 89.00 194 ALA A N 1
ATOM 1432 C CA . ALA A 1 194 ? -26.001 -7.015 14.272 1.00 89.00 194 ALA A CA 1
ATOM 1433 C C . ALA A 1 194 ? -25.781 -7.891 15.520 1.00 89.00 194 ALA A C 1
ATOM 1435 O O . ALA A 1 194 ? -26.663 -8.656 15.916 1.00 89.00 194 ALA A O 1
ATOM 1436 N N . SER A 1 195 ? -24.600 -7.797 16.125 1.00 89.69 195 SER A N 1
ATOM 1437 C CA . SER A 1 195 ? -24.242 -8.508 17.357 1.00 89.69 195 SER A CA 1
ATOM 1438 C C . SER A 1 195 ? -23.094 -7.784 18.049 1.00 89.69 195 SER A C 1
ATOM 1440 O O . SER A 1 195 ? -22.187 -7.267 17.398 1.00 89.69 195 SER A O 1
ATOM 1442 N N . GLY A 1 196 ? -23.136 -7.766 19.377 1.00 89.12 196 GLY A N 1
ATOM 1443 C CA . GLY A 1 196 ? -22.222 -7.006 20.217 1.00 89.12 196 GLY A CA 1
ATOM 1444 C C . GLY A 1 196 ? -22.152 -5.552 19.776 1.00 89.12 196 GLY A C 1
ATOM 1445 O O . GLY A 1 196 ? -23.184 -4.906 19.611 1.00 89.12 196 GLY A O 1
ATOM 1446 N N . ASP A 1 197 ? -20.950 -5.053 19.528 1.00 89.62 197 ASP A N 1
ATOM 1447 C CA . ASP A 1 197 ? -20.757 -3.650 19.151 1.00 89.62 197 ASP A CA 1
ATOM 1448 C C . ASP A 1 197 ? -20.702 -3.426 17.635 1.00 89.62 197 ASP A C 1
ATOM 1450 O O . ASP A 1 197 ? -20.423 -2.314 17.176 1.00 89.62 197 ASP A O 1
ATOM 1454 N N . TYR A 1 198 ? -20.980 -4.464 16.842 1.00 91.50 198 TYR A N 1
ATOM 1455 C CA . TYR A 1 198 ? -21.029 -4.367 15.389 1.00 91.50 198 TYR A CA 1
ATOM 1456 C C . TYR A 1 198 ? -22.462 -4.216 14.894 1.00 91.50 198 TYR A C 1
ATOM 1458 O O . TYR A 1 198 ? -23.342 -5.040 15.162 1.00 91.50 198 TYR A O 1
ATOM 1466 N N . ALA A 1 199 ? -22.670 -3.170 14.097 1.00 90.62 199 ALA A N 1
ATOM 1467 C CA . ALA A 1 199 ? -23.851 -3.043 13.261 1.00 90.62 199 ALA A CA 1
ATOM 1468 C C . ALA A 1 199 ? -23.823 -4.079 12.125 1.00 90.62 199 ALA A C 1
ATOM 1470 O O . ALA A 1 199 ? -22.769 -4.603 11.753 1.00 90.62 199 ALA A O 1
ATOM 1471 N N . GLN A 1 200 ? -24.987 -4.347 11.536 1.00 90.19 200 GLN A N 1
ATOM 1472 C CA . GLN A 1 200 ? -25.058 -5.174 10.337 1.00 90.19 200 GLN A CA 1
ATOM 1473 C C . GLN A 1 200 ? -24.223 -4.546 9.209 1.00 90.19 200 GLN A C 1
ATOM 1475 O O . GLN A 1 200 ? -24.258 -3.336 8.996 1.00 90.19 200 GLN A O 1
ATOM 1480 N N . TYR A 1 201 ? -23.468 -5.382 8.502 1.00 89.69 201 TYR A N 1
ATOM 1481 C CA . TYR A 1 201 ? -22.503 -5.036 7.457 1.00 89.69 201 TYR A CA 1
ATOM 1482 C C . TYR A 1 201 ? -21.294 -4.209 7.910 1.00 89.69 201 TYR A C 1
ATOM 1484 O O . TYR A 1 201 ? -20.511 -3.777 7.063 1.00 89.69 201 TYR A O 1
ATOM 1492 N N . ALA A 1 202 ? -21.089 -4.025 9.218 1.00 89.38 202 ALA A N 1
ATOM 1493 C CA . ALA A 1 202 ? -19.858 -3.434 9.723 1.00 89.38 202 ALA A CA 1
ATOM 1494 C C . ALA A 1 202 ? -18.656 -4.337 9.400 1.00 89.38 202 ALA A C 1
ATOM 1496 O O . ALA A 1 202 ? -18.751 -5.566 9.480 1.00 89.38 202 ALA A O 1
ATOM 1497 N N . SER A 1 203 ? -17.533 -3.715 9.030 1.00 87.12 203 SER A N 1
ATOM 1498 C CA . SER A 1 203 ? -16.280 -4.427 8.767 1.00 87.12 203 SER A CA 1
ATOM 1499 C C . SER A 1 203 ? -15.759 -5.078 10.047 1.00 87.12 203 SER A C 1
ATOM 1501 O O . SER A 1 203 ? -15.730 -4.439 11.100 1.00 87.12 203 SER A O 1
ATOM 1503 N N . LEU A 1 204 ? -15.348 -6.340 9.935 1.00 88.12 204 LEU A N 1
ATOM 1504 C CA . LEU A 1 204 ? -14.700 -7.107 11.000 1.00 88.12 204 LEU A CA 1
ATOM 1505 C C . LEU A 1 204 ? -13.172 -7.133 10.847 1.00 88.12 204 LEU A C 1
ATOM 1507 O O . LEU A 1 204 ? -12.494 -7.744 11.668 1.00 88.12 204 LEU A O 1
ATOM 1511 N N . ASP A 1 205 ? -12.637 -6.485 9.811 1.00 84.94 205 ASP A N 1
ATOM 1512 C CA . ASP A 1 205 ? -11.212 -6.496 9.491 1.00 84.94 205 ASP A CA 1
ATOM 1513 C C . ASP A 1 205 ? -10.467 -5.283 10.078 1.00 84.94 205 ASP A C 1
ATOM 1515 O O . ASP A 1 205 ? -11.024 -4.191 10.243 1.00 84.94 205 ASP A O 1
ATOM 1519 N N . GLY A 1 206 ? -9.163 -5.461 10.312 1.00 81.19 206 GLY A N 1
ATOM 1520 C CA . GLY A 1 206 ? -8.206 -4.412 10.689 1.00 81.19 206 GLY A CA 1
ATOM 1521 C C . GLY A 1 206 ? -8.507 -3.729 12.029 1.00 81.19 206 GLY A C 1
ATOM 1522 O O . GLY A 1 206 ? -8.864 -4.390 12.995 1.00 81.19 206 GLY A O 1
ATOM 1523 N N . LEU A 1 207 ? -8.363 -2.406 12.105 1.00 79.94 207 LEU A N 1
ATOM 1524 C CA . LEU A 1 207 ? -8.601 -1.569 13.288 1.00 79.94 207 LEU A CA 1
ATOM 1525 C C . LEU A 1 207 ? -10.042 -1.647 13.808 1.00 79.94 207 LEU A C 1
ATOM 1527 O O . LEU A 1 207 ? -10.296 -1.426 14.989 1.00 79.94 207 LEU A O 1
ATOM 1531 N N . ASN A 1 208 ? -11.000 -1.958 12.933 1.00 80.38 208 ASN A N 1
ATOM 1532 C CA . ASN A 1 208 ? -12.377 -2.168 13.362 1.00 80.38 208 ASN A CA 1
ATOM 1533 C C . ASN A 1 208 ? -12.561 -3.506 14.081 1.00 80.38 208 ASN A C 1
ATOM 1535 O O . ASN A 1 208 ? -13.593 -3.680 14.726 1.00 80.38 208 ASN A O 1
ATOM 1539 N N . ALA A 1 209 ? -11.602 -4.434 13.998 1.00 80.12 209 ALA A N 1
ATOM 1540 C CA . ALA A 1 209 ? -11.603 -5.686 14.742 1.00 80.12 209 ALA A CA 1
ATOM 1541 C C . ALA A 1 209 ? -11.328 -5.454 16.239 1.00 80.12 209 ALA A C 1
ATOM 1543 O O . ALA A 1 209 ? -10.674 -4.495 16.636 1.00 80.12 209 ALA A O 1
ATOM 1544 N N . GLY A 1 210 ? -11.815 -6.363 17.085 1.00 82.25 210 GLY A N 1
ATOM 1545 C CA . GLY A 1 210 ? -11.512 -6.372 18.522 1.00 82.25 210 GLY A CA 1
ATOM 1546 C C . GLY A 1 210 ? -12.641 -5.883 19.426 1.00 82.25 210 GLY A C 1
ATOM 1547 O O . GLY A 1 210 ? -12.560 -6.073 20.638 1.00 82.25 210 GLY A O 1
ATOM 1548 N N . LYS A 1 211 ? -13.730 -5.340 18.869 1.00 88.56 211 LYS A N 1
ATOM 1549 C CA . LYS A 1 211 ? -14.943 -5.123 19.663 1.00 88.56 211 LYS A CA 1
ATOM 1550 C C . LYS A 1 211 ? -15.636 -6.471 19.943 1.00 88.56 211 LYS A C 1
ATOM 1552 O O . LYS A 1 211 ? -15.444 -7.433 19.191 1.00 88.56 211 LYS A O 1
ATOM 1557 N N . PRO A 1 212 ? -16.456 -6.592 21.000 1.00 88.31 212 PRO A N 1
ATOM 1558 C CA . PRO A 1 212 ? -17.216 -7.808 21.262 1.00 88.31 212 PRO A CA 1
ATOM 1559 C C . PRO A 1 212 ? -18.137 -8.150 20.081 1.00 88.31 212 PRO A C 1
ATOM 1561 O O . PRO A 1 212 ? -18.982 -7.348 19.691 1.00 88.31 212 PRO A O 1
ATOM 1564 N N . PHE A 1 213 ? -17.988 -9.355 19.524 1.00 90.50 213 PHE A N 1
ATOM 1565 C CA . PHE A 1 213 ? -18.867 -9.894 18.475 1.00 90.50 213 PHE A CA 1
ATOM 1566 C C . PHE A 1 213 ? -19.217 -11.359 18.744 1.00 90.50 213 PHE A C 1
ATOM 1568 O O . PHE A 1 213 ? -20.378 -11.688 18.995 1.00 90.50 213 PHE A O 1
ATOM 1575 N N . LEU A 1 214 ? -18.191 -12.221 18.741 1.00 89.88 214 LEU A N 1
ATOM 1576 C CA . LEU A 1 214 ? -18.310 -13.680 18.876 1.00 89.88 214 LEU A CA 1
ATOM 1577 C C . LEU A 1 214 ? -18.513 -14.148 20.317 1.00 89.88 214 LEU A C 1
ATOM 1579 O O . LEU A 1 214 ? -19.148 -15.173 20.552 1.00 89.88 214 LEU A O 1
ATOM 1583 N N . MET A 1 215 ? -17.956 -13.414 21.281 1.00 90.31 215 MET A N 1
ATOM 1584 C CA . MET A 1 215 ? -18.080 -13.756 22.696 1.00 90.31 215 MET A CA 1
ATOM 1585 C C . MET A 1 215 ? -19.549 -13.665 23.120 1.00 90.31 215 MET A C 1
ATOM 1587 O O . MET A 1 215 ? -20.276 -12.814 22.617 1.00 90.31 215 MET A O 1
ATOM 1591 N N . SER A 1 216 ? -20.003 -14.516 24.040 1.00 90.75 216 SER A N 1
ATOM 1592 C CA . SER A 1 216 ? -21.331 -14.374 24.661 1.00 90.75 216 SER A CA 1
ATOM 1593 C C . SER A 1 216 ? -21.332 -13.324 25.766 1.00 90.75 216 SER A C 1
ATOM 1595 O O . SER A 1 216 ? -22.364 -12.716 26.038 1.00 90.75 216 SER A O 1
ATOM 1597 N N . GLN A 1 217 ? -20.176 -13.097 26.387 1.00 91.88 217 GLN A N 1
ATOM 1598 C CA . GLN A 1 217 ? -20.003 -12.091 27.417 1.00 91.88 217 GLN A CA 1
ATOM 1599 C C . GLN A 1 217 ? -20.182 -10.691 26.825 1.00 91.88 217 GLN A C 1
ATOM 1601 O O . GLN A 1 217 ? -19.621 -10.342 25.781 1.00 91.88 217 GLN A O 1
ATOM 1606 N N . ARG A 1 218 ? -21.005 -9.895 27.494 1.00 92.19 218 ARG A N 1
ATOM 1607 C CA . ARG A 1 218 ? -21.220 -8.478 27.224 1.00 92.19 218 ARG A CA 1
ATOM 1608 C C . ARG A 1 218 ? -20.898 -7.691 28.474 1.00 92.19 218 ARG A C 1
ATOM 1610 O O . ARG A 1 218 ? -21.003 -8.211 29.586 1.00 92.19 218 ARG A O 1
ATOM 1617 N N . MET A 1 219 ? -20.514 -6.443 28.267 1.00 91.88 219 MET A N 1
ATOM 1618 C CA . MET A 1 219 ? -20.319 -5.468 29.325 1.00 91.88 219 MET A CA 1
ATOM 1619 C C . MET A 1 219 ? -21.249 -4.291 29.065 1.00 91.88 219 MET A C 1
ATOM 1621 O O . MET A 1 219 ? -21.433 -3.886 27.918 1.00 91.88 219 MET A O 1
ATOM 1625 N N . ALA A 1 220 ? -21.873 -3.782 30.119 1.00 93.06 220 ALA A N 1
ATOM 1626 C CA . ALA A 1 220 ? -22.705 -2.593 30.064 1.00 93.06 220 ALA A CA 1
ATOM 1627 C C . ALA A 1 220 ? -22.344 -1.681 31.234 1.00 93.06 220 ALA A C 1
ATOM 1629 O O . ALA A 1 220 ? -22.426 -2.085 32.396 1.00 93.06 220 ALA A O 1
ATOM 1630 N N . GLN A 1 221 ? -21.960 -0.447 30.916 1.00 93.69 221 GLN A N 1
ATOM 1631 C CA . GLN A 1 221 ? -21.728 0.582 31.919 1.00 93.69 221 GLN A CA 1
ATOM 1632 C C . GLN A 1 221 ? -23.060 0.975 32.565 1.00 93.69 221 GLN A C 1
ATOM 1634 O O . GLN A 1 221 ? -24.056 1.214 31.878 1.00 93.69 221 GLN A O 1
ATOM 1639 N N . ALA A 1 222 ? -23.082 1.008 33.892 1.00 92.81 222 ALA A N 1
ATOM 1640 C CA . ALA A 1 222 ? -24.259 1.353 34.665 1.00 92.81 222 ALA A CA 1
ATOM 1641 C C . ALA A 1 222 ? -24.414 2.867 34.804 1.00 92.81 222 ALA A C 1
ATOM 1643 O O . ALA A 1 222 ? -23.436 3.601 34.938 1.00 92.81 222 ALA A O 1
ATOM 1644 N N . VAL A 1 223 ? -25.665 3.319 34.815 1.00 92.31 223 VAL A N 1
ATOM 1645 C CA . VAL A 1 223 ? -26.029 4.711 35.078 1.00 92.31 223 VAL A CA 1
ATOM 1646 C C . VAL A 1 223 ? -26.532 4.809 36.514 1.00 92.31 223 VAL A C 1
ATOM 1648 O O . VAL A 1 223 ? -27.418 4.050 36.913 1.00 92.31 223 VAL A O 1
ATOM 1651 N N . ASP A 1 224 ? -25.965 5.732 37.290 1.00 90.69 224 ASP A N 1
ATOM 1652 C CA . ASP A 1 224 ? -26.433 6.024 38.644 1.00 90.69 224 ASP A CA 1
ATOM 1653 C C . ASP A 1 224 ? -27.745 6.816 38.596 1.00 90.69 224 ASP A C 1
ATOM 1655 O O . ASP A 1 224 ? -27.820 7.907 38.031 1.00 90.69 224 ASP A O 1
ATOM 1659 N N . THR A 1 225 ? -28.789 6.255 39.199 1.00 85.94 225 THR A N 1
ATOM 1660 C CA . THR A 1 225 ? -30.064 6.926 39.447 1.00 85.94 225 THR A CA 1
ATOM 1661 C C . THR A 1 225 ? -30.309 6.948 40.951 1.00 85.94 225 THR A C 1
ATOM 1663 O O . THR A 1 225 ? -30.849 6.003 41.526 1.00 85.94 225 THR A O 1
ATOM 1666 N N . SER A 1 226 ? -29.893 8.039 41.599 1.00 83.69 226 SER A N 1
ATOM 1667 C CA . SER A 1 226 ? -30.122 8.290 43.030 1.00 83.69 226 SER A CA 1
ATOM 1668 C C . SER A 1 226 ? -29.569 7.199 43.966 1.00 83.69 226 SER A C 1
ATOM 1670 O O . SER A 1 226 ? -30.226 6.823 44.936 1.00 83.69 226 SER A O 1
ATOM 1672 N N . GLY A 1 227 ? -28.361 6.693 43.697 1.00 82.75 227 GLY A N 1
ATOM 1673 C CA . GLY A 1 227 ? -27.680 5.686 44.521 1.00 82.75 227 GLY A CA 1
ATOM 1674 C C . GLY A 1 227 ? -27.932 4.240 44.085 1.00 82.75 227 GLY A C 1
ATOM 1675 O O . GLY A 1 227 ? -27.409 3.313 44.707 1.00 82.75 227 GLY A O 1
ATOM 1676 N N . THR A 1 228 ? -28.706 4.039 43.015 1.00 91.12 228 THR A N 1
ATOM 1677 C CA . THR A 1 228 ? -28.895 2.738 42.364 1.00 91.12 228 THR A CA 1
ATOM 1678 C C . THR A 1 228 ? -28.258 2.763 40.983 1.00 91.12 228 THR A C 1
ATOM 1680 O O . THR A 1 228 ? -28.651 3.547 40.122 1.00 91.12 228 THR A O 1
ATOM 1683 N N . TRP A 1 229 ? -27.303 1.867 40.754 1.00 93.62 229 TRP A N 1
ATOM 1684 C CA . TRP A 1 229 ? -26.605 1.723 39.481 1.00 93.62 229 TRP A CA 1
ATOM 1685 C C . TRP A 1 229 ? -27.332 0.702 38.624 1.00 93.62 229 TRP A C 1
ATOM 1687 O O . TRP A 1 229 ? -27.377 -0.469 38.993 1.00 93.62 229 TRP A O 1
ATOM 1697 N N . ALA A 1 230 ? -27.898 1.118 37.494 1.00 93.44 230 ALA A N 1
ATOM 1698 C CA . ALA A 1 230 ? -28.664 0.234 36.619 1.00 93.44 230 ALA A CA 1
ATOM 1699 C C . ALA A 1 230 ? -28.067 0.164 35.211 1.00 93.44 230 ALA A C 1
ATOM 1701 O O . ALA A 1 230 ? -27.634 1.172 34.653 1.00 93.44 230 ALA A O 1
ATOM 1702 N N . ALA A 1 231 ? -28.080 -1.030 34.621 1.00 94.31 231 ALA A N 1
ATOM 1703 C CA . ALA A 1 231 ? -27.728 -1.251 33.225 1.00 94.31 231 ALA A CA 1
ATOM 1704 C C . ALA A 1 231 ? -28.619 -2.327 32.604 1.00 94.31 231 ALA A C 1
ATOM 1706 O O . ALA A 1 231 ? -29.249 -3.133 33.289 1.00 94.31 231 ALA A O 1
ATOM 1707 N N . THR A 1 232 ? -28.657 -2.354 31.277 1.00 94.31 232 THR A N 1
ATOM 1708 C CA . THR A 1 232 ? -29.331 -3.409 30.521 1.00 94.31 232 THR A CA 1
ATOM 1709 C C . THR A 1 232 ? -28.330 -4.068 29.590 1.00 94.31 232 THR A C 1
ATOM 1711 O O . THR A 1 232 ? -27.694 -3.391 28.782 1.00 94.31 232 THR A O 1
ATOM 1714 N N . ILE A 1 233 ? -28.202 -5.387 29.694 1.00 93.69 233 ILE A N 1
ATOM 1715 C CA . ILE A 1 233 ? -27.346 -6.187 28.823 1.00 93.69 233 ILE A CA 1
ATOM 1716 C C . ILE A 1 233 ? -28.065 -6.405 27.495 1.00 93.69 233 ILE A C 1
ATOM 1718 O O . ILE A 1 233 ? -29.198 -6.888 27.454 1.00 93.69 233 ILE A O 1
ATOM 1722 N N . LYS A 1 234 ? -27.398 -6.047 26.399 1.00 92.25 234 LYS A N 1
ATOM 1723 C CA . LYS A 1 234 ? -27.949 -6.095 25.043 1.00 92.25 234 LYS A CA 1
ATOM 1724 C C . LYS A 1 234 ? -27.186 -7.087 24.177 1.00 92.25 234 LYS A C 1
ATOM 1726 O O . LYS A 1 234 ? -25.984 -7.274 24.363 1.00 92.25 234 LYS A O 1
ATOM 1731 N N . ASN A 1 235 ? -27.873 -7.688 23.207 1.00 89.56 235 ASN A N 1
ATOM 1732 C CA . ASN A 1 235 ? -27.228 -8.534 22.213 1.00 89.56 235 ASN A CA 1
ATOM 1733 C C . ASN A 1 235 ? -26.393 -7.707 21.248 1.00 89.56 235 ASN A C 1
ATOM 1735 O O . ASN A 1 235 ? -25.205 -7.991 21.116 1.00 89.56 235 ASN A O 1
ATOM 1739 N N . ALA A 1 236 ? -27.003 -6.692 20.634 1.00 89.62 236 ALA A N 1
ATOM 1740 C CA . ALA A 1 236 ? -26.332 -5.663 19.857 1.00 89.62 236 ALA A CA 1
ATOM 1741 C C . ALA A 1 236 ? -26.448 -4.294 20.550 1.00 89.62 236 ALA A C 1
ATOM 1743 O O . ALA A 1 236 ? -27.465 -3.986 21.168 1.00 89.62 236 ALA A O 1
ATOM 1744 N N . SER A 1 237 ? -25.436 -3.438 20.419 1.00 84.19 237 SER A N 1
ATOM 1745 C CA . SER A 1 237 ? -25.415 -2.094 21.020 1.00 84.19 237 SER A CA 1
ATOM 1746 C C . SER A 1 237 ? -26.599 -1.219 20.580 1.00 84.19 237 SER A C 1
ATOM 1748 O O . SER A 1 237 ? -27.116 -0.420 21.366 1.00 84.19 237 SER A O 1
ATOM 1750 N N . VAL A 1 238 ? -27.077 -1.435 19.349 1.00 82.50 238 VAL A N 1
ATOM 1751 C CA . VAL A 1 238 ? -28.239 -0.762 18.747 1.00 82.50 238 VAL A CA 1
ATOM 1752 C C . VAL A 1 238 ? -29.593 -1.261 19.262 1.00 82.50 238 VAL A C 1
ATOM 1754 O O . VAL A 1 238 ? -30.611 -0.628 18.985 1.00 82.50 238 VAL A O 1
ATOM 1757 N N . ASP A 1 239 ? -29.642 -2.370 20.007 1.00 85.25 239 ASP A N 1
ATOM 1758 C CA . ASP A 1 239 ? -30.908 -2.915 20.498 1.00 85.25 239 ASP A CA 1
ATOM 1759 C C . ASP A 1 239 ? -31.533 -1.974 21.543 1.00 85.25 239 ASP A C 1
ATOM 1761 O O . ASP A 1 239 ? -30.877 -1.496 22.474 1.00 85.25 239 ASP A O 1
ATOM 1765 N N . ALA A 1 240 ? -32.834 -1.704 21.408 1.00 79.12 240 ALA A N 1
ATOM 1766 C CA . ALA A 1 240 ? -33.579 -0.892 22.374 1.00 79.12 240 ALA A CA 1
ATOM 1767 C C . ALA A 1 240 ? -33.971 -1.688 23.633 1.00 79.12 240 ALA A C 1
ATOM 1769 O O . ALA A 1 240 ? -34.118 -1.113 24.709 1.00 79.12 240 ALA A O 1
ATOM 1770 N N . ALA A 1 241 ? -34.127 -3.007 23.499 1.00 86.00 241 ALA A N 1
ATOM 1771 C CA . ALA A 1 241 ? -34.497 -3.915 24.578 1.00 86.00 241 ALA A CA 1
ATOM 1772 C C . ALA A 1 241 ? -33.290 -4.738 25.043 1.00 86.00 241 ALA A C 1
ATOM 1774 O O . ALA A 1 241 ? -32.368 -5.008 24.272 1.00 86.00 241 ALA A O 1
ATOM 1775 N N . GLY A 1 242 ? -33.312 -5.160 26.306 1.00 87.31 242 GLY A N 1
ATOM 1776 C CA . GLY A 1 242 ? -32.317 -6.092 26.818 1.00 87.31 242 GLY A CA 1
ATOM 1777 C C . GLY A 1 242 ? -32.498 -7.507 26.278 1.00 87.31 242 GLY A C 1
ATOM 1778 O O . GLY A 1 242 ? -33.491 -7.838 25.626 1.00 87.31 242 GLY A O 1
ATOM 1779 N N . SER A 1 243 ? -31.485 -8.335 26.495 1.00 92.12 243 SER A N 1
ATOM 1780 C CA . SER A 1 243 ? -31.419 -9.705 25.989 1.00 92.12 243 SER A CA 1
ATOM 1781 C C . SER A 1 243 ? -31.375 -10.715 27.132 1.00 92.12 243 SER A C 1
ATOM 1783 O O . SER A 1 243 ? -30.827 -10.398 28.187 1.00 92.12 243 SER A O 1
ATOM 1785 N N . PRO A 1 244 ? -31.910 -11.933 26.935 1.00 93.62 244 PRO A N 1
ATOM 1786 C CA . PRO A 1 244 ? -31.769 -13.002 27.911 1.00 93.62 244 PRO A CA 1
ATOM 1787 C C . PRO A 1 244 ? -30.296 -13.283 28.226 1.00 93.62 244 PRO A C 1
ATOM 1789 O O . PRO A 1 244 ? -29.470 -13.406 27.316 1.00 93.62 244 PRO A O 1
ATOM 1792 N N . ILE A 1 245 ? -29.981 -13.401 29.510 1.00 94.62 245 ILE A N 1
ATOM 1793 C CA . ILE A 1 245 ? -28.638 -13.664 30.032 1.00 94.62 245 ILE A CA 1
ATOM 1794 C C . ILE A 1 245 ? -28.628 -14.941 30.868 1.00 94.62 245 ILE A C 1
ATOM 1796 O O . ILE A 1 245 ? -29.645 -15.340 31.431 1.00 94.62 245 ILE A O 1
ATOM 1800 N N . LEU A 1 246 ? -27.463 -15.574 30.971 1.00 94.19 246 LEU A N 1
ATOM 1801 C CA . LEU A 1 246 ? -27.243 -16.729 31.830 1.00 94.19 246 LEU A CA 1
ATOM 1802 C C . LEU A 1 246 ? -27.157 -16.277 33.301 1.00 94.19 246 LEU A C 1
ATOM 1804 O O . LEU A 1 246 ? -26.228 -15.540 33.643 1.00 94.19 246 LEU A O 1
ATOM 1808 N N . PRO A 1 247 ? -28.059 -16.742 34.191 1.00 92.56 247 PRO A N 1
ATOM 1809 C CA . PRO A 1 247 ? -28.073 -16.339 35.602 1.00 92.56 247 PRO A CA 1
ATOM 1810 C C . PRO A 1 247 ? -26.787 -16.672 36.362 1.00 92.56 247 PRO A C 1
ATOM 1812 O O . PRO A 1 247 ? -26.465 -16.012 37.345 1.00 92.56 247 PRO A O 1
ATOM 1815 N N . SER A 1 248 ? -26.059 -17.696 35.914 1.00 93.00 248 SER A N 1
ATOM 1816 C CA . SER A 1 248 ? -24.816 -18.169 36.527 1.00 93.00 248 SER A CA 1
ATOM 1817 C C . SER A 1 248 ? -23.583 -17.347 36.156 1.00 93.00 248 SER A C 1
ATOM 1819 O O . SER A 1 248 ? -22.546 -17.493 36.800 1.00 93.00 248 SER A O 1
ATOM 1821 N N . ALA A 1 249 ? -23.681 -16.479 35.147 1.00 92.31 249 ALA A N 1
ATOM 1822 C CA . ALA A 1 249 ? -22.547 -15.783 34.550 1.00 92.31 249 ALA A CA 1
ATOM 1823 C C . ALA A 1 249 ? -22.740 -14.261 34.566 1.00 92.31 249 ALA A C 1
ATOM 1825 O O . ALA A 1 249 ? -22.604 -13.617 33.527 1.00 92.31 249 ALA A O 1
ATOM 1826 N N . VAL A 1 250 ? -23.072 -13.697 35.732 1.00 94.75 250 VAL A N 1
ATOM 1827 C CA . VAL A 1 250 ? -23.189 -12.252 35.965 1.00 94.75 250 VAL A CA 1
ATOM 1828 C C . VAL A 1 250 ? -22.114 -11.779 36.939 1.00 94.75 250 VAL A C 1
ATOM 1830 O O . VAL A 1 250 ? -21.944 -12.350 38.013 1.00 94.75 250 VAL A O 1
ATOM 1833 N N . GLY A 1 251 ? -21.414 -10.706 36.585 1.00 94.44 251 GLY A N 1
ATOM 1834 C CA . GLY A 1 251 ? -20.409 -10.044 37.412 1.00 94.44 251 GLY A CA 1
ATOM 1835 C C . GLY A 1 251 ? -20.636 -8.537 37.480 1.00 94.44 251 GLY A C 1
ATOM 1836 O O . GLY A 1 251 ? -21.180 -7.939 36.551 1.00 94.44 251 GLY A O 1
ATOM 1837 N N . VAL A 1 252 ? -20.211 -7.921 38.579 1.00 94.94 252 VAL A N 1
ATOM 1838 C CA . VAL A 1 252 ? -20.184 -6.463 38.750 1.00 94.94 252 VAL A CA 1
ATOM 1839 C C . VAL A 1 252 ? -18.751 -6.019 38.938 1.00 94.94 252 VAL A C 1
ATOM 1841 O O . VAL A 1 252 ? -18.026 -6.577 39.763 1.00 94.94 252 VAL A O 1
ATOM 1844 N N . TYR A 1 253 ? -18.372 -4.995 38.188 1.00 94.69 253 TYR A N 1
ATOM 1845 C CA . TYR A 1 253 ? -17.065 -4.376 38.231 1.00 94.69 253 TYR A CA 1
ATOM 1846 C C . TYR A 1 253 ? -17.192 -2.929 38.691 1.00 94.69 253 TYR A C 1
ATOM 1848 O O . TYR A 1 253 ? -18.120 -2.223 38.299 1.00 94.69 253 TYR A O 1
ATOM 1856 N N . VAL A 1 254 ? -16.251 -2.479 39.515 1.00 92.12 254 VAL A N 1
ATOM 1857 C CA . VAL A 1 254 ? -16.113 -1.071 39.905 1.00 92.12 254 VAL A CA 1
ATOM 1858 C C . VAL A 1 254 ? -14.697 -0.642 39.562 1.00 92.12 254 VAL A C 1
ATOM 1860 O O . VAL A 1 254 ? -13.739 -1.225 40.065 1.00 92.12 254 VAL A O 1
ATOM 1863 N N . ASN A 1 255 ? -14.558 0.344 38.675 1.00 89.75 255 ASN A N 1
ATOM 1864 C CA . ASN A 1 255 ? -13.273 0.802 38.135 1.00 89.75 255 ASN A CA 1
ATOM 1865 C C . ASN A 1 255 ? -12.402 -0.361 37.605 1.00 89.75 255 ASN A C 1
ATOM 1867 O O . ASN A 1 255 ? -11.188 -0.379 37.799 1.00 89.75 255 ASN A O 1
ATOM 1871 N N . GLY A 1 256 ? -13.035 -1.368 36.991 1.00 88.94 256 GLY A N 1
ATOM 1872 C CA . GLY A 1 256 ? -12.376 -2.560 36.444 1.00 88.94 256 GLY A CA 1
ATOM 1873 C C . GLY A 1 256 ? -12.089 -3.694 37.441 1.00 88.94 256 GLY A C 1
ATOM 1874 O O . GLY A 1 256 ? -11.663 -4.768 37.020 1.00 88.94 256 GLY A O 1
ATOM 1875 N N . LEU A 1 257 ? -12.347 -3.521 38.743 1.00 90.25 257 LEU A N 1
ATOM 1876 C CA . LEU A 1 257 ? -12.199 -4.587 39.746 1.00 90.25 257 LEU A CA 1
ATOM 1877 C C . LEU A 1 257 ? -13.497 -5.374 39.899 1.00 90.25 257 LEU A C 1
ATOM 1879 O O . LEU A 1 257 ? -14.547 -4.770 40.090 1.00 90.25 257 LEU A O 1
ATOM 1883 N N . LEU A 1 258 ? -13.428 -6.708 39.875 1.00 91.88 258 LEU A N 1
ATOM 1884 C CA . LEU A 1 258 ? -14.579 -7.570 40.155 1.00 91.88 258 LEU A CA 1
ATOM 1885 C C . LEU A 1 258 ? -14.962 -7.454 41.637 1.00 91.88 258 LEU A C 1
ATOM 1887 O O . LEU A 1 258 ? -14.197 -7.862 42.509 1.00 91.88 258 LEU A O 1
ATOM 1891 N N . VAL A 1 259 ? -16.148 -6.913 41.914 1.00 92.00 259 VAL A N 1
ATOM 1892 C CA . VAL A 1 259 ? -16.645 -6.676 43.283 1.00 92.00 259 VAL A CA 1
ATOM 1893 C C . VAL A 1 259 ? -17.711 -7.676 43.721 1.00 92.00 259 VAL A C 1
ATOM 1895 O O . VAL A 1 259 ? -17.997 -7.803 44.909 1.00 92.00 259 VAL A O 1
ATOM 1898 N N . GLY A 1 260 ? -18.309 -8.389 42.769 1.00 91.50 260 GLY A N 1
ATOM 1899 C CA . GLY A 1 260 ? -19.276 -9.435 43.054 1.00 91.50 260 GLY A CA 1
ATOM 1900 C C . GLY A 1 260 ? -19.638 -10.236 41.813 1.00 91.50 260 GLY A C 1
ATOM 1901 O O . GLY A 1 260 ? -19.579 -9.727 40.695 1.00 91.50 260 GLY A O 1
ATOM 1902 N N . GLN A 1 261 ? -20.029 -11.490 42.022 1.00 93.44 261 GLN A N 1
ATOM 1903 C CA . GLN A 1 261 ? -20.480 -12.387 40.962 1.00 93.44 261 GLN A CA 1
ATOM 1904 C C . GLN A 1 261 ? -21.655 -13.251 41.422 1.00 93.44 261 GLN A C 1
ATOM 1906 O O . GLN A 1 261 ? -21.791 -13.558 42.612 1.00 93.44 261 GLN A O 1
ATOM 1911 N N . SER A 1 262 ? -22.481 -13.664 40.464 1.00 92.81 262 SER A N 1
ATOM 1912 C CA . SER A 1 262 ? -23.563 -14.623 40.657 1.00 92.81 262 SER A CA 1
ATOM 1913 C C . SER A 1 262 ? -23.039 -16.008 41.036 1.00 92.81 262 SER A C 1
ATOM 1915 O O . SER A 1 262 ? -21.888 -16.356 40.771 1.00 92.81 262 SER A O 1
ATOM 1917 N N . ASN A 1 263 ? -23.906 -16.832 41.628 1.00 89.94 263 ASN A N 1
ATOM 1918 C CA . ASN A 1 263 ? -23.575 -18.223 41.919 1.00 89.94 263 ASN A CA 1
ATOM 1919 C C . ASN A 1 263 ? -23.311 -18.986 40.602 1.00 89.94 263 ASN A C 1
ATOM 1921 O O . ASN A 1 263 ? -24.227 -19.073 39.779 1.00 89.94 263 ASN A O 1
ATOM 1925 N N . PRO A 1 264 ? -22.124 -19.590 40.403 1.00 86.50 264 PRO A N 1
ATOM 1926 C CA . PRO A 1 264 ? -21.820 -20.341 39.183 1.00 86.50 264 PRO A CA 1
ATOM 1927 C C . PRO A 1 264 ? -22.726 -21.568 38.988 1.00 86.50 264 PRO A C 1
ATOM 1929 O O . PRO A 1 264 ? -22.822 -22.085 37.879 1.00 86.50 264 PRO A O 1
ATOM 1932 N N . MET A 1 265 ? -23.409 -22.025 40.045 1.00 88.38 265 MET A N 1
ATOM 1933 C CA . MET A 1 265 ? -24.366 -23.135 40.007 1.00 88.38 265 MET A CA 1
ATOM 1934 C C . MET A 1 265 ? -25.830 -22.701 39.816 1.00 88.38 265 MET A C 1
ATOM 1936 O O . MET A 1 265 ? -26.719 -23.539 39.953 1.00 88.38 265 MET A O 1
ATOM 1940 N N . ALA A 1 266 ? -26.110 -21.419 39.547 1.00 89.31 266 ALA A N 1
ATOM 1941 C CA . ALA A 1 266 ? -27.478 -20.964 39.290 1.00 89.31 266 ALA A CA 1
ATOM 1942 C C . ALA A 1 266 ? -28.086 -21.697 38.081 1.00 89.31 266 ALA A C 1
ATOM 1944 O O . ALA A 1 266 ? -27.407 -21.928 37.073 1.00 89.31 266 ALA A O 1
ATOM 1945 N N . ASN A 1 267 ? -29.365 -22.066 38.176 1.00 89.44 267 ASN A N 1
ATOM 1946 C CA . ASN A 1 267 ? -30.023 -22.787 37.097 1.00 89.44 267 ASN A CA 1
ATOM 1947 C C . ASN A 1 267 ? -30.320 -21.824 35.956 1.00 89.44 267 ASN A C 1
ATOM 1949 O O . ASN A 1 267 ? -30.724 -20.682 36.150 1.00 89.44 267 ASN A O 1
ATOM 1953 N N . ARG A 1 268 ? -30.206 -22.313 34.725 1.00 86.56 268 ARG A N 1
ATOM 1954 C CA . ARG A 1 268 ? -30.516 -21.512 33.539 1.00 86.56 268 ARG A CA 1
ATOM 1955 C C . ARG A 1 268 ? -31.975 -21.043 33.474 1.00 86.56 268 ARG A C 1
ATOM 1957 O O . ARG A 1 268 ? -32.261 -20.025 32.859 1.00 86.56 268 ARG A O 1
ATOM 1964 N N . SER A 1 269 ? -32.888 -21.789 34.094 1.00 87.19 269 SER A N 1
ATOM 1965 C CA . SER A 1 269 ? -34.309 -21.445 34.190 1.00 87.19 269 SER A CA 1
ATOM 1966 C C . SER A 1 269 ? -34.613 -20.351 35.216 1.00 87.19 269 SER A C 1
ATOM 1968 O O . SER A 1 269 ? -35.759 -19.911 35.289 1.00 87.19 269 SER A O 1
ATOM 1970 N N . ASP A 1 270 ? -33.634 -19.934 36.023 1.00 89.38 270 ASP A N 1
ATOM 1971 C CA . ASP A 1 270 ? -33.846 -18.916 37.047 1.00 89.38 270 ASP A CA 1
ATOM 1972 C C . ASP A 1 270 ? -34.109 -17.562 36.378 1.00 89.38 270 ASP A C 1
ATOM 1974 O O . ASP A 1 270 ? -33.295 -17.044 35.618 1.00 89.38 270 ASP A O 1
ATOM 1978 N N . THR A 1 271 ? -35.268 -16.968 36.655 1.00 88.31 271 THR A N 1
ATOM 1979 C CA . THR A 1 271 ? -35.663 -15.679 36.066 1.00 88.31 271 THR A CA 1
ATOM 1980 C C . THR A 1 271 ? -35.121 -14.483 36.844 1.00 88.31 271 THR A C 1
ATOM 1982 O O . THR A 1 271 ? -35.060 -13.374 36.315 1.00 88.31 271 THR A O 1
ATOM 1985 N N . THR A 1 272 ? -34.741 -14.690 38.104 1.00 91.25 272 THR A N 1
ATOM 1986 C CA . THR A 1 272 ? -34.266 -13.654 39.026 1.00 91.25 272 THR A CA 1
ATOM 1987 C C . THR A 1 272 ? -32.811 -13.886 39.392 1.00 91.25 272 THR A C 1
ATOM 1989 O O . THR A 1 272 ? -32.435 -14.994 39.766 1.00 91.25 272 THR A O 1
ATOM 1992 N N . ILE A 1 273 ? -32.011 -12.825 39.342 1.00 92.31 273 ILE A N 1
ATOM 1993 C CA . ILE A 1 273 ? -30.600 -12.838 39.724 1.00 92.31 273 ILE A CA 1
ATOM 1994 C C . ILE A 1 273 ? -30.461 -11.977 40.969 1.00 92.31 273 ILE A C 1
ATOM 1996 O O . ILE A 1 273 ? -30.779 -10.791 40.931 1.00 92.31 273 ILE A O 1
ATOM 2000 N N . THR A 1 274 ? -29.989 -12.558 42.068 1.00 92.38 274 THR A N 1
ATOM 2001 C CA . THR A 1 274 ? -29.731 -11.817 43.306 1.00 92.38 274 THR A CA 1
ATOM 2002 C C . THR A 1 274 ? -28.486 -12.343 43.998 1.00 92.38 274 THR A C 1
ATOM 2004 O O . THR A 1 274 ? -28.383 -13.545 44.239 1.00 92.38 274 THR A O 1
ATOM 2007 N N . PHE A 1 275 ? -27.560 -11.458 44.353 1.00 92.56 275 PHE A N 1
ATOM 2008 C CA . PHE A 1 275 ? -26.410 -11.796 45.191 1.00 92.56 275 PHE A CA 1
ATOM 2009 C C . PHE A 1 275 ? -25.905 -10.565 45.944 1.00 92.56 275 PHE A C 1
ATOM 2011 O O . PHE A 1 275 ? -26.124 -9.430 45.523 1.00 92.56 275 PHE A O 1
ATOM 2018 N N . SER A 1 276 ? -25.223 -10.797 47.064 1.00 90.94 276 SER A N 1
ATOM 2019 C CA . SER A 1 276 ? -24.599 -9.745 47.864 1.00 90.94 276 SER A CA 1
ATOM 2020 C C . SER A 1 276 ? -23.189 -10.162 48.257 1.00 90.94 276 SER A C 1
ATOM 2022 O O . SER A 1 276 ? -22.985 -11.301 48.676 1.00 90.94 276 SER A O 1
ATOM 2024 N N . GLN A 1 277 ? -22.223 -9.253 48.127 1.00 90.06 277 GLN A N 1
ATOM 2025 C CA . GLN A 1 277 ? -20.825 -9.484 48.501 1.00 90.06 277 GLN A CA 1
ATOM 2026 C C . GLN A 1 277 ? -20.223 -8.239 49.158 1.00 90.06 277 GLN A C 1
ATOM 2028 O O . GLN A 1 277 ? -20.621 -7.113 48.868 1.00 90.06 277 GLN A O 1
ATOM 2033 N N . SER A 1 278 ? -19.263 -8.449 50.057 1.00 88.56 278 SER A N 1
ATOM 2034 C CA . SER A 1 278 ? -18.475 -7.387 50.686 1.00 88.56 278 SER A CA 1
ATOM 2035 C C . SER A 1 278 ? -17.082 -7.328 50.071 1.00 88.56 278 SER A C 1
ATOM 2037 O O . SER A 1 278 ? -16.430 -8.363 49.937 1.00 88.56 278 SER A O 1
ATOM 2039 N N . PHE A 1 279 ? -16.607 -6.129 49.757 1.00 86.38 279 PHE A N 1
ATOM 2040 C CA . PHE A 1 279 ? -15.306 -5.887 49.143 1.00 86.38 279 PHE A CA 1
ATOM 2041 C C . PHE A 1 279 ? -14.675 -4.593 49.679 1.00 86.38 279 PHE A C 1
ATOM 2043 O O . PHE A 1 279 ? -15.328 -3.775 50.329 1.00 86.38 279 PHE A O 1
ATOM 2050 N N . HIS A 1 280 ? -13.388 -4.405 49.396 1.00 84.00 280 HIS A N 1
ATOM 2051 C CA . HIS A 1 280 ? -12.652 -3.185 49.720 1.00 84.00 280 HIS A CA 1
ATOM 2052 C C . HIS A 1 280 ? -12.121 -2.552 48.438 1.00 84.00 280 HIS A C 1
ATOM 2054 O O . HIS A 1 280 ? -11.450 -3.221 47.651 1.00 84.00 280 HIS A O 1
ATOM 2060 N N . LEU A 1 281 ? -12.405 -1.264 48.235 1.00 80.25 281 LEU A N 1
ATOM 2061 C CA . LEU A 1 281 ? -11.796 -0.506 47.147 1.00 80.25 281 LEU A CA 1
ATOM 2062 C C . LEU A 1 281 ? -10.392 -0.034 47.557 1.00 80.25 281 LEU A C 1
ATOM 2064 O O . LEU A 1 281 ? -10.182 0.344 48.717 1.00 80.25 281 LEU A O 1
ATOM 2068 N N . PRO A 1 282 ? -9.425 -0.015 46.622 1.00 75.44 282 PRO A N 1
ATOM 2069 C CA . PRO A 1 282 ? -8.113 0.568 46.872 1.00 75.44 282 PRO A CA 1
ATOM 2070 C C . PRO A 1 282 ? -8.246 2.025 47.337 1.00 75.44 282 PRO A C 1
ATOM 2072 O O . PRO A 1 282 ? -8.881 2.837 46.671 1.00 75.44 282 PRO A O 1
ATOM 2075 N N . GLY A 1 283 ? -7.657 2.356 48.489 1.00 71.25 283 GLY A N 1
ATOM 2076 C CA . GLY A 1 283 ? -7.693 3.710 49.059 1.00 71.25 283 GLY A CA 1
ATOM 2077 C C . GLY A 1 283 ? -8.857 3.999 50.017 1.00 71.25 283 GLY A C 1
ATOM 2078 O O . GLY A 1 283 ? -8.873 5.065 50.628 1.00 71.25 283 GLY A O 1
ATOM 2079 N N . THR A 1 284 ? -9.787 3.060 50.225 1.00 69.25 284 THR A N 1
ATOM 2080 C CA . THR A 1 284 ? -10.847 3.182 51.243 1.00 69.25 284 THR A CA 1
ATOM 2081 C C . THR A 1 284 ? -10.672 2.151 52.356 1.00 69.25 284 THR A C 1
ATOM 2083 O O . THR A 1 284 ? -10.625 0.954 52.093 1.00 69.25 284 THR A O 1
ATOM 2086 N N . ALA A 1 285 ? -10.609 2.607 53.612 1.00 60.59 285 ALA A N 1
ATOM 2087 C CA . ALA A 1 285 ? -10.490 1.728 54.783 1.00 60.59 285 ALA A CA 1
ATOM 2088 C C . ALA A 1 285 ? -11.813 1.032 55.165 1.00 60.59 285 ALA A C 1
ATOM 2090 O O . ALA A 1 285 ? -11.806 0.032 55.881 1.00 60.59 285 ALA A O 1
ATOM 2091 N N . ALA A 1 286 ? -12.952 1.551 54.699 1.00 69.62 286 ALA A N 1
ATOM 2092 C CA . ALA A 1 286 ? -14.267 0.984 54.977 1.00 69.62 286 ALA A CA 1
ATOM 2093 C C . ALA A 1 286 ? -14.580 -0.190 54.033 1.00 69.62 286 ALA A C 1
ATOM 2095 O O . ALA A 1 286 ? -14.312 -0.125 52.833 1.00 69.62 286 ALA A O 1
ATOM 2096 N N . GLY A 1 287 ? -15.163 -1.263 54.573 1.00 79.06 287 GLY A N 1
ATOM 2097 C CA . GLY A 1 287 ? -15.760 -2.325 53.761 1.00 79.06 287 GLY A CA 1
ATOM 2098 C C . GLY A 1 287 ? -17.014 -1.808 53.066 1.00 79.06 287 GLY A C 1
ATOM 2099 O O . GLY A 1 287 ? -17.859 -1.187 53.708 1.00 79.06 287 GLY A O 1
ATOM 2100 N N . THR A 1 288 ? -17.121 -2.051 51.762 1.00 85.56 288 THR A N 1
ATOM 2101 C CA . THR A 1 288 ? -18.305 -1.719 50.964 1.00 85.56 288 THR A CA 1
ATOM 2102 C C . THR A 1 288 ? -19.037 -3.005 50.617 1.00 85.56 288 THR A C 1
ATOM 2104 O O . THR A 1 288 ? -18.425 -3.981 50.191 1.00 85.56 288 THR A O 1
ATOM 2107 N N . ALA A 1 289 ? -20.349 -3.033 50.820 1.00 88.44 289 ALA A N 1
ATOM 2108 C CA . ALA A 1 289 ? -21.200 -4.124 50.373 1.00 88.44 289 ALA A CA 1
ATOM 2109 C C . ALA A 1 289 ? -21.880 -3.738 49.060 1.00 88.44 289 ALA A C 1
ATOM 2111 O O . ALA A 1 289 ? -22.387 -2.625 48.933 1.00 88.44 289 ALA A O 1
ATOM 2112 N N . VAL A 1 290 ? -21.915 -4.662 48.103 1.00 92.25 290 VAL A N 1
ATOM 2113 C CA . VAL A 1 290 ? -22.736 -4.560 46.895 1.00 92.25 290 VAL A CA 1
ATOM 2114 C C . VAL A 1 290 ? -23.876 -5.558 46.995 1.00 92.25 290 VAL A C 1
ATOM 2116 O O . VAL A 1 290 ? -23.649 -6.733 47.271 1.00 92.25 290 VAL A O 1
ATOM 2119 N N . THR A 1 291 ? -25.102 -5.098 46.766 1.00 93.06 291 THR A N 1
ATOM 2120 C CA . THR A 1 291 ? -26.274 -5.956 46.563 1.00 93.06 291 THR A CA 1
ATOM 2121 C C . THR A 1 291 ? -26.750 -5.786 45.132 1.00 93.06 291 THR A C 1
ATOM 2123 O O . THR A 1 291 ? -27.049 -4.670 44.713 1.00 93.06 291 THR A O 1
ATOM 2126 N N . VAL A 1 292 ? -26.809 -6.886 44.388 1.00 94.19 292 VAL A N 1
ATOM 2127 C CA . VAL A 1 292 ? -27.200 -6.913 42.978 1.00 94.19 292 VAL A CA 1
ATOM 2128 C C . VAL A 1 292 ? -28.544 -7.602 42.846 1.00 94.19 292 VAL A C 1
ATOM 2130 O O . VAL A 1 292 ? -28.748 -8.676 43.412 1.00 94.19 292 VAL A O 1
ATOM 2133 N N . THR A 1 293 ? -29.440 -7.002 42.071 1.00 94.19 293 THR A N 1
ATOM 2134 C CA . THR A 1 293 ? -30.729 -7.579 41.689 1.00 94.19 293 THR A CA 1
ATOM 2135 C C . THR A 1 293 ? -30.914 -7.478 40.182 1.00 94.19 293 THR A C 1
ATOM 2137 O O . THR A 1 293 ? -30.485 -6.508 39.566 1.00 94.19 293 THR A O 1
ATOM 2140 N N . GLY A 1 294 ? -31.554 -8.461 39.560 1.00 93.06 294 GLY A N 1
ATOM 2141 C CA . GLY A 1 294 ? -31.736 -8.448 38.117 1.00 93.06 294 GLY A CA 1
ATOM 2142 C C . GLY A 1 294 ? -32.727 -9.474 37.597 1.00 93.06 294 GLY A C 1
ATOM 2143 O O . GLY A 1 294 ? -33.167 -10.371 38.318 1.00 93.06 294 GLY A O 1
ATOM 2144 N N . ASN A 1 295 ? -33.066 -9.332 36.320 1.00 94.31 295 ASN A N 1
ATOM 2145 C CA . ASN A 1 295 ? -33.968 -10.221 35.600 1.00 94.31 295 ASN A CA 1
ATOM 2146 C C . ASN A 1 295 ? -33.216 -10.893 34.445 1.00 94.31 295 ASN A C 1
ATOM 2148 O O . ASN A 1 295 ? -32.755 -10.227 33.518 1.00 94.31 295 ASN A O 1
ATOM 2152 N N . ALA A 1 296 ? -33.112 -12.220 34.498 1.00 91.88 296 ALA A N 1
ATOM 2153 C CA . ALA A 1 296 ? -32.358 -13.004 33.527 1.00 91.88 296 ALA A CA 1
ATOM 2154 C C . ALA A 1 296 ? -33.015 -13.053 32.141 1.00 91.88 296 ALA A C 1
ATOM 2156 O O . ALA A 1 296 ? -32.329 -13.209 31.138 1.00 91.88 296 ALA A O 1
ATOM 2157 N N . THR A 1 297 ? -34.337 -12.894 32.056 1.00 91.56 297 THR A N 1
ATOM 2158 C CA . THR A 1 297 ? -35.077 -12.923 30.787 1.00 91.56 297 THR A CA 1
ATOM 2159 C C . THR A 1 297 ? -34.956 -11.605 30.025 1.00 91.56 297 THR A C 1
ATOM 2161 O O . THR A 1 297 ? -34.918 -11.609 28.795 1.00 91.56 297 THR A O 1
ATOM 2164 N N . THR A 1 298 ? -34.900 -10.480 30.741 1.00 90.62 298 THR A N 1
ATOM 2165 C CA . THR A 1 298 ? -34.799 -9.142 30.139 1.00 90.62 298 THR A CA 1
ATOM 2166 C C . THR A 1 298 ? -33.381 -8.582 30.132 1.00 90.62 298 THR A C 1
ATOM 2168 O O . THR A 1 298 ? -33.148 -7.592 29.448 1.00 90.62 298 THR A O 1
ATOM 2171 N N . GLY A 1 299 ? -32.440 -9.168 30.877 1.00 91.19 299 GLY A N 1
ATOM 2172 C CA . GLY A 1 299 ? -31.055 -8.693 30.961 1.00 91.19 299 GLY A CA 1
ATOM 2173 C C . GLY A 1 299 ? -30.888 -7.380 31.732 1.00 91.19 299 GLY A C 1
ATOM 2174 O O . GLY A 1 299 ? -29.848 -6.733 31.614 1.00 91.19 299 GLY A O 1
ATOM 2175 N N . VAL A 1 300 ? -31.903 -6.958 32.492 1.00 94.12 300 VAL A N 1
ATOM 2176 C CA . VAL A 1 300 ? -31.855 -5.746 33.324 1.00 94.12 300 VAL A CA 1
ATOM 2177 C C . VAL A 1 300 ? -31.188 -6.082 34.653 1.00 94.12 300 VAL A C 1
ATOM 2179 O O . VAL A 1 300 ? -31.623 -7.003 35.347 1.00 94.12 300 VAL A O 1
ATOM 2182 N N . LEU A 1 301 ? -30.150 -5.327 35.005 1.00 94.62 301 LEU A N 1
ATOM 2183 C CA . LEU A 1 301 ? -29.363 -5.491 36.224 1.00 94.62 301 LEU A CA 1
ATOM 2184 C C . LEU A 1 301 ? -29.317 -4.168 36.992 1.00 94.62 301 LEU A C 1
ATOM 2186 O O . LEU A 1 301 ? -29.204 -3.095 36.396 1.00 94.62 301 LEU A O 1
ATOM 2190 N N . SER A 1 302 ? -29.379 -4.248 38.316 1.00 94.69 302 SER A N 1
ATOM 2191 C CA . SER A 1 302 ? -29.208 -3.117 39.220 1.00 94.69 302 SER A CA 1
ATOM 2192 C C . SER A 1 302 ? -28.341 -3.491 40.417 1.00 94.69 302 SER A C 1
ATOM 2194 O O . SER A 1 302 ? -28.366 -4.627 40.890 1.00 94.69 302 SER A O 1
ATOM 2196 N N . ALA A 1 303 ? -27.564 -2.532 40.911 1.00 93.81 303 ALA A N 1
ATOM 2197 C CA . ALA A 1 303 ? -26.706 -2.685 42.075 1.00 93.81 303 ALA A CA 1
ATOM 2198 C C . ALA A 1 303 ? -26.862 -1.497 43.025 1.00 93.81 303 ALA A C 1
ATOM 2200 O O . ALA A 1 303 ? -26.944 -0.343 42.598 1.00 93.81 303 ALA A O 1
ATOM 2201 N N . VAL A 1 304 ? -26.864 -1.795 44.321 1.00 94.31 304 VAL A N 1
ATOM 2202 C CA . VAL A 1 304 ? -26.849 -0.812 45.407 1.00 94.31 304 VAL A CA 1
ATOM 2203 C C . VAL A 1 304 ? -25.597 -1.045 46.243 1.00 94.31 304 VAL A C 1
ATOM 2205 O O . VAL A 1 304 ? -25.288 -2.185 46.598 1.00 94.31 304 VAL A O 1
ATOM 2208 N N . PHE A 1 305 ? -24.880 0.037 46.543 1.00 91.06 305 PHE A N 1
ATOM 2209 C CA . PHE A 1 305 ? -23.640 0.011 47.315 1.00 91.06 305 PHE A CA 1
ATOM 2210 C C . PHE A 1 305 ? -23.842 0.666 48.680 1.00 91.06 305 PHE A C 1
ATOM 2212 O O . PHE A 1 305 ? -24.373 1.775 48.765 1.00 91.06 305 PHE A O 1
ATOM 2219 N N . THR A 1 306 ? -23.385 -0.006 49.735 1.00 90.31 306 THR A N 1
ATOM 2220 C CA . THR A 1 306 ? -23.457 0.491 51.114 1.00 90.31 306 THR A CA 1
ATOM 2221 C C . THR A 1 306 ? -22.075 0.383 51.769 1.00 90.31 306 THR A C 1
ATOM 2223 O O . THR A 1 306 ? -21.618 -0.741 51.994 1.00 90.31 306 THR A O 1
ATOM 2226 N N . PRO A 1 307 ? -21.399 1.500 52.109 1.00 88.25 307 PRO A N 1
ATOM 2227 C CA . PRO A 1 307 ? -21.779 2.895 51.843 1.00 88.25 307 PRO A CA 1
ATOM 2228 C C . PRO A 1 307 ? -21.762 3.247 50.340 1.00 88.25 307 PRO A C 1
ATOM 2230 O O . PRO A 1 307 ? -21.212 2.503 49.531 1.00 88.25 307 PRO A O 1
ATOM 2233 N N . ALA A 1 308 ? -22.378 4.375 49.968 1.00 86.00 308 ALA A N 1
ATOM 2234 C CA . ALA A 1 308 ? -22.445 4.822 48.575 1.00 86.00 308 ALA A CA 1
ATOM 2235 C C . ALA A 1 308 ? -21.044 5.061 47.981 1.00 86.00 308 ALA A C 1
ATOM 2237 O O . ALA A 1 308 ? -20.135 5.531 48.671 1.00 86.00 308 ALA A O 1
ATOM 2238 N N . LEU A 1 309 ? -20.883 4.750 46.692 1.00 85.75 309 LEU A N 1
ATOM 2239 C CA . LEU A 1 309 ? -19.624 4.953 45.974 1.00 85.75 309 LEU A CA 1
ATOM 2240 C C . LEU A 1 309 ? -19.280 6.444 45.853 1.00 85.75 309 LEU A C 1
ATOM 2242 O O . LEU A 1 309 ? -20.159 7.301 45.766 1.00 85.75 309 LEU A O 1
ATOM 2246 N N . ALA A 1 310 ? -17.982 6.748 45.813 1.00 83.62 310 ALA A N 1
ATOM 2247 C CA . ALA A 1 310 ? -17.506 8.106 45.584 1.00 83.62 310 ALA A CA 1
ATOM 2248 C C . ALA A 1 310 ? -17.895 8.604 44.180 1.00 83.62 310 ALA A C 1
ATOM 2250 O O . ALA A 1 310 ? -17.933 7.827 43.219 1.00 83.62 310 ALA A O 1
ATOM 2251 N N . SER A 1 311 ? -18.128 9.914 44.063 1.00 80.69 311 SER A N 1
ATOM 2252 C CA . SER A 1 311 ? -18.415 10.567 42.781 1.00 80.69 311 SER A CA 1
ATOM 2253 C C . SER A 1 311 ? -17.298 10.294 41.766 1.00 80.69 311 SER A C 1
ATOM 2255 O O . SER A 1 311 ? -16.118 10.399 42.100 1.00 80.69 311 SER A O 1
ATOM 2257 N N . GLY A 1 312 ? -17.671 9.924 40.538 1.00 83.19 312 GLY A N 1
ATOM 2258 C CA . GLY A 1 312 ? -16.738 9.569 39.460 1.00 83.19 312 GLY A CA 1
ATOM 2259 C C . GLY A 1 312 ? -16.362 8.085 39.373 1.00 83.19 312 GLY A C 1
ATOM 2260 O O . GLY A 1 312 ? -15.616 7.715 38.470 1.00 83.19 312 GLY A O 1
ATOM 2261 N N . SER A 1 313 ? -16.878 7.225 40.259 1.00 88.25 313 SER A N 1
ATOM 2262 C CA . SER A 1 313 ? -16.709 5.769 40.127 1.00 88.25 313 SER A CA 1
ATOM 2263 C C . SER A 1 313 ? -17.434 5.246 38.883 1.00 88.25 313 SER A C 1
ATOM 2265 O O . SER A 1 313 ? -18.574 5.625 38.626 1.00 88.25 313 SER A O 1
ATOM 2267 N N . VAL A 1 314 ? -16.798 4.350 38.129 1.00 91.44 314 VAL A N 1
ATOM 2268 C CA . VAL A 1 314 ? -17.397 3.683 36.966 1.00 91.44 314 VAL A CA 1
ATOM 2269 C C . VAL A 1 314 ? -17.828 2.280 37.375 1.00 91.44 314 VAL A C 1
ATOM 2271 O O . VAL A 1 314 ? -16.990 1.457 37.743 1.00 91.44 314 VAL A O 1
ATOM 2274 N N . VAL A 1 315 ? -19.133 2.008 37.326 1.00 93.31 315 VAL A N 1
ATOM 2275 C CA . VAL A 1 315 ? -19.697 0.678 37.594 1.00 93.31 315 VAL A CA 1
ATOM 2276 C C . VAL A 1 315 ? -20.077 0.020 36.276 1.00 93.31 315 VAL A C 1
ATOM 2278 O O . VAL A 1 315 ? -20.759 0.625 35.450 1.00 93.31 315 VAL A O 1
ATOM 2281 N N . GLU A 1 316 ? -19.666 -1.228 36.086 1.00 95.50 316 GLU A N 1
ATOM 2282 C CA . GLU A 1 316 ? -19.952 -2.010 34.886 1.00 95.50 316 GLU A CA 1
ATOM 2283 C C . GLU A 1 316 ? -20.533 -3.367 35.266 1.00 95.50 316 GLU A C 1
ATOM 2285 O O . GLU A 1 316 ? -20.035 -4.061 36.153 1.00 95.50 316 GLU A O 1
ATOM 2290 N N . PHE A 1 317 ? -21.585 -3.774 34.567 1.00 95.56 317 PHE A N 1
ATOM 2291 C CA . PHE A 1 317 ? -22.109 -5.127 34.654 1.00 95.56 317 PHE A CA 1
ATOM 2292 C C . PHE A 1 317 ? -21.545 -5.959 33.517 1.00 95.56 317 PHE A C 1
ATOM 2294 O O . PHE A 1 317 ? -21.563 -5.527 32.365 1.00 95.56 317 PHE A O 1
ATOM 2301 N N . SER A 1 318 ? -21.115 -7.178 33.822 1.00 94.44 318 SER A N 1
ATOM 2302 C CA . SER A 1 318 ? -20.820 -8.181 32.812 1.00 94.44 318 SER A CA 1
ATOM 2303 C C . SER A 1 318 ? -21.804 -9.331 32.908 1.00 94.44 318 SER A C 1
ATOM 2305 O O . SER A 1 318 ? -22.067 -9.821 34.002 1.00 94.44 318 SER A O 1
ATOM 2307 N N . ALA A 1 319 ? -22.342 -9.772 31.775 1.00 94.56 319 ALA A N 1
ATOM 2308 C CA . ALA A 1 319 ? -23.167 -10.970 31.726 1.00 94.56 319 ALA A CA 1
ATOM 2309 C C . ALA A 1 319 ? -22.976 -11.739 30.418 1.00 94.56 319 ALA A C 1
ATOM 2311 O O . ALA A 1 319 ? -22.728 -11.138 29.371 1.00 94.56 319 ALA A O 1
ATOM 2312 N N . ALA A 1 320 ? -23.121 -13.062 30.462 1.00 93.75 320 ALA A N 1
ATOM 2313 C CA . ALA A 1 320 ? -23.155 -13.887 29.258 1.00 93.75 320 ALA A CA 1
ATOM 2314 C C . ALA A 1 320 ? -24.574 -13.958 28.677 1.00 93.75 320 ALA A C 1
ATOM 2316 O O . ALA A 1 320 ? -25.515 -14.322 29.378 1.00 93.75 320 ALA A O 1
ATOM 2317 N N . ILE A 1 321 ? -24.726 -13.650 27.390 1.00 93.31 321 ILE A N 1
ATOM 2318 C CA . ILE A 1 321 ? -25.987 -13.818 26.656 1.00 93.31 321 ILE A CA 1
ATOM 2319 C C . ILE A 1 321 ? -26.342 -15.302 26.551 1.00 93.31 321 ILE A C 1
ATOM 2321 O O . ILE A 1 321 ? -25.502 -16.130 26.184 1.00 93.31 321 ILE A O 1
ATOM 2325 N N . ASP A 1 322 ? -27.614 -15.623 26.779 1.00 92.75 322 ASP A N 1
ATOM 2326 C CA . ASP A 1 322 ? -28.153 -16.954 26.524 1.00 92.75 322 ASP A CA 1
ATOM 2327 C C . ASP A 1 322 ? -28.618 -17.103 25.061 1.00 92.75 322 ASP A C 1
ATOM 2329 O O . ASP A 1 322 ? -29.769 -16.838 24.707 1.00 92.75 322 ASP A O 1
ATOM 2333 N N . PHE A 1 323 ? -27.718 -17.581 24.197 1.00 90.62 323 PHE A N 1
ATOM 2334 C CA . PHE A 1 323 ? -28.007 -17.809 22.776 1.00 90.62 323 PHE A CA 1
ATOM 2335 C C . PHE A 1 323 ? -28.923 -19.000 22.472 1.00 90.62 323 PHE A C 1
ATOM 2337 O O . PHE A 1 323 ? -29.290 -19.178 21.308 1.00 90.62 323 PHE A O 1
ATOM 2344 N N . GLU A 1 324 ? -29.255 -19.847 23.446 1.00 88.75 324 GLU A N 1
ATOM 2345 C CA . GLU A 1 324 ? -30.196 -20.957 23.227 1.00 88.75 324 GLU A CA 1
ATOM 2346 C C . GLU A 1 324 ? -31.575 -20.696 23.851 1.00 88.75 324 GLU A C 1
ATOM 2348 O O . GLU A 1 324 ? -32.486 -21.505 23.685 1.00 88.75 324 GLU A O 1
ATOM 2353 N N . HIS A 1 325 ? -31.770 -19.529 24.473 1.00 89.31 325 HIS A N 1
ATOM 2354 C CA . HIS A 1 325 ? -33.096 -19.044 24.837 1.00 89.31 325 HIS A CA 1
ATOM 2355 C C . HIS A 1 325 ? -33.963 -18.834 23.580 1.00 89.31 325 HIS A C 1
ATOM 2357 O O . HIS A 1 325 ? -33.482 -18.373 22.542 1.00 89.31 325 HIS A O 1
ATOM 2363 N N . ALA A 1 326 ? -35.271 -19.104 23.672 1.00 87.00 326 ALA A N 1
ATOM 2364 C CA . ALA A 1 326 ? -36.195 -19.033 22.532 1.00 87.00 326 ALA A CA 1
ATOM 2365 C C . ALA A 1 326 ? -36.159 -17.670 21.802 1.00 87.00 326 ALA A C 1
ATOM 2367 O O . ALA A 1 326 ? -36.119 -17.621 20.573 1.00 87.00 326 ALA A O 1
ATOM 2368 N N . ASN A 1 327 ? -36.074 -16.571 22.561 1.00 84.69 327 ASN A N 1
ATOM 2369 C CA . ASN A 1 327 ? -35.998 -15.194 22.042 1.00 84.69 327 ASN A CA 1
ATOM 2370 C C . ASN A 1 327 ? -34.672 -14.847 21.326 1.00 84.69 327 ASN A C 1
ATOM 2372 O O . ASN A 1 327 ? -34.579 -13.792 20.692 1.00 84.69 327 ASN A O 1
ATOM 2376 N N . MET A 1 328 ? -33.656 -15.711 21.428 1.00 85.94 328 MET A N 1
ATOM 2377 C CA . MET A 1 328 ? -32.331 -15.542 20.814 1.00 85.94 328 MET A CA 1
ATOM 2378 C C . MET A 1 328 ? -32.099 -16.464 19.609 1.00 85.94 328 MET A C 1
ATOM 2380 O O . MET A 1 328 ? -31.034 -16.423 18.985 1.00 85.94 328 MET A O 1
ATOM 2384 N N . LYS A 1 329 ? -33.104 -17.261 19.222 1.00 84.56 329 LYS A N 1
ATOM 2385 C CA . LYS A 1 329 ? -33.028 -18.132 18.046 1.00 84.56 329 LYS A CA 1
ATOM 2386 C C . LYS A 1 329 ? -32.743 -17.304 16.786 1.00 84.56 329 LYS A C 1
ATOM 2388 O O . LYS A 1 329 ? -33.491 -16.395 16.448 1.00 84.56 329 LYS A O 1
ATOM 2393 N N . GLY A 1 330 ? -31.651 -17.628 16.092 1.00 82.62 330 GLY A N 1
ATOM 2394 C CA . GLY A 1 330 ? -31.228 -16.931 14.870 1.00 82.62 330 GLY A CA 1
ATOM 2395 C C . GLY A 1 330 ? -30.492 -15.602 15.088 1.00 82.62 330 GLY A C 1
ATOM 2396 O O . GLY A 1 330 ? -30.100 -14.983 14.108 1.00 82.62 330 GLY A O 1
ATOM 2397 N N . LYS A 1 331 ? -30.253 -15.178 16.339 1.00 86.44 331 LYS A N 1
ATOM 2398 C CA . LYS A 1 331 ? -29.507 -13.945 16.673 1.00 86.44 331 LYS A CA 1
ATOM 2399 C C . LYS A 1 331 ? -28.027 -14.177 16.996 1.00 86.44 331 LYS A C 1
ATOM 2401 O O . LYS A 1 331 ? -27.369 -13.303 17.555 1.00 86.44 331 LYS A O 1
ATOM 2406 N N . ARG A 1 332 ? -27.504 -15.367 16.690 1.00 87.88 332 ARG A N 1
ATOM 2407 C CA . ARG A 1 332 ? -26.074 -15.656 16.853 1.00 87.88 332 ARG A CA 1
ATOM 2408 C C . ARG A 1 332 ? -25.256 -14.786 15.889 1.00 87.88 332 ARG A C 1
ATOM 2410 O O . ARG A 1 332 ? -25.749 -14.486 14.803 1.00 87.88 332 ARG A O 1
ATOM 2417 N N . PRO A 1 333 ? -24.025 -14.396 16.256 1.00 90.38 333 PRO A N 1
ATOM 2418 C CA . PRO A 1 333 ? -23.151 -13.660 15.354 1.00 90.38 333 PRO A CA 1
ATOM 2419 C C . PRO A 1 333 ? -22.877 -14.493 14.098 1.00 90.38 333 PRO A C 1
ATOM 2421 O O . PRO A 1 333 ? -22.522 -15.669 14.185 1.00 90.38 333 PRO A O 1
ATOM 2424 N N . VAL A 1 334 ? -23.050 -13.874 12.931 1.00 90.81 334 VAL A N 1
ATOM 2425 C CA . VAL A 1 334 ? -22.783 -14.489 11.627 1.00 90.81 334 VAL A CA 1
ATOM 2426 C C . VAL A 1 334 ? -21.761 -13.634 10.896 1.00 90.81 334 VAL A C 1
ATOM 2428 O O . VAL A 1 334 ? -21.930 -12.419 10.779 1.00 90.81 334 VAL A O 1
ATOM 2431 N N . VAL A 1 335 ? -20.704 -14.277 10.410 1.00 91.25 335 VAL A N 1
ATOM 2432 C CA . VAL A 1 335 ? -19.668 -13.654 9.582 1.00 91.25 335 VAL A CA 1
ATOM 2433 C C . VAL A 1 335 ? -19.968 -13.962 8.121 1.00 91.25 335 VAL A C 1
ATOM 2435 O O . VAL A 1 335 ? -20.240 -15.109 7.773 1.00 91.25 335 VAL A O 1
ATOM 2438 N N . GLU A 1 336 ? -19.909 -12.943 7.272 1.00 92.56 336 GLU A N 1
ATOM 2439 C CA . GLU A 1 336 ? -20.006 -13.073 5.819 1.00 92.56 336 GLU A CA 1
ATOM 2440 C C . GLU A 1 336 ? -18.711 -12.564 5.181 1.00 92.56 336 GLU A C 1
ATOM 2442 O O . GLU A 1 336 ? -18.204 -11.498 5.541 1.00 92.56 336 GLU A O 1
ATOM 2447 N N . SER A 1 337 ? -18.194 -13.315 4.211 1.00 91.56 337 SER A N 1
ATOM 2448 C CA . SER A 1 337 ? -17.122 -12.856 3.329 1.00 91.56 337 SER A CA 1
ATOM 2449 C C . SER A 1 337 ? -17.728 -12.140 2.126 1.00 91.56 337 SER A C 1
ATOM 2451 O O . SER A 1 337 ? -18.603 -12.675 1.447 1.00 91.56 337 SER A O 1
ATOM 2453 N N . HIS A 1 338 ? -17.240 -10.941 1.838 1.00 86.19 338 HIS A N 1
ATOM 2454 C CA . HIS A 1 338 ? -17.663 -10.126 0.709 1.00 86.19 338 HIS A CA 1
ATOM 2455 C C . HIS A 1 338 ? -16.464 -9.825 -0.194 1.00 86.19 338 HIS A C 1
ATOM 2457 O O . HIS A 1 338 ? -15.398 -9.440 0.284 1.00 86.19 338 HIS A O 1
ATOM 2463 N N . ALA A 1 339 ? -16.647 -9.968 -1.506 1.00 86.44 339 ALA A N 1
ATOM 2464 C CA . ALA A 1 339 ? -15.631 -9.657 -2.504 1.00 86.44 339 ALA A CA 1
ATOM 2465 C C . ALA A 1 339 ? -16.079 -8.462 -3.353 1.00 86.44 339 ALA A C 1
ATOM 2467 O O . ALA A 1 339 ? -17.117 -8.512 -4.010 1.00 86.44 339 ALA A O 1
ATOM 2468 N N . THR A 1 340 ? -15.278 -7.395 -3.367 1.00 84.31 340 THR A N 1
ATOM 2469 C CA . THR A 1 340 ? -15.494 -6.250 -4.261 1.00 84.31 340 THR A CA 1
ATOM 2470 C C . THR A 1 340 ? -14.581 -6.390 -5.466 1.00 84.31 340 THR A C 1
ATOM 2472 O O . THR A 1 340 ? -13.364 -6.425 -5.307 1.00 84.31 340 THR A O 1
ATOM 2475 N N . ILE A 1 341 ? -15.161 -6.431 -6.665 1.00 86.56 341 ILE A N 1
ATOM 2476 C CA . ILE A 1 341 ? -14.415 -6.556 -7.920 1.00 86.56 341 ILE A CA 1
ATOM 2477 C C . ILE A 1 341 ? -14.393 -5.198 -8.625 1.00 86.56 341 ILE A C 1
ATOM 2479 O O . ILE A 1 341 ? -15.437 -4.562 -8.798 1.00 86.56 341 ILE A O 1
ATOM 2483 N N . LYS A 1 342 ? -13.208 -4.755 -9.044 1.00 85.31 342 LYS A N 1
ATOM 2484 C CA . LYS A 1 342 ? -13.011 -3.558 -9.867 1.00 85.31 342 LYS A CA 1
ATOM 2485 C C . LYS A 1 342 ? -12.171 -3.907 -11.092 1.00 85.31 342 LYS A C 1
ATOM 2487 O O . LYS A 1 342 ? -11.093 -4.482 -10.966 1.00 85.31 342 LYS A O 1
ATOM 2492 N N . SER A 1 343 ? -12.671 -3.558 -12.272 1.00 85.50 343 SER A N 1
ATOM 2493 C CA . SER A 1 343 ? -11.978 -3.735 -13.548 1.00 85.50 343 SER A CA 1
ATOM 2494 C C . SER A 1 343 ? -11.140 -2.503 -13.887 1.00 85.50 343 SER A C 1
ATOM 2496 O O . SER A 1 343 ? -11.576 -1.368 -13.682 1.00 85.50 343 SER A O 1
ATOM 2498 N N . ILE A 1 344 ? -9.962 -2.728 -14.451 1.00 86.94 344 ILE A N 1
ATOM 2499 C CA . ILE A 1 344 ? -9.022 -1.712 -14.920 1.00 86.94 344 ILE A CA 1
ATOM 2500 C C . ILE A 1 344 ? -8.643 -2.072 -16.354 1.00 86.94 344 ILE A C 1
ATOM 2502 O O . ILE A 1 344 ? -8.493 -3.246 -16.677 1.00 86.94 344 ILE A O 1
ATOM 2506 N N . ARG A 1 345 ? -8.480 -1.077 -17.223 1.00 85.38 345 ARG A N 1
ATOM 2507 C CA . ARG A 1 345 ? -8.114 -1.291 -18.625 1.00 85.38 345 ARG A CA 1
ATOM 2508 C C . ARG A 1 345 ? -6.689 -0.827 -18.901 1.00 85.38 345 ARG A C 1
ATOM 2510 O O . ARG A 1 345 ? -6.277 0.196 -18.359 1.00 85.38 345 ARG A O 1
ATOM 2517 N N . ALA A 1 346 ? -5.976 -1.545 -19.768 1.00 84.81 346 ALA A N 1
ATOM 2518 C CA . ALA A 1 346 ? -4.663 -1.129 -20.244 1.00 84.81 346 ALA A CA 1
ATOM 2519 C C . ALA A 1 346 ? -4.726 0.196 -21.013 1.00 84.81 346 ALA A C 1
ATOM 2521 O O . ALA A 1 346 ? -5.650 0.456 -21.789 1.00 84.81 346 ALA A O 1
ATOM 2522 N N . THR A 1 347 ? -3.690 0.995 -20.819 1.00 87.44 347 THR A N 1
ATOM 2523 C CA . THR A 1 347 ? -3.306 2.133 -21.644 1.00 87.44 347 THR A CA 1
ATOM 2524 C C . THR A 1 347 ? -2.165 1.737 -22.576 1.00 87.44 347 THR A C 1
ATOM 2526 O O . THR A 1 347 ? -1.465 0.751 -22.340 1.00 87.44 347 THR A O 1
ATOM 2529 N N . TYR A 1 348 ? -1.977 2.510 -23.640 1.00 86.44 348 TYR A N 1
ATOM 2530 C CA . TYR A 1 348 ? -0.943 2.257 -24.637 1.00 86.44 348 TYR A CA 1
ATOM 2531 C C . TYR A 1 348 ? 0.133 3.329 -24.569 1.00 86.44 348 TYR A C 1
ATOM 2533 O O . TYR A 1 348 ? -0.194 4.506 -24.405 1.00 86.44 348 TYR A O 1
ATOM 2541 N N . ALA A 1 349 ? 1.382 2.928 -24.777 1.00 84.94 349 ALA A N 1
ATOM 2542 C CA . ALA A 1 349 ? 2.453 3.847 -25.126 1.00 84.94 349 ALA A CA 1
ATOM 2543 C C . ALA A 1 349 ? 3.052 3.430 -26.469 1.00 84.94 349 ALA A C 1
ATOM 2545 O O . ALA A 1 349 ? 3.151 2.247 -26.803 1.00 84.94 349 ALA A O 1
ATOM 2546 N N . SER A 1 350 ? 3.397 4.425 -27.279 1.00 87.38 350 SER A N 1
ATOM 2547 C CA . SER A 1 350 ? 3.936 4.196 -28.612 1.00 87.38 350 SER A CA 1
ATOM 2548 C C . SER A 1 350 ? 4.950 5.260 -28.977 1.00 87.38 350 SER A C 1
ATOM 2550 O O . SER A 1 350 ? 4.735 6.437 -28.688 1.00 87.38 350 SER A O 1
ATOM 2552 N N . ALA A 1 351 ? 6.000 4.860 -29.681 1.00 87.12 351 ALA A N 1
ATOM 2553 C CA . ALA A 1 351 ? 7.016 5.765 -30.190 1.00 87.12 351 ALA A CA 1
ATOM 2554 C C . ALA A 1 351 ? 7.449 5.350 -31.597 1.00 87.12 351 ALA A C 1
ATOM 2556 O O . ALA A 1 351 ? 7.381 4.181 -31.975 1.00 87.12 351 ALA A O 1
ATOM 2557 N N . LEU A 1 352 ? 7.921 6.321 -32.370 1.00 87.56 352 LEU A N 1
ATOM 2558 C CA . LEU A 1 352 ? 8.521 6.097 -33.676 1.00 87.56 352 LEU A CA 1
ATOM 2559 C C . LEU A 1 352 ? 9.949 6.626 -33.636 1.00 87.56 352 LEU A C 1
ATOM 2561 O O . LEU A 1 352 ? 10.160 7.777 -33.256 1.00 87.56 352 LEU A O 1
ATOM 2565 N N . TYR A 1 353 ? 10.911 5.826 -34.085 1.00 85.88 353 TYR A N 1
ATOM 2566 C CA . TYR A 1 353 ? 12.201 6.368 -34.496 1.00 85.88 353 TYR A CA 1
ATOM 2567 C C . TYR A 1 353 ? 12.342 6.242 -36.006 1.00 85.88 353 TYR A C 1
ATOM 2569 O O . TYR A 1 353 ? 11.911 5.262 -36.614 1.00 85.88 353 TYR A O 1
ATOM 2577 N N . SER A 1 354 ? 12.987 7.233 -36.607 1.00 87.38 354 SER A N 1
ATOM 2578 C CA . SER A 1 354 ? 13.335 7.227 -38.021 1.00 87.38 354 SER A CA 1
ATOM 2579 C C . SER A 1 354 ? 14.747 7.767 -38.200 1.00 87.38 354 SER A C 1
ATOM 2581 O O . SER A 1 354 ? 15.204 8.603 -37.423 1.00 87.38 354 SER A O 1
ATOM 2583 N N . VAL A 1 355 ? 15.461 7.236 -39.186 1.00 86.00 355 VAL A N 1
ATOM 2584 C CA . VAL A 1 355 ? 16.820 7.647 -39.520 1.00 86.00 355 VAL A CA 1
ATOM 2585 C C . VAL A 1 355 ? 17.050 7.545 -41.026 1.00 86.00 355 VAL A C 1
ATOM 2587 O O . VAL A 1 355 ? 16.561 6.621 -41.688 1.00 86.00 355 VAL A O 1
ATOM 2590 N N . SER A 1 356 ? 17.785 8.510 -41.576 1.00 88.69 356 SER A N 1
ATOM 2591 C CA . SER A 1 356 ? 18.249 8.469 -42.963 1.00 88.69 356 SER A CA 1
ATOM 2592 C C . SER A 1 356 ? 19.392 7.460 -43.125 1.00 88.69 356 SER A C 1
ATOM 2594 O O . SER A 1 356 ? 20.142 7.188 -42.186 1.00 88.69 356 SER A O 1
ATOM 2596 N N . GLN A 1 357 ? 19.550 6.896 -44.325 1.00 85.12 357 GLN A N 1
ATOM 2597 C CA . GLN A 1 357 ? 20.632 5.934 -44.586 1.00 85.12 357 GLN A CA 1
ATOM 2598 C C . GLN A 1 357 ? 22.022 6.556 -44.409 1.00 85.12 357 GLN A C 1
ATOM 2600 O O . GLN A 1 357 ? 22.911 5.899 -43.876 1.00 85.12 357 GLN A O 1
ATOM 2605 N N . GLU A 1 358 ? 22.180 7.830 -44.774 1.00 87.81 358 GLU A N 1
ATOM 2606 C CA . GLU A 1 358 ? 23.439 8.564 -44.606 1.00 87.81 358 GLU A CA 1
ATOM 2607 C C . GLU A 1 358 ? 23.831 8.678 -43.128 1.00 87.81 358 GLU A C 1
ATOM 2609 O O . GLU A 1 358 ? 24.945 8.327 -42.748 1.00 87.81 358 GLU A O 1
ATOM 2614 N N . ALA A 1 359 ? 22.886 9.075 -42.265 1.00 85.75 359 ALA A N 1
ATOM 2615 C CA . ALA A 1 359 ? 23.136 9.184 -40.829 1.00 85.75 359 ALA A CA 1
ATOM 2616 C C . ALA A 1 359 ? 23.446 7.819 -40.199 1.00 85.75 359 ALA A C 1
ATOM 2618 O O . ALA A 1 359 ? 24.318 7.729 -39.337 1.00 85.75 359 ALA A O 1
ATOM 2619 N N . ARG A 1 360 ? 22.782 6.748 -40.658 1.00 83.88 360 ARG A N 1
ATOM 2620 C CA . ARG A 1 360 ? 23.095 5.382 -40.219 1.00 83.88 360 ARG A CA 1
ATOM 2621 C C . ARG A 1 360 ? 24.507 4.969 -40.634 1.00 83.88 360 ARG A C 1
ATOM 2623 O O . ARG A 1 360 ? 25.219 4.385 -39.821 1.00 83.88 360 ARG A O 1
ATOM 2630 N N . HIS A 1 361 ? 24.904 5.245 -41.876 1.00 84.12 361 HIS A N 1
ATOM 2631 C CA . HIS A 1 361 ? 26.235 4.900 -42.372 1.00 84.12 361 HIS A CA 1
ATOM 2632 C C . HIS A 1 361 ? 27.322 5.659 -41.608 1.00 84.12 361 HIS A C 1
ATOM 2634 O O . HIS A 1 361 ? 28.250 5.038 -41.094 1.00 84.12 361 HIS A O 1
ATOM 2640 N N . GLN A 1 362 ? 27.158 6.974 -41.447 1.00 89.94 362 GLN A N 1
ATOM 2641 C CA . GLN A 1 362 ? 28.087 7.799 -40.682 1.00 89.94 362 GLN A CA 1
ATOM 2642 C C . GLN A 1 362 ? 28.197 7.325 -39.226 1.00 89.94 362 GLN A C 1
ATOM 2644 O O . GLN A 1 362 ? 29.299 7.129 -38.721 1.00 89.94 362 GLN A O 1
ATOM 2649 N N . TRP A 1 363 ? 27.068 7.055 -38.565 1.00 83.44 363 TRP A N 1
ATOM 2650 C CA . TRP A 1 363 ? 27.057 6.530 -37.199 1.00 83.44 363 TRP A CA 1
ATOM 2651 C C . TRP A 1 363 ? 27.775 5.179 -37.086 1.00 83.44 363 TRP A C 1
ATOM 2653 O O . TRP A 1 363 ? 28.548 4.958 -36.154 1.00 83.44 363 TRP A O 1
ATOM 2663 N N . ALA A 1 364 ? 27.555 4.274 -38.041 1.00 80.06 364 ALA A N 1
ATOM 2664 C CA . ALA A 1 364 ? 28.218 2.975 -38.055 1.00 80.06 364 ALA A CA 1
ATOM 2665 C C . ALA A 1 364 ? 29.741 3.099 -38.237 1.00 80.06 364 ALA A C 1
ATOM 2667 O O . ALA A 1 364 ? 30.488 2.347 -37.612 1.00 80.06 364 ALA A O 1
ATOM 2668 N N . VAL A 1 365 ? 30.207 4.049 -39.053 1.00 87.44 365 VAL A N 1
ATOM 2669 C CA . VAL A 1 365 ? 31.641 4.288 -39.280 1.00 87.44 365 VAL A CA 1
ATOM 2670 C C . VAL A 1 365 ? 32.296 4.964 -38.071 1.00 87.44 365 VAL A C 1
ATOM 2672 O O . VAL A 1 365 ? 33.336 4.493 -37.603 1.00 87.44 365 VAL A O 1
ATOM 2675 N N . ASP A 1 366 ? 31.675 6.019 -37.540 1.00 91.19 366 ASP A N 1
ATOM 2676 C CA . ASP A 1 366 ? 32.259 6.857 -36.487 1.00 91.19 366 ASP A CA 1
ATOM 2677 C C . ASP A 1 366 ? 32.111 6.228 -35.095 1.00 91.19 366 ASP A C 1
ATOM 2679 O O . ASP A 1 366 ? 33.065 6.169 -34.318 1.00 91.19 366 ASP A O 1
ATOM 2683 N N . VAL A 1 367 ? 30.909 5.744 -34.771 1.00 85.06 367 VAL A N 1
ATOM 2684 C CA . VAL A 1 367 ? 30.545 5.270 -33.425 1.00 85.06 367 VAL A CA 1
ATOM 2685 C C . VAL A 1 367 ? 30.692 3.753 -33.301 1.00 85.06 367 VAL A C 1
ATOM 2687 O O . VAL A 1 367 ? 30.893 3.248 -32.198 1.00 85.06 367 VAL A O 1
ATOM 2690 N N . LYS A 1 368 ? 30.627 3.012 -34.418 1.00 80.25 368 LYS A N 1
ATOM 2691 C CA . LYS A 1 368 ? 30.722 1.536 -34.463 1.00 80.25 368 LYS A CA 1
ATOM 2692 C C . LYS A 1 368 ? 29.701 0.818 -33.575 1.00 80.25 368 LYS A C 1
ATOM 2694 O O . LYS A 1 368 ? 29.922 -0.314 -33.149 1.00 80.25 368 LYS A O 1
ATOM 2699 N N . LEU A 1 369 ? 28.576 1.473 -33.300 1.00 75.06 369 LEU A N 1
ATOM 2700 C CA . LEU A 1 369 ? 27.441 0.910 -32.577 1.00 75.06 369 LEU A CA 1
ATOM 2701 C C . LEU A 1 369 ? 26.232 0.854 -33.499 1.00 75.06 369 LEU A C 1
ATOM 2703 O O . LEU A 1 369 ? 26.045 1.730 -34.340 1.00 75.06 369 LEU A O 1
ATOM 2707 N N . ASP A 1 370 ? 25.371 -0.139 -33.301 1.00 76.75 370 ASP A N 1
ATOM 2708 C CA . ASP A 1 370 ? 24.086 -0.159 -33.988 1.00 76.75 370 ASP A CA 1
ATOM 2709 C C . ASP A 1 370 ? 23.166 0.941 -33.435 1.00 76.75 370 ASP A C 1
ATOM 2711 O O . ASP A 1 370 ? 22.796 0.959 -32.257 1.00 76.75 370 ASP A O 1
ATOM 2715 N N . GLN A 1 371 ? 22.788 1.870 -34.309 1.00 76.06 371 GLN A N 1
ATOM 2716 C CA . GLN A 1 371 ? 21.927 2.998 -33.972 1.00 76.06 371 GLN A CA 1
ATOM 2717 C C . GLN A 1 371 ? 20.500 2.560 -33.622 1.00 76.06 371 GLN A C 1
ATOM 2719 O O . GLN A 1 371 ? 19.844 3.194 -32.796 1.00 76.06 371 GLN A O 1
ATOM 2724 N N . SER A 1 372 ? 20.007 1.481 -34.240 1.00 74.06 372 SER A N 1
ATOM 2725 C CA . SER A 1 372 ? 18.655 0.972 -33.992 1.00 74.06 372 SER A CA 1
ATOM 2726 C C . SER A 1 372 ? 18.505 0.509 -32.543 1.00 74.06 372 SER A C 1
ATOM 2728 O O . SER A 1 372 ? 17.606 0.965 -31.832 1.00 74.06 372 SER A O 1
ATOM 2730 N N . SER A 1 373 ? 19.448 -0.311 -32.079 1.00 71.19 373 SER A N 1
ATOM 2731 C CA . SER A 1 373 ? 19.487 -0.817 -30.707 1.00 71.19 373 SER A CA 1
ATOM 2732 C C . SER A 1 373 ? 19.610 0.301 -29.661 1.00 71.19 373 SER A C 1
ATOM 2734 O O . SER A 1 373 ? 18.932 0.261 -28.635 1.00 71.19 373 SER A O 1
ATOM 2736 N N . GLN A 1 374 ? 20.415 1.337 -29.929 1.00 77.38 374 GLN A N 1
ATOM 2737 C CA . GLN A 1 374 ? 20.561 2.492 -29.029 1.00 77.38 374 GLN A CA 1
ATOM 2738 C C . GLN A 1 374 ? 19.270 3.313 -28.912 1.00 77.38 374 GLN A C 1
ATOM 2740 O O . GLN A 1 374 ? 18.829 3.633 -27.806 1.00 77.38 374 GLN A O 1
ATOM 2745 N N . ASN A 1 375 ? 18.614 3.602 -30.039 1.00 79.44 375 ASN A N 1
ATOM 2746 C CA . ASN A 1 375 ? 17.335 4.315 -30.039 1.00 79.44 375 ASN A CA 1
ATOM 2747 C C . ASN A 1 375 ? 16.241 3.517 -29.315 1.00 79.44 375 ASN A C 1
ATOM 2749 O O . ASN A 1 375 ? 15.431 4.093 -28.589 1.00 79.44 375 ASN A O 1
ATOM 2753 N N . MET A 1 376 ? 16.237 2.191 -29.468 1.00 76.81 376 MET A N 1
ATOM 2754 C CA . MET A 1 376 ? 15.300 1.313 -28.769 1.00 76.81 376 MET A CA 1
ATOM 2755 C C . MET A 1 376 ? 15.475 1.372 -27.249 1.00 76.81 376 MET A C 1
ATOM 2757 O O . MET A 1 376 ? 14.497 1.502 -26.510 1.00 76.81 376 MET A O 1
ATOM 2761 N N . ALA A 1 377 ? 16.721 1.305 -26.777 1.00 77.56 377 ALA A N 1
ATOM 2762 C CA . ALA A 1 377 ? 17.038 1.406 -25.357 1.00 77.56 377 ALA A CA 1
ATOM 2763 C C . ALA A 1 377 ? 16.617 2.767 -24.778 1.00 77.56 377 ALA A C 1
ATOM 2765 O O . ALA A 1 377 ? 16.054 2.827 -23.682 1.00 77.56 377 ALA A O 1
ATOM 2766 N N . ALA A 1 378 ? 16.823 3.851 -25.534 1.00 83.00 378 ALA A N 1
ATOM 2767 C CA . ALA A 1 378 ? 16.407 5.193 -25.137 1.00 83.00 378 ALA A CA 1
ATOM 2768 C C . ALA A 1 378 ? 14.878 5.317 -25.010 1.00 83.00 378 ALA A C 1
ATOM 2770 O O . ALA A 1 378 ? 14.392 5.799 -23.988 1.00 83.00 378 ALA A O 1
ATOM 2771 N N . ILE A 1 379 ? 14.117 4.831 -26.000 1.00 85.00 379 ILE A N 1
ATOM 2772 C CA . ILE A 1 379 ? 12.643 4.849 -25.975 1.00 85.00 379 ILE A CA 1
ATOM 2773 C C . ILE A 1 379 ? 12.105 4.081 -24.764 1.00 85.00 379 ILE A C 1
ATOM 2775 O O . ILE A 1 379 ? 11.236 4.581 -24.052 1.00 85.00 379 ILE A O 1
ATOM 2779 N N . ARG A 1 380 ? 12.637 2.883 -24.499 1.00 79.50 380 ARG A N 1
ATOM 2780 C CA . ARG A 1 380 ? 12.213 2.080 -23.344 1.00 79.50 380 ARG A CA 1
ATOM 2781 C C . ARG A 1 380 ? 12.529 2.775 -22.026 1.00 79.50 380 ARG A C 1
ATOM 2783 O O . ARG A 1 380 ? 11.647 2.899 -21.186 1.00 79.50 380 ARG A O 1
ATOM 2790 N N . THR A 1 381 ? 13.751 3.285 -21.870 1.00 82.50 381 THR A N 1
ATOM 2791 C CA . THR A 1 381 ? 14.155 4.013 -20.656 1.00 82.50 381 THR A CA 1
ATOM 2792 C C . THR A 1 381 ? 13.234 5.206 -20.399 1.00 82.50 381 THR A C 1
ATOM 2794 O O . THR A 1 381 ? 12.815 5.430 -19.264 1.00 82.50 381 THR A O 1
ATOM 2797 N N . GLN A 1 382 ? 12.868 5.937 -21.456 1.00 87.50 382 GLN A N 1
ATOM 2798 C CA . GLN A 1 382 ? 11.929 7.048 -21.366 1.00 87.50 382 GLN A CA 1
ATOM 2799 C C . GLN A 1 382 ? 10.535 6.587 -20.925 1.00 87.50 382 GLN A C 1
ATOM 2801 O O . GLN A 1 382 ? 9.975 7.194 -20.014 1.00 87.50 382 GLN A O 1
ATOM 2806 N N . SER A 1 383 ? 9.994 5.509 -21.505 1.00 85.94 383 SER A N 1
ATOM 2807 C CA . SER A 1 383 ? 8.670 5.016 -21.104 1.00 85.94 383 SER A CA 1
ATOM 2808 C C . SER A 1 383 ? 8.630 4.622 -19.624 1.00 85.94 383 SER A C 1
ATOM 2810 O O . SER A 1 383 ? 7.759 5.058 -18.871 1.00 85.94 383 SER A O 1
ATOM 2812 N N . VAL A 1 384 ? 9.630 3.871 -19.156 1.00 83.75 384 VAL A N 1
ATOM 2813 C CA . VAL A 1 384 ? 9.718 3.457 -17.747 1.00 83.75 384 VAL A CA 1
ATOM 2814 C C . VAL A 1 384 ? 9.813 4.670 -16.818 1.00 83.75 384 VAL A C 1
ATOM 2816 O O . VAL A 1 384 ? 9.120 4.731 -15.798 1.00 83.75 384 VAL A O 1
ATOM 2819 N N . ALA A 1 385 ? 10.609 5.675 -17.193 1.00 85.44 385 ALA A N 1
ATOM 2820 C CA . ALA A 1 385 ? 10.729 6.911 -16.429 1.00 85.44 385 ALA A CA 1
ATOM 2821 C C . ALA A 1 385 ? 9.401 7.688 -16.373 1.00 85.44 385 ALA A C 1
ATOM 2823 O O . ALA A 1 385 ? 9.019 8.180 -15.309 1.00 85.44 385 ALA A O 1
ATOM 2824 N N . GLU A 1 386 ? 8.668 7.777 -17.486 1.00 88.69 386 GLU A N 1
ATOM 2825 C CA . GLU A 1 386 ? 7.352 8.421 -17.543 1.00 88.69 386 GLU A CA 1
ATOM 2826 C C . GLU A 1 386 ? 6.330 7.714 -16.652 1.00 88.69 386 GLU A C 1
ATOM 2828 O O . GLU A 1 386 ? 5.646 8.377 -15.864 1.00 88.69 386 GLU A O 1
ATOM 2833 N N . ARG A 1 387 ? 6.270 6.379 -16.711 1.00 88.25 387 ARG A N 1
ATOM 2834 C CA . ARG A 1 387 ? 5.390 5.563 -15.864 1.00 88.25 387 ARG A CA 1
ATOM 2835 C C . ARG A 1 387 ? 5.692 5.788 -14.384 1.00 88.25 387 ARG A C 1
ATOM 2837 O O . ARG A 1 387 ? 4.775 6.044 -13.598 1.00 88.25 387 ARG A O 1
ATOM 2844 N N . HIS A 1 388 ? 6.971 5.764 -14.000 1.00 89.12 388 HIS A N 1
ATOM 2845 C CA . HIS A 1 388 ? 7.383 5.970 -12.609 1.00 89.12 388 HIS A CA 1
ATOM 2846 C C . HIS A 1 388 ? 7.066 7.390 -12.134 1.00 89.12 388 HIS A C 1
ATOM 2848 O O . HIS A 1 388 ? 6.441 7.568 -11.088 1.00 89.12 388 HIS A O 1
ATOM 2854 N N . HIS A 1 389 ? 7.410 8.416 -12.915 1.00 90.19 389 HIS A N 1
ATOM 2855 C CA . HIS A 1 389 ? 7.095 9.802 -12.569 1.00 90.19 389 HIS A CA 1
ATOM 2856 C C . HIS A 1 389 ? 5.586 10.046 -12.468 1.00 90.19 389 HIS A C 1
ATOM 2858 O O . HIS A 1 389 ? 5.138 10.736 -11.552 1.00 90.19 389 HIS A O 1
ATOM 2864 N N . LEU A 1 390 ? 4.785 9.464 -13.363 1.00 91.62 390 LEU A N 1
ATOM 2865 C CA . LEU A 1 390 ? 3.329 9.557 -13.303 1.00 91.62 390 LEU A CA 1
ATOM 2866 C C . LEU A 1 390 ? 2.777 8.923 -12.021 1.00 91.62 390 LEU A C 1
ATOM 2868 O O . LEU A 1 390 ? 1.904 9.515 -11.380 1.00 91.62 390 LEU A O 1
ATOM 2872 N N . ALA A 1 391 ? 3.293 7.756 -11.628 1.00 92.25 391 ALA A N 1
ATOM 2873 C CA . ALA A 1 391 ? 2.896 7.085 -10.396 1.00 92.25 391 ALA A CA 1
ATOM 2874 C C . ALA A 1 391 ? 3.213 7.943 -9.164 1.00 92.25 391 ALA A C 1
ATOM 2876 O O . ALA A 1 391 ? 2.318 8.221 -8.364 1.00 92.25 391 ALA A O 1
ATOM 2877 N N . VAL A 1 392 ? 4.445 8.454 -9.054 1.00 92.94 392 VAL A N 1
ATOM 2878 C CA . VAL A 1 392 ? 4.854 9.309 -7.926 1.00 92.94 392 VAL A CA 1
ATOM 2879 C C . VAL A 1 392 ? 4.033 10.604 -7.893 1.00 92.94 392 VAL A C 1
ATOM 2881 O O . VAL A 1 392 ? 3.562 10.994 -6.829 1.00 92.94 392 VAL A O 1
ATOM 2884 N N . ARG A 1 393 ? 3.759 11.237 -9.041 1.00 93.19 393 ARG A N 1
ATOM 2885 C CA . ARG A 1 393 ? 2.904 12.438 -9.114 1.00 93.19 393 ARG A CA 1
ATOM 2886 C C . ARG A 1 393 ? 1.469 12.183 -8.672 1.00 93.19 393 ARG A C 1
ATOM 2888 O O . ARG A 1 393 ? 0.871 13.016 -7.995 1.00 93.19 393 ARG A O 1
ATOM 2895 N N . ARG A 1 394 ? 0.888 11.045 -9.058 1.00 93.69 394 ARG A N 1
ATOM 2896 C CA . ARG A 1 394 ? -0.458 10.661 -8.612 1.00 93.69 394 ARG A CA 1
ATOM 2897 C C . ARG A 1 394 ? -0.485 10.427 -7.105 1.00 93.69 394 ARG A C 1
ATOM 2899 O O . ARG A 1 394 ? -1.394 10.927 -6.451 1.00 93.69 394 ARG A O 1
ATOM 2906 N N . MET A 1 395 ? 0.529 9.760 -6.557 1.00 94.50 395 MET A N 1
ATOM 2907 C CA . MET A 1 395 ? 0.665 9.573 -5.109 1.00 94.50 395 MET A CA 1
ATOM 2908 C C . MET A 1 395 ? 0.884 10.894 -4.374 1.00 94.50 395 MET A C 1
ATOM 2910 O O . MET A 1 395 ? 0.271 11.105 -3.337 1.00 94.50 395 MET A O 1
ATOM 2914 N N . TRP A 1 396 ? 1.654 11.826 -4.938 1.00 94.38 396 TRP A N 1
ATOM 2915 C CA . TRP A 1 396 ? 1.812 13.170 -4.382 1.00 94.38 396 TRP A CA 1
ATOM 2916 C C . TRP A 1 396 ? 0.474 13.915 -4.283 1.00 94.38 396 TRP A C 1
ATOM 2918 O O . TRP A 1 396 ? 0.185 14.538 -3.266 1.00 94.38 396 TRP A O 1
ATOM 2928 N N . ARG A 1 397 ? -0.394 13.803 -5.299 1.00 93.62 397 ARG A N 1
ATOM 2929 C CA . ARG A 1 397 ? -1.735 14.415 -5.257 1.00 93.62 397 ARG A CA 1
ATOM 2930 C C . ARG A 1 397 ? -2.605 13.826 -4.151 1.00 93.62 397 ARG A C 1
ATOM 2932 O O . ARG A 1 397 ? -3.306 14.580 -3.488 1.00 93.62 397 ARG A O 1
ATOM 2939 N N . ILE A 1 398 ? -2.546 12.515 -3.926 1.00 93.81 398 ILE A N 1
ATOM 2940 C CA . ILE A 1 398 ? -3.271 11.874 -2.818 1.00 93.81 398 ILE A CA 1
ATOM 2941 C C . ILE A 1 398 ? -2.675 12.312 -1.475 1.00 93.81 398 ILE A C 1
ATOM 2943 O O . ILE A 1 398 ? -3.400 12.757 -0.592 1.00 93.81 398 ILE A O 1
ATOM 2947 N N . ALA A 1 399 ? -1.347 12.292 -1.356 1.00 94.25 399 ALA A N 1
ATOM 2948 C CA . ALA A 1 399 ? -0.621 12.727 -0.166 1.00 94.25 399 ALA A CA 1
ATOM 2949 C C . ALA A 1 399 ? -0.879 14.196 0.196 1.00 94.25 399 ALA A C 1
ATOM 2951 O O . ALA A 1 399 ? -0.834 14.548 1.368 1.00 94.25 399 ALA A O 1
ATOM 2952 N N . SER A 1 400 ? -1.180 15.057 -0.782 1.00 91.06 400 SER A N 1
ATOM 2953 C CA . SER A 1 400 ? -1.490 16.470 -0.532 1.00 91.06 400 SER A CA 1
ATOM 2954 C C . SER A 1 400 ? -2.755 16.688 0.310 1.00 91.06 400 SER A C 1
ATOM 2956 O O . SER A 1 400 ? -2.905 17.751 0.908 1.00 91.06 400 SER A O 1
ATOM 2958 N N . ALA A 1 401 ? -3.635 15.686 0.411 1.00 91.31 401 ALA A N 1
ATOM 2959 C CA . ALA A 1 401 ? -4.765 15.711 1.338 1.00 91.31 401 ALA A CA 1
ATOM 2960 C C . ALA A 1 401 ? -4.353 15.410 2.794 1.00 91.31 401 ALA A C 1
ATOM 2962 O O . ALA A 1 401 ? -5.087 15.757 3.716 1.00 91.31 401 ALA A O 1
ATOM 2963 N N . HIS A 1 402 ? -3.175 14.810 3.004 1.00 92.62 402 HIS A N 1
ATOM 2964 C CA . HIS A 1 402 ? -2.703 14.278 4.286 1.00 92.62 402 HIS A CA 1
ATOM 2965 C C . HIS A 1 402 ? -1.305 14.802 4.605 1.00 92.62 402 HIS A C 1
ATOM 2967 O O . HIS A 1 402 ? -0.291 14.128 4.398 1.00 92.62 402 HIS A O 1
ATOM 2973 N N . VAL A 1 403 ? -1.261 16.046 5.078 1.00 93.50 403 VAL A N 1
ATOM 2974 C CA . VAL A 1 403 ? -0.017 16.779 5.320 1.00 93.50 403 VAL A CA 1
ATOM 2975 C C . VAL A 1 403 ? 0.333 16.790 6.803 1.00 93.50 403 VAL A C 1
ATOM 2977 O O . VAL A 1 403 ? -0.419 17.295 7.634 1.00 93.50 403 VAL A O 1
ATOM 2980 N N . PHE A 1 404 ? 1.534 16.320 7.111 1.00 93.38 404 PHE A N 1
ATOM 2981 C CA . PHE A 1 404 ? 2.165 16.400 8.419 1.00 93.38 404 PHE A CA 1
ATOM 2982 C C . PHE A 1 404 ? 3.292 17.425 8.359 1.00 93.38 404 PHE A C 1
ATOM 2984 O O . PHE A 1 404 ? 4.051 17.477 7.393 1.00 93.38 404 PHE A O 1
ATOM 2991 N N . ASN A 1 405 ? 3.411 18.255 9.389 1.00 91.94 405 ASN A N 1
ATOM 2992 C CA . ASN A 1 405 ? 4.483 19.239 9.480 1.00 91.94 405 ASN A CA 1
ATOM 2993 C C . ASN A 1 405 ? 5.433 18.830 10.602 1.00 91.94 405 ASN A C 1
ATOM 2995 O O . ASN A 1 405 ? 4.991 18.554 11.716 1.00 91.94 405 ASN A O 1
ATOM 2999 N N . PHE A 1 406 ? 6.726 18.814 10.301 1.00 91.25 406 PHE A N 1
ATOM 3000 C CA . PHE A 1 406 ? 7.785 18.637 11.282 1.00 91.25 406 PHE A CA 1
ATOM 3001 C C . PHE A 1 406 ? 8.675 19.873 11.258 1.00 91.25 406 PHE A C 1
ATOM 3003 O O . PHE A 1 406 ? 9.214 20.231 10.214 1.00 91.25 406 PHE A O 1
ATOM 3010 N N . GLU A 1 407 ? 8.806 20.530 12.403 1.00 89.44 407 GLU A N 1
ATOM 3011 C CA . GLU A 1 407 ? 9.607 21.739 12.549 1.00 89.44 407 GLU A CA 1
ATOM 3012 C C . GLU A 1 407 ? 10.913 21.398 13.259 1.00 89.44 407 GLU A C 1
ATOM 3014 O O . GLU A 1 407 ? 10.919 20.930 14.401 1.00 89.44 407 GLU A O 1
ATOM 3019 N N . MET A 1 408 ? 12.027 21.600 12.556 1.00 82.25 408 MET A N 1
ATOM 3020 C CA . MET A 1 408 ? 13.355 21.373 13.113 1.00 82.25 408 MET A CA 1
ATOM 3021 C C . MET A 1 408 ? 13.755 22.470 14.098 1.00 82.25 408 MET A C 1
ATOM 3023 O O . MET A 1 408 ? 14.574 22.188 14.973 1.00 82.25 408 MET A O 1
ATOM 3027 N N . ASP A 1 409 ? 13.189 23.678 13.957 1.00 82.81 409 ASP A N 1
ATOM 3028 C CA . ASP A 1 409 ? 13.574 24.902 14.672 1.00 82.81 409 ASP A CA 1
ATOM 3029 C C . ASP A 1 409 ? 15.099 25.012 14.799 1.00 82.81 409 ASP A C 1
ATOM 3031 O O . ASP A 1 409 ? 15.692 25.041 15.885 1.00 82.81 409 ASP A O 1
ATOM 3035 N N . LYS A 1 410 ? 15.763 24.979 13.642 1.00 74.19 410 LYS A N 1
ATOM 3036 C CA . LYS A 1 410 ? 17.218 24.912 13.544 1.00 74.19 410 LYS A CA 1
ATOM 3037 C C . LYS A 1 410 ? 17.883 26.094 14.245 1.00 74.19 410 LYS A C 1
ATOM 3039 O O . LYS A 1 410 ? 18.946 25.912 14.831 1.00 74.19 410 LYS A O 1
ATOM 3044 N N . ALA A 1 411 ? 17.270 27.279 14.211 1.00 77.56 411 ALA A N 1
ATOM 3045 C CA . ALA A 1 411 ? 17.823 28.500 14.795 1.00 77.56 411 ALA A CA 1
ATOM 3046 C C . ALA A 1 411 ? 17.985 28.411 16.320 1.00 77.56 411 ALA A C 1
ATOM 3048 O O . ALA A 1 411 ? 19.023 28.817 16.844 1.00 77.56 411 ALA A O 1
ATOM 3049 N N . ASN A 1 412 ? 17.003 27.843 17.024 1.00 82.12 412 ASN A N 1
ATOM 3050 C CA . ASN A 1 412 ? 17.067 27.718 18.479 1.00 82.12 412 ASN A CA 1
ATOM 3051 C C . ASN A 1 412 ? 17.740 26.407 18.902 1.00 82.12 412 ASN A C 1
ATOM 3053 O O . ASN A 1 412 ? 18.582 26.399 19.800 1.00 82.12 412 ASN A O 1
ATOM 3057 N N . ARG A 1 413 ? 17.429 25.292 18.227 1.00 80.50 413 ARG A N 1
ATOM 3058 C CA . ARG A 1 413 ? 17.864 23.953 18.655 1.00 80.50 413 ARG A CA 1
ATOM 3059 C C . ARG A 1 413 ? 19.305 23.612 18.293 1.00 80.50 413 ARG A C 1
ATOM 3061 O O . ARG A 1 413 ? 19.910 22.820 19.010 1.00 80.50 413 ARG A O 1
ATOM 3068 N N . MET A 1 414 ? 19.895 24.203 17.247 1.00 78.25 414 MET A N 1
ATOM 3069 C CA . MET A 1 414 ? 21.305 23.929 16.910 1.00 78.25 414 MET A CA 1
ATOM 3070 C C . MET A 1 414 ? 22.300 24.432 17.959 1.00 78.25 414 MET A C 1
ATOM 3072 O O . MET A 1 414 ? 23.430 23.948 17.991 1.00 78.25 414 MET A O 1
ATOM 3076 N N . ASN A 1 415 ? 21.898 25.374 18.814 1.00 77.50 415 ASN A N 1
ATOM 3077 C CA . ASN A 1 415 ? 22.750 25.849 19.905 1.00 77.50 415 ASN A CA 1
ATOM 3078 C C . ASN A 1 415 ? 22.865 24.818 21.041 1.00 77.50 415 ASN A C 1
ATOM 3080 O O . ASN A 1 415 ? 23.833 24.848 21.796 1.00 77.50 415 ASN A O 1
ATOM 3084 N N . GLU A 1 416 ? 21.902 23.898 21.151 1.00 81.25 416 GLU A N 1
ATOM 3085 C CA . GLU A 1 416 ? 21.775 22.961 22.274 1.00 81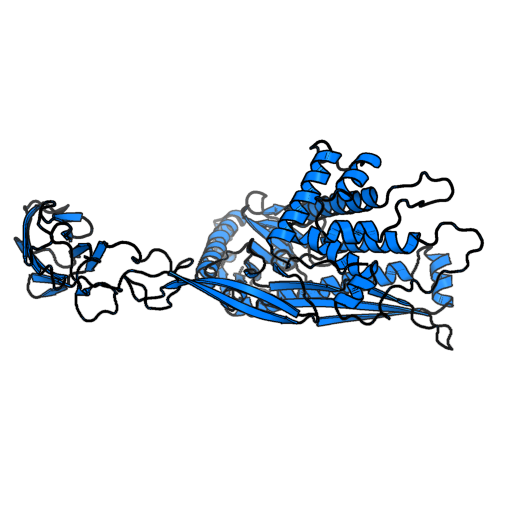.25 416 GLU A CA 1
ATOM 3086 C C . GLU A 1 416 ? 21.913 21.490 21.850 1.00 81.25 416 GLU A C 1
ATOM 3088 O O . GLU A 1 416 ? 22.295 20.642 22.658 1.00 81.25 416 GLU A O 1
ATOM 3093 N N . ARG A 1 417 ? 21.604 21.158 20.587 1.00 84.69 417 ARG A N 1
ATOM 3094 C CA . ARG A 1 417 ? 21.553 19.782 20.073 1.00 84.69 417 ARG A CA 1
ATOM 3095 C C . ARG A 1 417 ? 22.259 19.646 18.728 1.00 84.69 417 ARG A C 1
ATOM 3097 O O . ARG A 1 417 ? 22.235 20.534 17.880 1.00 84.69 417 ARG A O 1
ATOM 3104 N N . SER A 1 418 ? 22.845 18.471 18.503 1.00 85.00 418 SER A N 1
ATOM 3105 C CA . SER A 1 418 ? 23.376 18.100 17.192 1.00 85.00 418 SER A CA 1
ATOM 3106 C C . SER A 1 418 ? 22.244 17.855 16.188 1.00 85.00 418 SER A C 1
ATOM 3108 O O . SER A 1 418 ? 21.158 17.396 16.549 1.00 85.00 418 SER A O 1
ATOM 3110 N N . ILE A 1 419 ? 22.523 18.094 14.904 1.00 79.31 419 ILE A N 1
ATOM 3111 C CA . ILE A 1 419 ? 21.587 17.841 13.794 1.00 79.31 419 ILE A CA 1
ATOM 3112 C C . ILE A 1 419 ? 21.069 16.396 13.815 1.00 79.31 419 ILE A C 1
ATOM 3114 O O . ILE A 1 419 ? 19.877 16.163 13.644 1.00 79.31 419 ILE A O 1
ATOM 3118 N N . THR A 1 420 ? 21.946 15.430 14.095 1.00 81.50 420 THR A N 1
ATOM 3119 C CA . THR A 1 420 ? 21.592 14.011 14.228 1.00 81.50 420 THR A CA 1
ATOM 3120 C C . THR A 1 420 ? 20.503 13.785 15.277 1.00 81.50 420 THR A C 1
ATOM 3122 O O . THR A 1 420 ? 19.548 13.060 15.020 1.00 81.50 420 THR A O 1
ATOM 3125 N N . SER A 1 421 ? 20.612 14.431 16.442 1.00 83.69 421 SER A N 1
ATOM 3126 C CA . SER A 1 421 ? 19.623 14.300 17.516 1.00 83.69 421 SER A CA 1
ATOM 3127 C C . SER A 1 421 ? 18.276 14.910 17.123 1.00 83.69 421 SER A C 1
ATOM 3129 O O . SER A 1 421 ? 17.242 14.313 17.398 1.00 83.69 421 SER A O 1
ATOM 3131 N N . ILE A 1 422 ? 18.280 16.053 16.431 1.00 82.50 422 ILE A N 1
ATOM 3132 C CA . ILE A 1 422 ? 17.054 16.688 15.918 1.00 82.50 422 ILE A CA 1
ATOM 3133 C C . ILE A 1 422 ? 16.383 15.789 14.866 1.00 82.50 422 ILE A C 1
ATOM 3135 O O . ILE A 1 422 ? 15.163 15.672 14.831 1.00 82.50 422 ILE A O 1
ATOM 3139 N N . MET A 1 423 ? 17.167 15.097 14.037 1.00 80.81 423 MET A N 1
ATOM 3140 C CA . MET A 1 423 ? 16.642 14.179 13.023 1.00 80.81 423 MET A CA 1
ATOM 3141 C C . MET A 1 423 ? 16.095 12.869 13.593 1.00 80.81 423 MET A C 1
ATOM 3143 O O . MET A 1 423 ? 15.250 12.251 12.953 1.00 80.81 423 MET A O 1
ATOM 3147 N N . MET A 1 424 ? 16.511 12.441 14.787 1.00 84.50 424 MET A N 1
ATOM 3148 C CA . MET A 1 424 ? 15.834 11.328 15.464 1.00 84.50 424 MET A CA 1
ATOM 3149 C C . MET A 1 424 ? 14.387 11.693 15.825 1.00 84.50 424 MET A C 1
ATOM 3151 O O . MET A 1 424 ? 13.506 10.840 15.718 1.00 84.50 424 MET A O 1
ATOM 3155 N N . ASP A 1 425 ? 14.113 12.963 16.146 1.00 86.50 425 ASP A N 1
ATOM 3156 C CA . ASP A 1 425 ? 12.756 13.438 16.446 1.00 86.50 425 ASP A CA 1
ATOM 3157 C C . ASP A 1 425 ? 11.837 13.372 15.202 1.00 86.50 425 ASP A C 1
ATOM 3159 O O . ASP A 1 425 ? 10.629 13.168 15.341 1.00 86.50 425 ASP A O 1
ATOM 3163 N N . LEU A 1 426 ? 12.391 13.440 13.977 1.00 87.31 426 LEU A N 1
ATOM 3164 C CA . LEU A 1 426 ? 11.629 13.219 12.733 1.00 87.31 426 LEU A CA 1
ATOM 3165 C C . LEU A 1 426 ? 10.974 11.828 12.715 1.00 87.31 426 LEU A C 1
ATOM 3167 O O . LEU A 1 426 ? 9.899 11.660 12.138 1.00 87.31 426 LEU A O 1
ATOM 3171 N N . GLY A 1 427 ? 11.579 10.839 13.384 1.00 88.12 427 GLY A N 1
ATOM 3172 C CA . GLY A 1 427 ? 11.012 9.500 13.520 1.00 88.12 427 GLY A CA 1
ATOM 3173 C C . GLY A 1 427 ? 9.615 9.509 14.143 1.00 88.12 427 GLY A C 1
ATOM 3174 O O . GLY A 1 427 ? 8.746 8.774 13.683 1.00 88.12 427 GLY A O 1
ATOM 3175 N N . GLN A 1 428 ? 9.350 10.393 15.111 1.00 89.75 428 GLN A N 1
ATOM 3176 C CA . GLN A 1 428 ? 8.019 10.527 15.708 1.00 89.75 428 GLN A CA 1
ATOM 3177 C C . GLN A 1 428 ? 6.992 11.052 14.697 1.00 89.75 428 GLN A C 1
ATOM 3179 O O . GLN A 1 428 ? 5.871 10.550 14.652 1.00 89.75 428 GLN A O 1
ATOM 3184 N N . ALA A 1 429 ? 7.363 12.036 13.873 1.00 90.50 429 ALA A N 1
ATOM 3185 C CA . ALA A 1 429 ? 6.475 12.575 12.843 1.00 90.50 429 ALA A CA 1
ATOM 3186 C C . ALA A 1 429 ? 6.169 11.530 11.758 1.00 90.50 429 ALA A C 1
ATOM 3188 O O . ALA A 1 429 ? 5.023 11.408 11.327 1.00 90.50 429 ALA A O 1
ATOM 3189 N N . ILE A 1 430 ? 7.172 10.735 11.365 1.00 92.62 430 ILE A N 1
ATOM 3190 C CA . ILE A 1 430 ? 6.991 9.627 10.419 1.00 92.62 430 ILE A CA 1
ATOM 3191 C C . ILE A 1 430 ? 6.086 8.545 11.018 1.00 92.62 430 ILE A C 1
ATOM 3193 O O . ILE A 1 430 ? 5.170 8.092 10.341 1.00 92.62 430 ILE A O 1
ATOM 3197 N N . GLU A 1 431 ? 6.284 8.144 12.277 1.00 92.62 431 GLU A N 1
ATOM 3198 C CA . GLU A 1 431 ? 5.422 7.136 12.912 1.00 92.62 431 GLU A CA 1
ATOM 3199 C C . GLU A 1 431 ? 3.993 7.644 13.145 1.00 92.62 431 GLU A C 1
ATOM 3201 O O . GLU A 1 431 ? 3.044 6.876 12.999 1.00 92.62 431 GLU A O 1
ATOM 3206 N N . ALA A 1 432 ? 3.805 8.933 13.437 1.00 92.50 432 ALA A N 1
ATOM 3207 C CA . ALA A 1 432 ? 2.474 9.531 13.505 1.00 92.50 432 ALA A CA 1
ATOM 3208 C C . ALA A 1 432 ? 1.759 9.462 12.144 1.00 92.50 432 ALA A C 1
ATOM 3210 O O . ALA A 1 432 ? 0.609 9.027 12.080 1.00 92.50 432 ALA A O 1
ATOM 3211 N N . ALA A 1 433 ? 2.457 9.807 11.055 1.00 93.69 433 ALA A N 1
ATOM 3212 C CA . ALA A 1 433 ? 1.932 9.672 9.696 1.00 93.69 433 ALA A CA 1
ATOM 3213 C C . ALA A 1 433 ? 1.678 8.202 9.313 1.00 93.69 433 ALA A C 1
ATOM 3215 O O . ALA A 1 433 ? 0.696 7.890 8.642 1.00 93.69 433 ALA A O 1
ATOM 3216 N N . ASN A 1 434 ? 2.536 7.285 9.769 1.00 93.88 434 ASN A N 1
ATOM 3217 C CA . ASN A 1 434 ? 2.390 5.848 9.559 1.00 93.88 434 ASN A CA 1
ATOM 3218 C C . ASN A 1 434 ? 1.125 5.304 10.240 1.00 93.88 434 ASN A C 1
ATOM 3220 O O . ASN A 1 434 ? 0.334 4.614 9.602 1.00 93.88 434 ASN A O 1
ATOM 3224 N N . LEU A 1 435 ? 0.909 5.637 11.516 1.00 91.38 435 LEU A N 1
ATOM 3225 C CA . LEU A 1 435 ? -0.275 5.213 12.264 1.00 91.38 435 LEU A CA 1
ATOM 3226 C C . LEU A 1 435 ? -1.559 5.794 11.672 1.00 91.38 435 LEU A C 1
ATOM 3228 O O . LEU A 1 435 ? -2.524 5.055 11.499 1.00 91.38 435 LEU A O 1
ATOM 3232 N N . ASP A 1 436 ? -1.563 7.076 11.309 1.00 92.50 436 ASP A N 1
ATOM 3233 C CA . ASP A 1 436 ? -2.702 7.696 10.627 1.00 92.50 436 ASP A CA 1
ATOM 3234 C C . ASP A 1 436 ? -3.028 6.977 9.307 1.00 92.50 436 ASP A C 1
ATOM 3236 O O . ASP A 1 436 ? -4.179 6.627 9.044 1.00 92.50 436 ASP A O 1
ATOM 3240 N N . MET A 1 437 ? -2.011 6.649 8.509 1.00 92.88 437 MET A N 1
ATOM 3241 C CA . MET A 1 437 ? -2.213 5.912 7.265 1.00 92.88 437 MET A CA 1
ATOM 3242 C C . MET A 1 437 ? -2.738 4.485 7.497 1.00 92.88 437 MET A C 1
ATOM 3244 O O . MET A 1 437 ? -3.605 4.026 6.751 1.00 92.88 437 MET A O 1
ATOM 3248 N N . ILE A 1 438 ? -2.287 3.793 8.548 1.00 91.06 438 ILE A N 1
ATOM 3249 C CA . ILE A 1 438 ? -2.832 2.482 8.939 1.00 91.06 438 ILE A CA 1
ATOM 3250 C C . ILE A 1 438 ? -4.305 2.616 9.338 1.00 91.06 438 ILE A C 1
ATOM 3252 O O . ILE A 1 438 ? -5.121 1.789 8.937 1.00 91.06 438 ILE A O 1
ATOM 3256 N N . VAL A 1 439 ? -4.670 3.664 10.078 1.00 89.56 439 VAL A N 1
ATOM 3257 C CA . VAL A 1 439 ? -6.061 3.924 10.481 1.00 89.56 439 VAL A CA 1
ATOM 3258 C C . VAL A 1 439 ? -6.949 4.189 9.262 1.00 89.56 439 VAL A C 1
ATOM 3260 O O . VAL A 1 439 ? -8.054 3.654 9.185 1.00 89.56 439 VAL A O 1
ATOM 3263 N N . ARG A 1 440 ? -6.468 4.969 8.285 1.00 89.00 440 ARG A N 1
ATOM 3264 C CA . ARG A 1 440 ? -7.220 5.301 7.063 1.00 89.00 440 ARG A CA 1
ATOM 3265 C C . ARG A 1 440 ? -7.385 4.112 6.118 1.00 89.00 440 ARG A C 1
ATOM 3267 O O . ARG A 1 440 ? -8.463 3.898 5.567 1.00 89.00 440 ARG A O 1
ATOM 3274 N N . THR A 1 441 ? -6.320 3.339 5.931 1.00 86.50 441 THR A N 1
ATOM 3275 C CA . THR A 1 441 ? -6.272 2.260 4.929 1.00 86.50 441 THR A CA 1
ATOM 3276 C C . THR A 1 441 ? -6.696 0.910 5.495 1.00 86.50 441 THR A C 1
ATOM 3278 O O . THR A 1 441 ? -7.044 0.004 4.739 1.00 86.50 441 THR A O 1
ATOM 3281 N N . ASN A 1 442 ? -6.681 0.774 6.824 1.00 83.75 442 ASN A N 1
ATOM 3282 C CA . ASN A 1 442 ? -6.991 -0.437 7.577 1.00 83.75 442 ASN A CA 1
ATOM 3283 C C . ASN A 1 442 ? -6.088 -1.646 7.249 1.00 83.75 442 ASN A C 1
ATOM 3285 O O . ASN A 1 442 ? -6.424 -2.777 7.604 1.00 83.75 442 ASN A O 1
ATOM 3289 N N . LEU A 1 443 ? -4.981 -1.417 6.532 1.00 80.50 443 LEU A N 1
ATOM 3290 C CA . LEU A 1 443 ? -4.151 -2.465 5.932 1.00 80.50 443 LEU A CA 1
ATOM 3291 C C . LEU A 1 443 ? -2.660 -2.119 5.976 1.00 80.50 443 LEU A C 1
ATOM 3293 O O . LEU A 1 443 ? -1.877 -2.888 6.528 1.00 80.50 443 LEU A O 1
ATOM 3297 N N . ASN A 1 444 ? -2.261 -0.981 5.396 1.00 82.31 444 ASN A N 1
ATOM 3298 C CA . ASN A 1 444 ? -0.861 -0.733 5.055 1.00 82.31 444 ASN A CA 1
ATOM 3299 C C . ASN A 1 444 ? -0.269 0.443 5.833 1.00 82.31 444 ASN A C 1
ATOM 3301 O O . ASN A 1 444 ? -0.880 1.505 5.957 1.00 82.31 444 ASN A O 1
ATOM 3305 N N . GLY A 1 445 ? 0.967 0.253 6.290 1.00 88.81 445 GLY A N 1
ATOM 3306 C CA . GLY A 1 445 ? 1.833 1.311 6.806 1.00 88.81 445 GLY A CA 1
ATOM 3307 C C . GLY A 1 445 ? 2.804 1.829 5.746 1.00 88.81 445 GLY A C 1
ATOM 3308 O O . GLY A 1 445 ? 2.852 1.317 4.626 1.00 88.81 445 GLY A O 1
ATOM 3309 N N . ILE A 1 446 ? 3.558 2.874 6.089 1.00 93.50 446 ILE A N 1
ATOM 3310 C CA . ILE A 1 446 ? 4.557 3.491 5.208 1.00 93.50 446 ILE A CA 1
ATOM 3311 C C . ILE A 1 446 ? 5.657 2.461 4.960 1.00 93.50 446 ILE A C 1
ATOM 3313 O O . ILE A 1 446 ? 6.240 1.935 5.904 1.00 93.50 446 ILE A O 1
ATOM 3317 N N . GLY A 1 447 ? 5.941 2.177 3.691 1.00 90.81 447 GLY A N 1
ATOM 3318 C CA . GLY A 1 447 ? 7.045 1.297 3.299 1.00 90.81 447 GLY A CA 1
ATOM 3319 C C . GLY A 1 447 ? 8.153 2.042 2.568 1.00 90.81 447 GLY A C 1
ATOM 3320 O O . GLY A 1 447 ? 9.337 1.772 2.774 1.00 90.81 447 GLY A O 1
ATOM 3321 N N . VAL A 1 448 ? 7.773 3.022 1.744 1.00 93.19 448 VAL A N 1
ATOM 3322 C CA . VAL A 1 448 ? 8.686 3.739 0.854 1.00 93.19 448 VAL A CA 1
ATOM 3323 C C . VAL A 1 448 ? 8.540 5.244 1.046 1.00 93.19 448 VAL A C 1
ATOM 3325 O O . VAL A 1 448 ? 7.432 5.764 1.169 1.00 93.19 448 VAL A O 1
ATOM 3328 N N . ILE A 1 449 ? 9.665 5.952 1.036 1.00 95.06 449 ILE A N 1
ATOM 3329 C CA . ILE A 1 449 ? 9.742 7.407 1.126 1.00 95.06 449 ILE A CA 1
ATOM 3330 C C . ILE A 1 449 ? 10.485 7.944 -0.099 1.00 95.06 449 ILE A C 1
ATOM 3332 O O . ILE A 1 449 ? 11.598 7.516 -0.401 1.00 95.06 449 ILE A O 1
ATOM 3336 N N . TYR A 1 450 ? 9.887 8.918 -0.780 1.00 95.25 450 TYR A N 1
ATOM 3337 C CA . TYR A 1 450 ? 10.486 9.656 -1.886 1.00 95.25 450 TYR A CA 1
ATOM 3338 C C . TYR A 1 4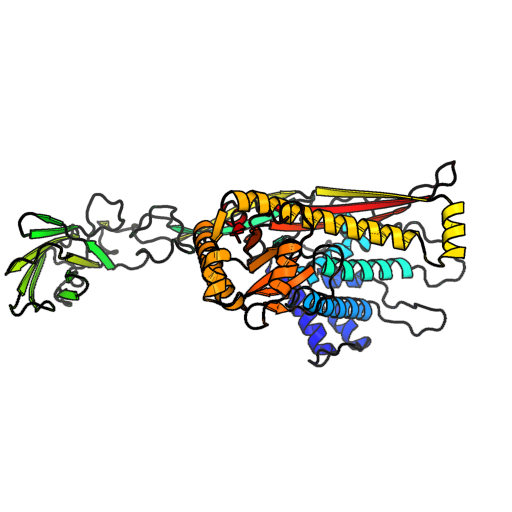50 ? 10.908 11.056 -1.453 1.00 95.25 450 TYR A C 1
ATOM 3340 O O . TYR A 1 450 ? 10.144 11.782 -0.813 1.00 95.25 450 TYR A O 1
ATOM 3348 N N . VAL A 1 451 ? 12.118 11.445 -1.852 1.00 94.38 451 VAL A N 1
ATOM 3349 C CA . VAL A 1 451 ? 12.708 12.751 -1.545 1.00 94.38 451 VAL A CA 1
ATOM 3350 C C . VAL A 1 451 ? 13.345 13.394 -2.776 1.00 94.38 451 VAL A C 1
ATOM 3352 O O . VAL A 1 451 ? 13.823 12.705 -3.679 1.00 94.38 451 VAL A O 1
ATOM 3355 N N . GLY A 1 452 ? 13.355 14.728 -2.806 1.00 93.12 452 GLY A N 1
ATOM 3356 C CA . GLY A 1 452 ? 14.027 15.513 -3.844 1.00 93.12 452 GLY A CA 1
ATOM 3357 C C . GLY A 1 452 ? 15.523 15.716 -3.581 1.00 93.12 452 GLY A C 1
ATOM 3358 O O . GLY A 1 452 ? 16.082 15.223 -2.602 1.00 93.12 452 GLY A O 1
ATOM 3359 N N . ALA A 1 453 ? 16.184 16.487 -4.449 1.00 89.62 453 ALA A N 1
ATOM 3360 C CA . ALA A 1 453 ? 17.646 16.633 -4.452 1.00 89.62 453 ALA A CA 1
ATOM 3361 C C . ALA A 1 453 ? 18.214 17.234 -3.156 1.00 89.62 453 ALA A C 1
ATOM 3363 O O . ALA A 1 453 ? 19.168 16.695 -2.595 1.00 89.62 453 ALA A O 1
ATOM 3364 N N . SER A 1 454 ? 17.613 18.311 -2.641 1.00 86.62 454 SER A N 1
ATOM 3365 C CA . SER A 1 454 ? 18.094 18.967 -1.416 1.00 86.62 454 SER A CA 1
ATOM 3366 C C . SER A 1 454 ? 17.966 18.047 -0.203 1.00 86.62 454 SER A C 1
ATOM 3368 O O . SER A 1 454 ? 18.914 17.891 0.563 1.00 86.62 454 SER A O 1
ATOM 3370 N N . ALA A 1 455 ? 16.826 17.367 -0.080 1.00 87.94 455 ALA A N 1
ATOM 3371 C CA . ALA A 1 455 ? 16.577 16.382 0.962 1.00 87.94 455 ALA A CA 1
ATOM 3372 C C . ALA A 1 455 ? 17.541 15.190 0.862 1.00 87.94 455 ALA A C 1
ATOM 3374 O O . ALA A 1 455 ? 18.109 14.781 1.868 1.00 87.94 455 ALA A O 1
ATOM 3375 N N . ALA A 1 456 ? 17.793 14.676 -0.346 1.00 89.06 456 ALA A N 1
ATOM 3376 C CA . ALA A 1 456 ? 18.758 13.603 -0.576 1.00 89.06 456 ALA A CA 1
ATOM 3377 C C . ALA A 1 456 ? 20.180 14.007 -0.159 1.00 89.06 456 ALA A C 1
ATOM 3379 O O . ALA A 1 456 ? 20.871 13.227 0.491 1.00 89.06 456 ALA A O 1
ATOM 3380 N N . SER A 1 457 ? 20.599 15.236 -0.481 1.00 86.06 457 SER A N 1
ATOM 3381 C CA . SER A 1 457 ? 21.905 15.760 -0.063 1.00 86.06 457 SER A CA 1
ATOM 3382 C C . SER A 1 457 ? 22.010 15.901 1.456 1.00 86.06 457 SER A C 1
ATOM 3384 O O . SER A 1 457 ? 23.035 15.557 2.035 1.00 86.06 457 SER A O 1
ATOM 3386 N N . TYR A 1 458 ? 20.930 16.337 2.108 1.00 85.19 458 TYR A N 1
ATOM 3387 C CA . TYR A 1 458 ? 20.885 16.512 3.553 1.00 85.19 458 TYR A CA 1
ATOM 3388 C C . TYR A 1 458 ? 20.901 15.158 4.275 1.00 85.19 458 TYR A C 1
ATOM 3390 O O . TYR A 1 458 ? 21.784 14.886 5.086 1.00 85.19 458 TYR A O 1
ATOM 3398 N N . LEU A 1 459 ? 19.978 14.263 3.915 1.00 87.00 459 LEU A N 1
ATOM 3399 C CA . LEU A 1 459 ? 19.866 12.925 4.495 1.00 87.00 459 LEU A CA 1
ATOM 3400 C C . LEU A 1 459 ? 21.109 12.069 4.221 1.00 87.00 459 LEU A C 1
ATOM 3402 O O . LEU A 1 459 ? 21.526 11.319 5.096 1.00 87.00 459 LEU A O 1
ATOM 3406 N N . GLY A 1 460 ? 21.744 12.218 3.055 1.00 85.00 460 GLY A N 1
ATOM 3407 C CA . GLY A 1 460 ? 22.955 11.480 2.684 1.00 85.00 460 GLY A CA 1
ATOM 3408 C C . GLY A 1 460 ? 24.184 11.781 3.551 1.00 85.00 460 GLY A C 1
ATOM 3409 O O . GLY A 1 460 ? 25.146 11.021 3.515 1.00 85.00 460 GLY A O 1
ATOM 3410 N N . THR A 1 461 ? 24.155 12.860 4.339 1.00 84.62 461 THR A N 1
ATOM 3411 C CA . THR A 1 461 ? 25.224 13.210 5.296 1.00 84.62 461 THR A CA 1
ATOM 3412 C C . THR A 1 461 ? 24.992 12.672 6.708 1.00 84.62 461 THR A C 1
ATOM 3414 O O . THR A 1 461 ? 25.846 12.841 7.579 1.00 84.62 461 THR A O 1
ATOM 3417 N N . LEU A 1 462 ? 23.844 12.035 6.956 1.00 87.50 462 LEU A N 1
ATOM 3418 C CA . LEU A 1 462 ? 23.500 11.501 8.269 1.00 87.50 462 LEU A CA 1
ATOM 3419 C C . LEU A 1 462 ? 24.293 10.224 8.589 1.00 87.50 462 LEU A C 1
ATOM 3421 O O . LEU A 1 462 ? 24.673 9.480 7.683 1.00 87.50 462 LEU A O 1
ATOM 3425 N N . PRO A 1 463 ? 24.538 9.942 9.883 1.00 88.50 463 PRO A N 1
ATOM 3426 C CA . PRO A 1 463 ? 25.232 8.729 10.290 1.00 88.50 463 PRO A CA 1
ATOM 3427 C C . PRO A 1 463 ? 24.421 7.463 9.959 1.00 88.50 463 PRO A C 1
ATOM 3429 O O . PRO A 1 463 ? 23.187 7.515 9.888 1.00 88.50 463 PRO A O 1
ATOM 3432 N N . PRO A 1 464 ? 25.097 6.304 9.837 1.00 86.88 464 PRO A N 1
ATOM 3433 C CA . PRO A 1 464 ? 24.481 5.037 9.435 1.00 86.88 464 PRO A CA 1
ATOM 3434 C C . PRO A 1 464 ? 23.402 4.529 10.397 1.00 86.88 464 PRO A C 1
ATOM 3436 O O . PRO A 1 464 ? 22.553 3.738 9.997 1.00 86.88 464 PRO A O 1
ATOM 3439 N N . GLU A 1 465 ? 23.411 4.998 11.647 1.00 85.88 465 GLU A N 1
ATOM 3440 C CA . GLU A 1 465 ? 22.369 4.712 12.639 1.00 85.88 465 GLU A CA 1
ATOM 3441 C C . GLU A 1 465 ? 20.999 5.277 12.230 1.00 85.88 465 GLU A C 1
ATOM 3443 O O . GLU A 1 465 ? 19.970 4.691 12.554 1.00 85.88 465 GLU A O 1
ATOM 3448 N N . ILE A 1 466 ? 20.980 6.400 11.498 1.00 87.62 466 ILE A N 1
ATOM 3449 C CA . ILE A 1 466 ? 19.750 7.019 10.988 1.00 87.62 466 ILE A CA 1
ATOM 3450 C C . ILE A 1 466 ? 19.511 6.622 9.535 1.00 87.62 466 ILE A C 1
ATOM 3452 O O . ILE A 1 466 ? 18.392 6.249 9.190 1.00 87.62 466 ILE A O 1
ATOM 3456 N N . LEU A 1 467 ? 20.532 6.701 8.678 1.00 91.00 467 LEU A N 1
ATOM 3457 C CA . LEU A 1 467 ? 20.419 6.341 7.266 1.00 91.00 467 LEU A CA 1
ATOM 3458 C C . LEU A 1 467 ? 21.462 5.291 6.893 1.00 91.00 467 LEU A C 1
ATOM 3460 O O . LEU A 1 467 ? 22.631 5.599 6.672 1.00 91.00 467 LEU A O 1
ATOM 3464 N N . GLN A 1 468 ? 21.014 4.054 6.717 1.00 91.44 468 GLN A N 1
ATOM 3465 C CA . GLN A 1 468 ? 21.846 3.009 6.143 1.00 91.44 468 GLN A CA 1
ATOM 3466 C C . GLN A 1 468 ? 21.910 3.193 4.621 1.00 91.44 468 GLN A C 1
ATOM 3468 O O . GLN A 1 468 ? 20.933 2.927 3.922 1.00 91.44 468 GLN A O 1
ATOM 3473 N N . ALA A 1 469 ? 23.048 3.654 4.100 1.00 87.94 469 ALA A N 1
ATOM 3474 C CA . ALA A 1 469 ? 23.232 3.897 2.668 1.00 87.94 469 ALA A CA 1
ATOM 3475 C C . ALA A 1 469 ? 23.066 2.619 1.818 1.00 87.94 469 ALA A C 1
ATOM 3477 O O . ALA A 1 469 ? 23.463 1.526 2.222 1.00 87.94 469 ALA A O 1
ATOM 3478 N N . SER A 1 470 ? 22.506 2.767 0.613 1.00 85.69 470 SER A N 1
ATOM 3479 C CA . SER A 1 470 ? 22.269 1.665 -0.335 1.00 85.69 470 SER A CA 1
ATOM 3480 C C . SER A 1 470 ? 23.518 1.213 -1.102 1.00 85.69 470 SER A C 1
ATOM 3482 O O . SER A 1 470 ? 23.483 0.162 -1.733 1.00 85.69 470 SER A O 1
ATOM 3484 N N . ASN A 1 471 ? 24.596 2.007 -1.092 1.00 84.44 471 ASN A N 1
ATOM 3485 C CA . ASN A 1 471 ? 25.778 1.868 -1.960 1.00 84.44 471 ASN A CA 1
ATOM 3486 C C . ASN A 1 471 ? 25.485 1.917 -3.476 1.00 84.44 471 ASN A C 1
ATOM 3488 O O . ASN A 1 471 ? 26.375 1.656 -4.288 1.00 84.44 471 ASN A O 1
ATOM 3492 N N . VAL A 1 472 ? 24.272 2.310 -3.880 1.00 86.50 472 VAL A N 1
ATOM 3493 C CA . VAL A 1 472 ? 23.936 2.559 -5.286 1.00 86.50 472 VAL A CA 1
ATOM 3494 C C . VAL A 1 472 ? 24.549 3.894 -5.706 1.00 86.50 472 VAL A C 1
ATOM 3496 O O . VAL A 1 472 ? 24.387 4.913 -5.032 1.00 86.50 472 VAL A O 1
ATOM 3499 N N . LYS A 1 473 ? 25.272 3.902 -6.831 1.00 86.31 473 LYS A N 1
ATOM 3500 C CA . LYS A 1 473 ? 25.887 5.129 -7.350 1.00 86.31 473 LYS A CA 1
ATOM 3501 C C . LYS A 1 473 ? 24.800 6.135 -7.759 1.00 86.31 473 LYS A C 1
ATOM 3503 O O . LYS A 1 473 ? 23.872 5.736 -8.466 1.00 86.31 473 LYS A O 1
ATOM 3508 N N . PRO A 1 474 ? 24.929 7.424 -7.388 1.00 84.69 474 PRO A N 1
ATOM 3509 C CA . PRO A 1 474 ? 24.026 8.464 -7.864 1.00 84.69 474 PRO A CA 1
ATOM 3510 C C . PRO A 1 474 ? 23.962 8.472 -9.395 1.00 84.69 474 PRO A C 1
ATOM 3512 O O . PRO A 1 474 ? 24.999 8.519 -10.061 1.00 84.69 474 PRO A O 1
ATOM 3515 N N . ARG A 1 475 ? 22.748 8.407 -9.947 1.00 84.38 475 ARG A N 1
ATOM 3516 C CA . ARG A 1 475 ? 22.484 8.401 -11.393 1.00 84.38 475 ARG A CA 1
ATOM 3517 C C . ARG A 1 475 ? 21.328 9.334 -11.733 1.00 84.38 475 ARG A C 1
ATOM 3519 O O . ARG A 1 475 ? 20.532 9.680 -10.865 1.00 84.38 475 ARG A O 1
ATOM 3526 N N . ALA A 1 476 ? 21.235 9.741 -12.995 1.00 81.69 476 ALA A N 1
ATOM 3527 C CA . ALA A 1 476 ? 20.067 10.469 -13.475 1.00 81.69 476 ALA A CA 1
ATOM 3528 C C . ALA A 1 476 ? 18.821 9.566 -13.402 1.00 81.69 476 ALA A C 1
ATOM 3530 O O . ALA A 1 476 ? 18.888 8.391 -13.761 1.00 81.69 476 ALA A O 1
ATOM 3531 N N . GLY A 1 477 ? 17.699 10.120 -12.938 1.00 84.38 477 GLY A N 1
ATOM 3532 C CA . GLY A 1 477 ? 16.453 9.382 -12.711 1.00 84.38 477 GLY A CA 1
ATOM 3533 C C . GLY A 1 477 ? 16.242 8.972 -11.253 1.00 84.38 477 GLY A C 1
ATOM 3534 O O . GLY A 1 477 ? 16.936 9.435 -10.349 1.00 84.38 477 GLY A O 1
ATOM 3535 N N . THR A 1 478 ? 15.245 8.122 -11.025 1.00 87.94 478 THR A N 1
ATOM 3536 C CA . THR A 1 478 ? 14.893 7.628 -9.689 1.00 87.94 478 THR A CA 1
ATOM 3537 C C . THR A 1 478 ? 15.841 6.507 -9.264 1.00 87.94 478 THR A C 1
ATOM 3539 O O . THR A 1 478 ? 16.093 5.573 -10.027 1.00 87.94 478 THR A O 1
ATOM 3542 N N . TYR A 1 479 ? 16.370 6.571 -8.042 1.00 89.69 479 TYR A N 1
ATOM 3543 C CA . TYR A 1 479 ? 17.216 5.510 -7.487 1.00 89.69 479 TYR A CA 1
ATOM 3544 C C . TYR A 1 479 ? 17.115 5.443 -5.962 1.00 89.69 479 TYR A C 1
ATOM 3546 O O . TYR A 1 479 ? 16.689 6.391 -5.300 1.00 89.69 479 TYR A O 1
ATOM 3554 N N . ARG A 1 480 ? 17.505 4.302 -5.392 1.00 90.69 480 ARG A N 1
ATOM 3555 C CA . ARG A 1 480 ? 17.474 4.066 -3.947 1.00 90.69 480 ARG A CA 1
ATOM 3556 C C . ARG A 1 480 ? 18.658 4.734 -3.251 1.00 90.69 480 ARG A C 1
ATOM 3558 O O . ARG A 1 480 ? 19.808 4.466 -3.593 1.00 90.69 480 ARG A O 1
ATOM 3565 N N . LEU A 1 481 ? 18.384 5.537 -2.226 1.00 91.31 481 LEU A N 1
ATOM 3566 C CA . LEU A 1 481 ? 19.397 6.170 -1.375 1.00 91.31 481 LEU A CA 1
ATOM 3567 C C . LEU A 1 481 ? 19.836 5.263 -0.221 1.00 91.31 481 LEU A C 1
ATOM 3569 O O . LEU A 1 481 ? 21.012 5.239 0.137 1.00 91.31 481 LEU A O 1
ATOM 3573 N N . GLY A 1 482 ? 18.903 4.514 0.365 1.00 91.75 482 GLY A N 1
ATOM 3574 C CA . GLY A 1 482 ? 19.182 3.694 1.538 1.00 91.75 482 GLY A CA 1
ATOM 3575 C C . GLY A 1 482 ? 17.933 3.355 2.334 1.00 91.75 482 GLY A C 1
ATOM 3576 O O . GLY A 1 482 ? 16.818 3.502 1.839 1.00 91.75 482 GLY A O 1
ATOM 3577 N N . ARG A 1 483 ? 18.130 2.928 3.580 1.00 91.62 483 ARG A N 1
ATOM 3578 C CA . ARG A 1 483 ? 17.061 2.638 4.533 1.00 91.62 483 ARG A CA 1
ATOM 3579 C C . ARG A 1 483 ? 17.119 3.614 5.707 1.00 91.62 483 ARG A C 1
ATOM 3581 O O . ARG A 1 483 ? 18.124 3.686 6.412 1.00 91.62 483 ARG A O 1
ATOM 3588 N N . LEU A 1 484 ? 16.040 4.363 5.904 1.00 90.50 484 LEU A N 1
ATOM 3589 C CA . LEU A 1 484 ? 15.875 5.337 6.978 1.00 90.50 484 LEU A CA 1
ATOM 3590 C C . LEU A 1 484 ? 15.339 4.640 8.241 1.00 90.50 484 LEU A C 1
ATOM 3592 O O . LEU A 1 484 ? 14.378 3.868 8.174 1.00 90.50 484 LEU A O 1
ATOM 3596 N N . LEU A 1 485 ? 15.971 4.901 9.389 1.00 89.00 485 LEU A N 1
ATOM 3597 C CA . LEU A 1 485 ? 15.667 4.320 10.707 1.00 89.00 485 LEU A CA 1
ATOM 3598 C C . LEU A 1 485 ? 15.619 2.781 10.710 1.00 89.00 485 LEU A C 1
ATOM 3600 O O . LEU A 1 485 ? 14.879 2.172 11.478 1.00 89.00 485 LEU A O 1
ATOM 3604 N N . GLY A 1 486 ? 16.350 2.139 9.794 1.00 86.25 486 GLY A N 1
ATOM 3605 C CA . GLY A 1 486 ? 16.344 0.682 9.639 1.00 86.25 486 GLY A CA 1
ATOM 3606 C C . GLY A 1 486 ? 15.000 0.075 9.207 1.00 86.25 486 GLY A C 1
ATOM 3607 O O . GLY A 1 486 ? 14.900 -1.150 9.157 1.00 86.25 486 GLY A O 1
ATOM 3608 N N . LYS A 1 487 ? 13.994 0.893 8.854 1.00 88.19 487 LYS A N 1
ATOM 3609 C CA . LYS A 1 487 ? 12.620 0.450 8.549 1.00 88.19 487 LYS A CA 1
ATOM 3610 C C . LYS A 1 487 ? 12.115 0.908 7.179 1.00 88.19 487 LYS A C 1
ATOM 3612 O O . LYS A 1 487 ? 11.562 0.094 6.449 1.00 88.19 487 LYS A O 1
ATOM 3617 N N . TYR A 1 488 ? 12.314 2.176 6.821 1.00 91.75 488 TYR A N 1
ATOM 3618 C CA . TYR A 1 488 ? 11.704 2.781 5.632 1.00 91.75 488 TYR A CA 1
ATOM 3619 C C . TYR A 1 488 ? 12.678 2.835 4.459 1.00 91.75 488 TYR A C 1
ATOM 3621 O O . TYR A 1 488 ? 13.803 3.309 4.612 1.00 91.75 488 TYR A O 1
ATOM 3629 N N . GLU A 1 489 ? 12.258 2.396 3.274 1.00 92.12 489 GLU A N 1
ATOM 3630 C CA . GLU A 1 489 ? 13.094 2.486 2.075 1.00 92.12 489 GLU A CA 1
ATOM 3631 C C . GLU A 1 489 ? 13.064 3.902 1.496 1.00 92.12 489 GLU A C 1
ATOM 3633 O O . GLU A 1 489 ? 12.001 4.438 1.191 1.00 92.12 489 GLU A O 1
ATOM 3638 N N . LEU A 1 490 ? 14.236 4.512 1.326 1.00 92.81 490 LEU A N 1
ATOM 3639 C CA . LEU A 1 490 ? 14.383 5.888 0.868 1.00 92.81 490 LEU A CA 1
ATOM 3640 C C . LEU A 1 490 ? 14.830 5.929 -0.597 1.00 92.81 490 LEU A C 1
ATOM 3642 O O . LEU A 1 490 ? 15.878 5.387 -0.958 1.00 92.81 490 LEU A O 1
ATOM 3646 N N . TYR A 1 491 ? 14.073 6.641 -1.427 1.00 93.81 491 TYR A N 1
ATOM 3647 C CA . TYR A 1 491 ? 14.337 6.833 -2.850 1.00 93.81 491 TYR A CA 1
ATOM 3648 C C . TYR A 1 491 ? 14.489 8.315 -3.187 1.00 93.81 491 TYR A C 1
ATOM 3650 O O . TYR A 1 491 ? 13.720 9.164 -2.737 1.00 93.81 491 TYR A O 1
ATOM 3658 N N . PHE A 1 492 ? 15.463 8.620 -4.036 1.00 92.88 492 PHE A N 1
ATOM 3659 C CA . PHE A 1 492 ? 15.563 9.910 -4.702 1.00 92.88 492 PHE A CA 1
ATOM 3660 C C . PHE A 1 492 ? 14.653 9.920 -5.929 1.00 92.88 492 PHE A C 1
ATOM 3662 O O . PHE A 1 492 ? 14.703 8.978 -6.716 1.00 92.88 492 PHE A O 1
ATOM 3669 N N . SER A 1 493 ? 13.873 10.984 -6.121 1.00 92.31 493 SER A N 1
ATOM 3670 C CA . SER A 1 493 ? 13.091 11.210 -7.340 1.00 92.31 493 SER A CA 1
ATOM 3671 C C . SER A 1 493 ? 13.247 12.656 -7.829 1.00 92.31 493 SER A C 1
ATOM 3673 O O . SER A 1 493 ? 13.090 13.583 -7.030 1.00 92.31 493 SER A O 1
ATOM 3675 N N . PRO A 1 494 ? 13.527 12.886 -9.128 1.00 88.94 494 PRO A N 1
ATOM 3676 C CA . PRO A 1 494 ? 13.761 14.222 -9.678 1.00 88.94 494 PRO A CA 1
ATOM 3677 C C . PRO A 1 494 ? 12.468 14.984 -10.035 1.00 88.94 494 PRO A C 1
ATOM 3679 O O . PRO A 1 494 ? 12.509 15.921 -10.831 1.00 88.94 494 PRO A O 1
ATOM 3682 N N . ILE A 1 495 ? 11.307 14.586 -9.503 1.00 89.06 495 ILE A N 1
ATOM 3683 C CA . ILE A 1 495 ? 10.034 15.236 -9.842 1.00 89.06 495 ILE A CA 1
ATOM 3684 C C . ILE A 1 495 ? 9.947 16.669 -9.280 1.00 89.06 495 ILE A C 1
ATOM 3686 O O . ILE A 1 495 ? 10.419 16.931 -8.170 1.00 89.06 495 ILE A O 1
ATOM 3690 N N . PRO A 1 496 ? 9.314 17.606 -10.012 1.00 84.81 496 PRO A N 1
ATOM 3691 C CA . PRO A 1 496 ? 9.236 19.007 -9.597 1.00 84.81 496 PRO A CA 1
ATOM 3692 C C . PRO A 1 496 ? 8.432 19.212 -8.306 1.00 84.81 496 PRO A C 1
ATOM 3694 O O . PRO A 1 496 ? 8.653 20.185 -7.594 1.00 84.81 496 PRO A O 1
ATOM 3697 N N . GLU A 1 497 ? 7.525 18.296 -7.972 1.00 86.06 497 GLU A N 1
ATOM 3698 C CA . GLU A 1 497 ? 6.701 18.375 -6.766 1.00 86.06 497 GLU A CA 1
ATOM 3699 C C . GLU A 1 497 ? 7.478 18.081 -5.463 1.00 86.06 497 GLU A C 1
ATOM 3701 O O . GLU A 1 497 ? 6.986 18.389 -4.378 1.00 86.06 497 GLU A O 1
ATOM 3706 N N . LEU A 1 498 ? 8.688 17.510 -5.551 1.00 85.69 498 LEU A N 1
ATOM 3707 C CA . LEU A 1 498 ? 9.566 17.220 -4.404 1.00 85.69 498 LEU A CA 1
ATOM 3708 C C . LEU A 1 498 ? 10.707 18.236 -4.237 1.00 85.69 498 LEU A C 1
ATOM 3710 O O . LEU A 1 498 ? 11.686 17.983 -3.531 1.00 85.69 498 LEU A O 1
ATOM 3714 N N . VAL A 1 499 ? 10.607 19.388 -4.897 1.00 86.12 499 VAL A N 1
ATOM 3715 C CA . VAL A 1 499 ? 11.607 20.452 -4.792 1.00 86.12 499 VAL A CA 1
ATOM 3716 C C . VAL A 1 499 ? 11.514 21.121 -3.417 1.00 86.12 499 VAL A C 1
ATOM 3718 O O . VAL A 1 499 ? 10.429 21.405 -2.913 1.00 86.12 499 VAL A O 1
ATOM 3721 N N . ALA A 1 500 ? 12.671 21.358 -2.800 1.00 80.62 500 ALA A N 1
ATOM 3722 C CA . ALA A 1 500 ? 12.760 22.074 -1.533 1.00 80.62 500 ALA A CA 1
ATOM 3723 C C . ALA A 1 500 ? 12.380 23.550 -1.699 1.00 80.62 500 ALA A C 1
ATOM 3725 O O . ALA A 1 500 ? 12.681 24.171 -2.720 1.00 80.62 500 ALA A O 1
ATOM 3726 N N . THR A 1 501 ? 11.758 24.117 -0.673 1.00 81.12 501 THR A N 1
ATOM 3727 C CA . THR A 1 501 ? 11.528 25.559 -0.560 1.00 81.12 501 THR A CA 1
ATOM 3728 C C . THR A 1 501 ? 12.650 26.195 0.265 1.00 81.12 501 THR A C 1
ATOM 3730 O O . THR A 1 501 ? 13.530 25.503 0.778 1.00 81.12 501 THR A O 1
ATOM 3733 N N . SER A 1 502 ? 12.645 27.525 0.405 1.00 75.94 502 SER A N 1
ATOM 3734 C CA . SER A 1 502 ? 13.564 28.221 1.323 1.00 75.94 502 SER A CA 1
ATOM 3735 C C . SER A 1 502 ? 13.442 27.727 2.765 1.00 75.94 502 SER A C 1
ATOM 3737 O O . SER A 1 502 ? 14.419 27.750 3.510 1.00 75.94 502 SER A O 1
ATOM 3739 N N . ASP A 1 503 ? 12.252 27.252 3.128 1.00 80.50 503 ASP A N 1
ATOM 3740 C CA . ASP A 1 503 ? 11.861 26.987 4.507 1.00 80.50 503 ASP A CA 1
ATOM 3741 C C . ASP A 1 503 ? 11.933 25.497 4.856 1.00 80.50 503 ASP A C 1
ATOM 3743 O O . ASP A 1 503 ? 11.636 25.130 5.988 1.00 80.50 503 ASP A O 1
ATOM 3747 N N . GLY A 1 504 ? 12.284 24.616 3.911 1.00 85.81 504 GLY A N 1
ATOM 3748 C CA . GLY A 1 504 ? 12.249 23.178 4.157 1.00 85.81 504 GLY A CA 1
ATOM 3749 C C . GLY A 1 504 ? 12.249 22.295 2.916 1.00 85.81 504 GLY A C 1
ATOM 3750 O O . GLY A 1 504 ? 12.457 22.745 1.790 1.00 85.81 504 GLY A O 1
ATOM 3751 N N . PHE A 1 505 ? 11.978 21.007 3.118 1.00 91.38 505 PHE A N 1
ATOM 3752 C CA . PHE A 1 505 ? 11.793 20.044 2.036 1.00 91.38 505 PHE A CA 1
ATOM 3753 C C . PHE A 1 505 ? 10.616 19.091 2.297 1.00 91.38 505 PHE A C 1
ATOM 3755 O O . PHE A 1 505 ? 10.382 18.684 3.438 1.00 91.38 505 PHE A O 1
ATOM 3762 N N . PRO A 1 506 ? 9.875 18.701 1.245 1.00 93.00 506 PRO A N 1
ATOM 3763 C CA . PRO A 1 506 ? 8.835 17.687 1.350 1.00 93.00 506 PRO A CA 1
ATOM 3764 C C . PRO A 1 506 ? 9.413 16.264 1.287 1.00 93.00 506 PRO A C 1
ATOM 3766 O O . PRO A 1 506 ? 10.344 15.976 0.530 1.00 93.00 506 PRO A O 1
ATOM 3769 N N . MET A 1 507 ? 8.804 15.353 2.041 1.00 94.31 507 MET A N 1
ATOM 3770 C CA . MET A 1 507 ? 9.013 13.909 1.968 1.00 94.31 507 MET A CA 1
ATOM 3771 C C . MET A 1 507 ? 7.682 13.238 1.629 1.00 94.31 507 MET A C 1
ATOM 3773 O O . MET A 1 507 ? 6.711 13.355 2.378 1.00 94.31 507 MET A O 1
ATOM 3777 N N . LEU A 1 508 ? 7.628 12.530 0.503 1.00 95.81 508 LEU A N 1
ATOM 3778 C CA . LEU A 1 508 ? 6.443 11.777 0.098 1.00 95.81 508 LEU A CA 1
ATOM 3779 C C . LEU A 1 508 ? 6.532 10.361 0.656 1.00 95.81 508 LEU A C 1
ATOM 3781 O O . LEU A 1 508 ? 7.381 9.580 0.239 1.00 95.81 508 LEU A O 1
ATOM 3785 N N . CYS A 1 509 ? 5.637 10.027 1.573 1.00 95.50 509 CYS A N 1
ATOM 3786 C CA . CYS A 1 509 ? 5.542 8.711 2.182 1.00 95.50 509 CYS A CA 1
ATOM 3787 C C . CYS A 1 509 ? 4.433 7.909 1.500 1.00 95.50 509 CYS A C 1
ATOM 3789 O O . CYS A 1 509 ? 3.313 8.398 1.354 1.00 95.50 509 CYS A O 1
ATOM 3791 N N . ILE A 1 510 ? 4.739 6.684 1.079 1.00 95.69 510 ILE A N 1
ATOM 3792 C CA . ILE A 1 510 ? 3.808 5.804 0.369 1.00 95.69 510 ILE A CA 1
ATOM 3793 C C . ILE A 1 510 ? 3.747 4.460 1.090 1.00 95.69 510 ILE A C 1
ATOM 3795 O O . ILE A 1 510 ? 4.771 3.898 1.500 1.00 95.69 510 ILE A O 1
ATOM 3799 N N . GLY A 1 511 ? 2.529 3.951 1.256 1.00 92.75 511 GLY A N 1
ATOM 3800 C CA . GLY A 1 511 ? 2.300 2.644 1.846 1.00 92.75 511 GLY A CA 1
ATOM 3801 C C . GLY A 1 511 ? 2.599 1.501 0.889 1.00 92.75 511 GLY A C 1
ATOM 3802 O O . GLY A 1 511 ? 2.409 1.622 -0.321 1.00 92.75 511 GLY A O 1
ATOM 3803 N N . THR A 1 512 ? 3.050 0.378 1.437 1.00 89.25 512 THR A N 1
ATOM 3804 C CA . THR A 1 512 ? 3.291 -0.849 0.668 1.00 89.25 512 THR A CA 1
ATOM 3805 C C . THR A 1 512 ? 2.625 -2.037 1.339 1.00 89.25 512 THR A C 1
ATOM 3807 O O . THR A 1 512 ? 2.523 -2.090 2.564 1.00 89.25 512 THR A O 1
ATOM 3810 N N . SER A 1 513 ? 2.192 -2.998 0.532 1.00 84.12 513 SER A N 1
ATOM 3811 C CA . SER A 1 513 ? 1.547 -4.228 0.978 1.00 84.12 513 SER A CA 1
ATOM 3812 C C . SER A 1 513 ? 2.147 -5.438 0.283 1.00 84.12 513 SER A C 1
ATOM 3814 O O . SER A 1 513 ? 2.422 -5.393 -0.918 1.00 84.12 513 SER A O 1
ATOM 3816 N N . ASP A 1 514 ? 2.228 -6.559 0.995 1.00 77.19 514 ASP A N 1
ATOM 3817 C CA . ASP A 1 514 ? 2.577 -7.852 0.395 1.00 77.19 514 ASP A CA 1
ATOM 3818 C C . ASP A 1 514 ? 1.474 -8.362 -0.549 1.00 77.19 514 ASP A C 1
ATOM 3820 O O . ASP A 1 514 ? 1.712 -9.184 -1.436 1.00 77.19 514 ASP A O 1
ATOM 3824 N N . GLN A 1 515 ? 0.244 -7.864 -0.384 1.00 78.81 515 GLN A N 1
ATOM 3825 C CA . GLN A 1 515 ? -0.878 -8.203 -1.248 1.00 78.81 515 GLN A CA 1
ATOM 3826 C C . GLN A 1 515 ? -0.935 -7.251 -2.445 1.00 78.81 515 GLN A C 1
ATOM 3828 O O . GLN A 1 515 ? -1.186 -6.055 -2.299 1.00 78.81 515 GLN A O 1
ATOM 3833 N N . ALA A 1 516 ? -0.783 -7.787 -3.659 1.00 77.56 516 ALA A N 1
ATOM 3834 C CA . ALA A 1 516 ? -0.792 -6.990 -4.889 1.00 77.56 516 ALA A CA 1
ATOM 3835 C C . ALA A 1 516 ? -2.037 -6.088 -5.012 1.00 77.56 516 ALA A C 1
ATOM 3837 O O . ALA A 1 516 ? -1.911 -4.901 -5.294 1.00 77.56 516 ALA A O 1
ATOM 3838 N N . GLY A 1 517 ? -3.231 -6.612 -4.714 1.00 78.88 517 GLY A N 1
ATOM 3839 C CA . GLY A 1 517 ? -4.483 -5.848 -4.787 1.00 78.88 517 GLY A CA 1
ATOM 3840 C C . GLY A 1 517 ? -4.669 -4.787 -3.696 1.00 78.88 517 GLY A C 1
ATOM 3841 O O . GLY A 1 517 ? -5.549 -3.940 -3.839 1.00 78.88 517 GLY A O 1
ATOM 3842 N N . ALA A 1 518 ? -3.859 -4.812 -2.634 1.00 83.12 518 ALA A N 1
ATOM 3843 C CA . ALA A 1 518 ? -3.941 -3.866 -1.523 1.00 83.12 518 ALA A CA 1
ATOM 3844 C C . ALA A 1 518 ? -2.952 -2.698 -1.646 1.00 83.12 518 ALA A C 1
ATOM 3846 O O . ALA A 1 518 ? -3.034 -1.757 -0.863 1.00 83.12 518 ALA A O 1
ATOM 3847 N N . ASN A 1 519 ? -2.026 -2.730 -2.607 1.00 89.44 519 ASN A N 1
ATOM 3848 C CA . ASN A 1 519 ? -1.084 -1.632 -2.831 1.00 89.44 519 ASN A CA 1
ATOM 3849 C C . ASN A 1 519 ? -1.796 -0.376 -3.375 1.00 89.44 519 ASN A C 1
ATOM 3851 O O . ASN A 1 519 ? -2.776 -0.505 -4.115 1.00 89.44 519 ASN A O 1
ATOM 3855 N N . PRO A 1 520 ? -1.316 0.843 -3.064 1.00 92.25 520 PRO A N 1
ATOM 3856 C CA . PRO A 1 520 ? -1.974 2.088 -3.481 1.00 92.25 520 PRO A CA 1
ATOM 3857 C C . PRO A 1 520 ? -1.928 2.347 -4.983 1.00 92.25 520 PRO A C 1
ATOM 3859 O O . PRO A 1 520 ? -2.789 3.039 -5.533 1.00 92.25 520 PRO A O 1
ATOM 3862 N N . TYR A 1 521 ? -0.931 1.783 -5.657 1.00 92.75 521 TYR A N 1
ATOM 3863 C CA . TYR A 1 521 ? -0.774 1.878 -7.095 1.00 92.75 521 TYR A CA 1
ATOM 3864 C C . TYR A 1 521 ? -0.795 0.487 -7.704 1.00 92.75 521 TYR A C 1
ATOM 3866 O O . TYR A 1 521 ? -0.159 -0.429 -7.186 1.00 92.75 521 TYR A O 1
ATOM 3874 N N . ILE A 1 522 ? -1.521 0.338 -8.802 1.00 89.69 522 ILE A N 1
ATOM 3875 C CA . ILE A 1 522 ? -1.649 -0.916 -9.523 1.00 89.69 522 ILE A CA 1
ATOM 3876 C C . ILE A 1 522 ? -0.948 -0.778 -10.864 1.00 89.69 522 ILE A C 1
ATOM 3878 O 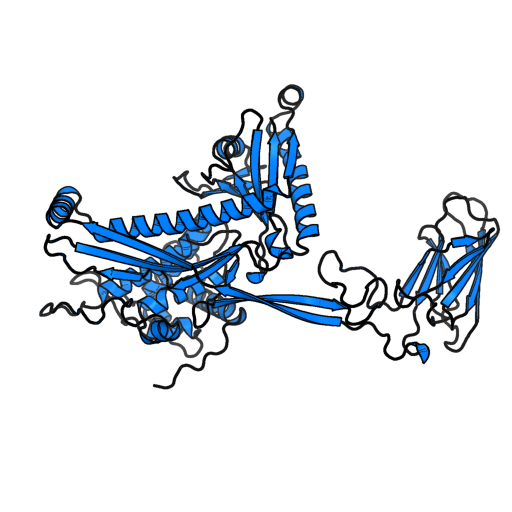O . ILE A 1 522 ? -1.242 0.132 -11.646 1.00 89.69 522 ILE A O 1
ATOM 3882 N N . THR A 1 523 ? -0.027 -1.701 -11.111 1.00 87.19 523 THR A N 1
ATOM 3883 C CA . THR A 1 523 ? 0.646 -1.860 -12.395 1.00 87.19 523 THR A CA 1
ATOM 3884 C C . THR A 1 523 ? 0.220 -3.167 -13.047 1.00 87.19 523 THR A C 1
ATOM 3886 O O . THR A 1 523 ? -0.233 -4.104 -12.392 1.00 87.19 523 THR A O 1
ATOM 3889 N N . GLY A 1 524 ? 0.341 -3.255 -14.358 1.00 80.19 524 GLY A N 1
ATOM 3890 C CA . GLY A 1 524 ? 0.122 -4.496 -15.085 1.00 80.19 524 GLY A CA 1
ATOM 3891 C C . GLY A 1 524 ? 0.704 -4.379 -16.476 1.00 80.19 524 GLY A C 1
ATOM 3892 O O . GLY A 1 524 ? 0.722 -3.290 -17.041 1.00 80.19 524 GLY A O 1
ATOM 3893 N N . THR A 1 525 ? 1.165 -5.484 -17.041 1.00 75.62 525 THR A N 1
ATOM 3894 C CA . THR A 1 525 ? 1.620 -5.507 -18.432 1.00 75.62 525 THR A CA 1
ATOM 3895 C C . THR A 1 525 ? 0.768 -6.495 -19.192 1.00 75.62 525 THR A C 1
ATOM 3897 O O . THR A 1 525 ? 0.648 -7.657 -18.811 1.00 75.62 525 THR A O 1
ATOM 3900 N N . ALA A 1 526 ? 0.132 -5.999 -20.249 1.00 72.12 526 ALA A N 1
ATOM 3901 C CA . ALA A 1 526 ? -0.602 -6.828 -21.190 1.00 72.12 526 ALA A CA 1
ATOM 3902 C C . ALA A 1 526 ? 0.294 -7.216 -22.372 1.00 72.12 526 ALA A C 1
ATOM 3904 O O . ALA A 1 526 ? 0.275 -8.357 -22.818 1.00 72.12 526 ALA A O 1
ATOM 3905 N N . LEU A 1 527 ? 1.108 -6.272 -22.848 1.00 72.25 527 LEU A N 1
ATOM 3906 C CA . LEU A 1 527 ? 2.079 -6.466 -23.914 1.00 72.25 527 LEU A CA 1
ATOM 3907 C C . LEU A 1 527 ? 3.348 -5.685 -23.571 1.00 72.25 527 LEU A C 1
ATOM 3909 O O . LEU A 1 527 ? 3.295 -4.461 -23.432 1.00 72.25 527 LEU A O 1
ATOM 3913 N N . GLY A 1 528 ? 4.478 -6.386 -23.449 1.00 69.38 528 GLY A N 1
ATOM 3914 C CA . GLY A 1 528 ? 5.787 -5.735 -23.353 1.00 69.38 528 GLY A CA 1
ATOM 3915 C C . GLY A 1 528 ? 6.129 -4.991 -24.648 1.00 69.38 528 GLY A C 1
ATOM 3916 O O . GLY A 1 528 ? 5.529 -5.256 -25.683 1.00 69.38 528 GLY A O 1
ATOM 3917 N N . ALA A 1 529 ? 7.096 -4.072 -24.617 1.00 71.88 529 ALA A N 1
ATOM 3918 C CA . ALA A 1 529 ? 7.426 -3.249 -25.782 1.00 71.88 529 ALA A CA 1
ATOM 3919 C C . ALA A 1 529 ? 7.762 -4.087 -27.038 1.00 71.88 529 ALA A C 1
ATOM 3921 O O . ALA A 1 529 ? 8.835 -4.685 -27.155 1.00 71.88 529 ALA A O 1
ATOM 3922 N N . ALA A 1 530 ? 6.829 -4.110 -27.985 1.00 70.62 530 ALA A N 1
ATOM 3923 C CA . ALA A 1 530 ? 6.942 -4.755 -29.281 1.00 70.62 530 ALA A CA 1
ATOM 3924 C C . ALA A 1 530 ? 7.538 -3.778 -30.297 1.00 70.62 530 ALA A C 1
ATOM 3926 O O . ALA A 1 530 ? 7.252 -2.580 -30.270 1.00 70.62 530 ALA A O 1
ATOM 3927 N N . VAL A 1 531 ? 8.366 -4.302 -31.199 1.00 69.25 531 VAL A N 1
ATOM 3928 C CA . VAL A 1 531 ? 9.092 -3.515 -32.199 1.00 69.25 531 VAL A CA 1
ATOM 3929 C C . VAL A 1 531 ? 8.703 -3.988 -33.590 1.00 69.25 531 VAL A C 1
ATOM 3931 O O . VAL A 1 531 ? 8.881 -5.159 -33.919 1.00 69.25 531 VAL A O 1
ATOM 3934 N N . SER A 1 532 ? 8.214 -3.071 -34.421 1.00 72.75 532 SER A N 1
ATOM 3935 C CA . SER A 1 532 ? 7.903 -3.328 -35.827 1.00 72.75 532 SER A CA 1
ATOM 3936 C C . SER A 1 532 ? 8.753 -2.439 -36.733 1.00 72.75 532 SER A C 1
ATOM 3938 O O . SER A 1 532 ? 8.793 -1.227 -36.515 1.00 72.75 532 SER A O 1
ATOM 3940 N N . PRO A 1 533 ? 9.409 -2.976 -37.778 1.00 70.88 533 PRO A N 1
ATOM 3941 C CA . PRO A 1 533 ? 10.078 -2.141 -38.768 1.00 70.88 533 PRO A CA 1
ATOM 3942 C C . PRO A 1 533 ? 9.055 -1.284 -39.525 1.00 70.88 533 PRO A C 1
ATOM 3944 O O . PRO A 1 533 ? 7.960 -1.743 -39.855 1.00 70.88 533 PRO A O 1
ATOM 3947 N N . LEU A 1 534 ? 9.416 -0.031 -39.801 1.00 77.19 534 LEU A N 1
ATOM 3948 C CA . LEU A 1 534 ? 8.649 0.859 -40.667 1.00 77.19 534 LEU A CA 1
ATOM 3949 C C . LEU A 1 534 ? 9.035 0.602 -42.130 1.00 77.19 534 LEU A C 1
ATOM 3951 O O . LEU A 1 534 ? 10.208 0.367 -42.433 1.00 77.19 534 LEU A O 1
ATOM 3955 N N . ALA A 1 535 ? 8.065 0.682 -43.045 1.00 77.25 535 ALA A N 1
ATOM 3956 C CA . ALA A 1 535 ? 8.350 0.647 -44.476 1.00 77.25 535 ALA A CA 1
ATOM 3957 C C . ALA A 1 535 ? 9.308 1.787 -44.859 1.00 77.25 535 ALA A C 1
ATOM 3959 O O . ALA A 1 535 ? 9.189 2.905 -44.354 1.00 77.25 535 ALA A O 1
ATOM 3960 N N . THR A 1 536 ? 10.259 1.498 -45.750 1.00 77.81 536 THR A N 1
ATOM 3961 C CA . THR A 1 536 ? 11.191 2.519 -46.247 1.00 77.81 536 THR A CA 1
ATOM 3962 C C . THR A 1 536 ? 10.405 3.535 -47.065 1.00 77.81 536 THR A C 1
ATOM 3964 O O . THR A 1 536 ? 9.702 3.151 -48.002 1.00 77.81 536 THR A O 1
ATOM 3967 N N . THR A 1 537 ? 10.480 4.815 -46.701 1.00 78.75 537 THR A N 1
ATOM 3968 C CA . THR A 1 537 ? 9.806 5.868 -47.470 1.00 78.75 537 THR A CA 1
ATOM 3969 C C . THR A 1 537 ? 10.543 6.138 -48.781 1.00 78.75 537 THR A C 1
ATOM 3971 O O . THR A 1 537 ? 11.695 5.742 -48.954 1.00 78.75 537 THR A O 1
ATOM 3974 N N . VAL A 1 538 ? 9.887 6.836 -49.714 1.00 78.56 538 VAL A N 1
ATOM 3975 C CA . VAL A 1 538 ? 10.484 7.245 -51.002 1.00 78.56 538 VAL A CA 1
ATOM 3976 C C . VAL A 1 538 ? 11.775 8.054 -50.795 1.00 78.56 538 VAL A C 1
ATOM 3978 O O . VAL A 1 538 ? 12.695 7.960 -51.600 1.00 78.56 538 VAL A O 1
ATOM 3981 N N . ASP A 1 539 ? 11.885 8.750 -49.662 1.00 80.62 539 ASP A N 1
ATOM 3982 C CA . ASP A 1 539 ? 13.066 9.520 -49.251 1.00 80.62 539 ASP A CA 1
ATOM 3983 C C . ASP A 1 539 ? 14.203 8.652 -48.669 1.00 80.62 539 ASP A C 1
ATOM 3985 O O . ASP A 1 539 ? 15.183 9.169 -48.133 1.00 80.62 539 ASP A O 1
ATOM 3989 N N . GLY A 1 540 ? 14.073 7.322 -48.709 1.00 77.25 540 GLY A N 1
ATOM 3990 C CA . GLY A 1 540 ? 15.059 6.386 -48.166 1.00 77.25 540 GLY A CA 1
ATOM 3991 C C . GLY A 1 540 ? 15.125 6.369 -46.636 1.00 77.25 540 GLY A C 1
ATOM 3992 O O . GLY A 1 540 ? 16.064 5.813 -46.066 1.00 77.25 540 GLY A O 1
ATOM 3993 N N . ILE A 1 541 ? 14.149 6.965 -45.946 1.00 83.31 541 ILE A N 1
ATOM 3994 C CA . ILE A 1 541 ? 14.102 6.973 -44.483 1.00 83.31 541 ILE A CA 1
ATOM 3995 C C . ILE A 1 541 ? 13.603 5.614 -44.004 1.00 83.31 541 ILE A C 1
ATOM 3997 O O . ILE A 1 541 ? 12.619 5.069 -44.503 1.00 83.31 541 ILE A O 1
ATOM 4001 N N . THR A 1 542 ? 14.290 5.071 -43.005 1.00 81.12 542 THR A N 1
ATOM 4002 C CA . THR A 1 542 ? 13.949 3.791 -42.376 1.00 81.12 542 THR A CA 1
ATOM 4003 C C . THR A 1 542 ? 13.785 3.987 -40.881 1.00 81.12 542 THR A C 1
ATOM 4005 O O . THR A 1 542 ? 14.411 4.865 -40.290 1.00 81.12 542 THR A O 1
ATOM 4008 N N . GLY A 1 543 ? 12.951 3.176 -40.245 1.00 80.62 543 GLY A N 1
ATOM 4009 C CA . GLY A 1 543 ? 12.616 3.373 -38.842 1.00 80.62 543 GLY A CA 1
ATOM 4010 C C . GLY A 1 543 ? 12.040 2.132 -38.192 1.00 80.62 543 GLY A C 1
ATOM 4011 O O . GLY A 1 543 ? 11.846 1.111 -38.851 1.00 80.62 543 GLY A O 1
ATOM 4012 N N . GLN A 1 544 ? 11.751 2.236 -36.900 1.00 80.00 544 GLN A N 1
ATOM 4013 C CA . GLN A 1 544 ? 10.940 1.252 -36.194 1.00 80.00 544 GLN A CA 1
ATOM 4014 C C . GLN A 1 544 ? 9.862 1.955 -35.379 1.00 80.00 544 GLN A C 1
ATOM 4016 O O . GLN A 1 544 ? 10.047 3.060 -34.863 1.00 80.00 544 GLN A O 1
ATOM 4021 N N . PHE A 1 545 ? 8.733 1.271 -35.276 1.00 80.75 545 PHE A N 1
ATOM 4022 C CA . PHE A 1 545 ? 7.616 1.595 -34.416 1.00 80.75 545 PHE A CA 1
ATOM 4023 C C . PHE A 1 545 ? 7.691 0.730 -33.158 1.00 80.75 545 PHE A C 1
ATOM 4025 O O . PHE A 1 545 ? 7.837 -0.490 -33.250 1.00 80.75 545 PHE A O 1
ATOM 4032 N N . VAL A 1 546 ? 7.599 1.370 -31.996 1.00 80.88 546 VAL A N 1
ATOM 4033 C CA . VAL A 1 546 ? 7.562 0.726 -30.683 1.00 80.88 546 VAL A CA 1
ATOM 4034 C C . VAL A 1 546 ? 6.161 0.863 -30.122 1.00 80.88 546 VAL A C 1
ATOM 4036 O O . VAL A 1 546 ? 5.599 1.959 -30.143 1.00 80.88 546 VAL A O 1
ATOM 4039 N N . PHE A 1 547 ? 5.615 -0.233 -29.607 1.00 82.12 547 PHE A N 1
ATOM 4040 C CA . PHE A 1 547 ? 4.294 -0.270 -28.996 1.00 82.12 547 PHE A CA 1
ATOM 4041 C C . PHE A 1 547 ? 4.294 -1.131 -27.739 1.00 82.12 547 PHE A C 1
ATOM 4043 O O . PHE A 1 547 ? 4.748 -2.271 -27.764 1.00 82.12 547 PHE A O 1
ATOM 4050 N N . GLU A 1 548 ? 3.735 -0.608 -26.658 1.00 80.50 548 GLU A N 1
ATOM 4051 C CA . GLU A 1 548 ? 3.515 -1.337 -25.413 1.00 80.50 548 GLU A CA 1
ATOM 4052 C C . GLU A 1 548 ? 2.098 -1.098 -24.893 1.00 80.50 548 GLU A C 1
ATOM 4054 O O . GLU A 1 548 ? 1.486 -0.050 -25.130 1.00 80.50 548 GLU A O 1
ATOM 4059 N N . ALA A 1 549 ? 1.572 -2.089 -24.175 1.00 81.69 549 ALA A N 1
ATOM 4060 C CA . ALA A 1 549 ? 0.266 -2.007 -23.542 1.00 81.69 549 ALA A CA 1
ATOM 4061 C C . ALA A 1 549 ? 0.372 -2.444 -22.080 1.00 81.69 549 ALA A C 1
ATOM 4063 O O . ALA A 1 549 ? 0.708 -3.592 -21.774 1.00 81.69 549 ALA A O 1
ATOM 4064 N N . GLY A 1 550 ? 0.033 -1.536 -21.172 1.00 83.50 550 GLY A N 1
ATOM 4065 C CA . GLY A 1 550 ? 0.139 -1.757 -19.737 1.00 83.50 550 GLY A CA 1
ATOM 4066 C C . GLY A 1 550 ? -0.878 -0.946 -18.948 1.00 83.50 550 GLY A C 1
ATOM 4067 O O . GLY A 1 550 ? -1.527 -0.041 -19.462 1.00 83.50 550 GLY A O 1
ATOM 4068 N N . VAL A 1 551 ? -1.050 -1.303 -17.687 1.00 86.25 551 VAL A N 1
ATOM 4069 C CA . VAL A 1 551 ? -1.827 -0.558 -16.703 1.00 86.25 551 VAL A CA 1
ATOM 4070 C C . VAL A 1 551 ? -0.864 0.159 -15.793 1.00 86.25 551 VAL A C 1
ATOM 4072 O O . VAL A 1 551 ? 0.007 -0.469 -15.203 1.00 86.25 551 VAL A O 1
ATOM 4075 N N . ASP A 1 552 ? -1.107 1.450 -15.616 1.00 89.12 552 ASP A N 1
ATOM 4076 C CA . ASP A 1 552 ? -0.533 2.242 -14.542 1.00 89.12 552 ASP A CA 1
ATOM 4077 C C . ASP A 1 552 ? -1.655 3.115 -13.987 1.00 89.12 552 ASP A C 1
ATOM 4079 O O . ASP A 1 552 ? -2.064 4.100 -14.611 1.00 89.12 552 ASP A O 1
ATOM 4083 N N . THR A 1 553 ? -2.209 2.746 -12.833 1.00 91.94 553 THR A N 1
ATOM 4084 C CA . THR A 1 553 ? -3.290 3.509 -12.200 1.00 91.94 553 THR A CA 1
ATOM 4085 C C . THR A 1 553 ? -3.222 3.463 -10.685 1.00 91.94 553 THR A C 1
ATOM 4087 O O . THR A 1 553 ? -2.709 2.524 -10.087 1.00 91.94 553 THR A O 1
ATOM 4090 N N . VAL A 1 554 ? -3.805 4.480 -10.054 1.00 93.19 554 VAL A N 1
ATOM 4091 C CA . VAL A 1 554 ? -4.159 4.420 -8.634 1.00 93.19 554 VAL A CA 1
ATOM 4092 C C . VAL A 1 554 ? -5.148 3.278 -8.422 1.00 93.19 554 VAL A C 1
ATOM 4094 O O . VAL A 1 554 ? -5.999 3.025 -9.283 1.00 93.19 554 VAL A O 1
ATOM 4097 N N . ASN A 1 555 ? -5.037 2.598 -7.284 1.00 91.81 555 ASN A N 1
ATOM 4098 C CA . ASN A 1 555 ? -5.941 1.524 -6.911 1.00 91.81 555 ASN A CA 1
ATOM 4099 C C . ASN A 1 555 ? -7.410 2.009 -6.946 1.00 91.81 555 ASN A C 1
ATOM 4101 O O . ASN A 1 555 ? -7.726 3.057 -6.384 1.00 91.81 555 ASN A O 1
ATOM 4105 N N . PRO A 1 556 ? -8.334 1.283 -7.599 1.00 89.31 556 PRO A N 1
ATOM 4106 C CA . PRO A 1 556 ? -9.745 1.668 -7.645 1.00 89.31 556 PRO A CA 1
ATOM 4107 C C . PRO A 1 556 ? -10.470 1.517 -6.295 1.00 89.31 556 PRO A C 1
ATOM 4109 O O . PRO A 1 556 ? -11.578 2.037 -6.134 1.00 89.31 556 PRO A O 1
ATOM 4112 N N . HIS A 1 557 ? -9.891 0.798 -5.332 1.00 88.88 557 HIS A N 1
ATOM 4113 C CA . HIS A 1 557 ? -10.399 0.722 -3.966 1.00 88.88 557 HIS A CA 1
ATOM 4114 C C . HIS A 1 557 ? -9.879 1.908 -3.156 1.00 88.88 557 HIS A C 1
ATOM 4116 O O . HIS A 1 557 ? -8.686 1.997 -2.880 1.00 88.88 557 HIS A O 1
ATOM 4122 N N . LEU A 1 558 ? -10.786 2.794 -2.734 1.00 88.06 558 LEU A N 1
ATOM 4123 C CA . LEU A 1 558 ? -10.444 4.036 -2.031 1.00 88.06 558 LEU A CA 1
ATOM 4124 C C . LEU A 1 558 ? -9.575 3.805 -0.784 1.00 88.06 558 LEU A C 1
ATOM 4126 O O . LEU A 1 558 ? -8.615 4.534 -0.573 1.00 88.06 558 LEU A O 1
ATOM 4130 N N . GLN A 1 559 ? -9.874 2.763 -0.003 1.00 86.25 559 GLN A N 1
ATOM 4131 C CA . GLN A 1 559 ? -9.115 2.412 1.205 1.00 86.25 559 GLN A CA 1
ATOM 4132 C C . GLN A 1 559 ? -7.642 2.109 0.900 1.00 86.25 559 GLN A C 1
ATOM 4134 O O . GLN A 1 559 ? -6.763 2.512 1.650 1.00 86.25 559 GLN A O 1
ATOM 4139 N N . CYS A 1 560 ? -7.361 1.443 -0.220 1.00 88.94 560 CYS A N 1
ATOM 4140 C CA . CYS A 1 560 ? -5.996 1.149 -0.651 1.00 88.94 560 CYS A CA 1
ATOM 4141 C C . CYS A 1 560 ? -5.362 2.352 -1.362 1.00 88.94 560 CYS A C 1
ATOM 4143 O O . CYS A 1 560 ? -4.180 2.619 -1.185 1.00 88.94 560 CYS A O 1
ATOM 4145 N N . ALA A 1 561 ? -6.141 3.105 -2.144 1.00 90.44 561 ALA A N 1
ATOM 4146 C CA . ALA A 1 561 ? -5.679 4.297 -2.853 1.00 90.44 561 ALA A CA 1
ATOM 4147 C C . ALA A 1 561 ? -5.147 5.381 -1.908 1.00 90.44 561 ALA A C 1
ATOM 4149 O O . ALA A 1 561 ? -4.190 6.068 -2.248 1.00 90.44 561 ALA A O 1
ATOM 4150 N N . ASP A 1 562 ? -5.750 5.510 -0.724 1.00 92.19 562 ASP A N 1
ATOM 4151 C CA . ASP A 1 562 ? -5.426 6.541 0.265 1.00 92.19 562 ASP A CA 1
ATOM 4152 C C . ASP A 1 562 ? -4.124 6.260 1.052 1.00 92.19 562 ASP A C 1
ATOM 4154 O O . ASP A 1 562 ? -3.827 6.931 2.038 1.00 92.19 562 ASP A O 1
ATOM 4158 N N . SER A 1 563 ? -3.304 5.283 0.632 1.00 92.38 563 SER A N 1
ATOM 4159 C CA . SER A 1 563 ? -2.019 4.957 1.283 1.00 92.38 563 SER A CA 1
ATOM 4160 C C . SER A 1 563 ? -0.869 5.889 0.861 1.00 92.38 563 SER A C 1
ATOM 4162 O O . SER A 1 563 ? 0.178 5.430 0.397 1.00 92.38 563 SER A O 1
ATOM 4164 N N . ALA A 1 564 ? -1.052 7.201 1.016 1.00 94.69 564 ALA A N 1
ATOM 4165 C CA . ALA A 1 564 ? 0.011 8.190 0.846 1.00 94.69 564 ALA A CA 1
ATOM 4166 C C . ALA A 1 564 ? -0.108 9.330 1.874 1.00 94.69 564 ALA A C 1
ATOM 4168 O O . ALA A 1 564 ? -1.209 9.694 2.296 1.00 94.69 564 ALA A O 1
ATOM 4169 N N . ALA A 1 565 ? 1.030 9.896 2.276 1.00 95.81 565 ALA A N 1
ATOM 4170 C CA . ALA A 1 565 ? 1.119 11.024 3.202 1.00 95.81 565 AL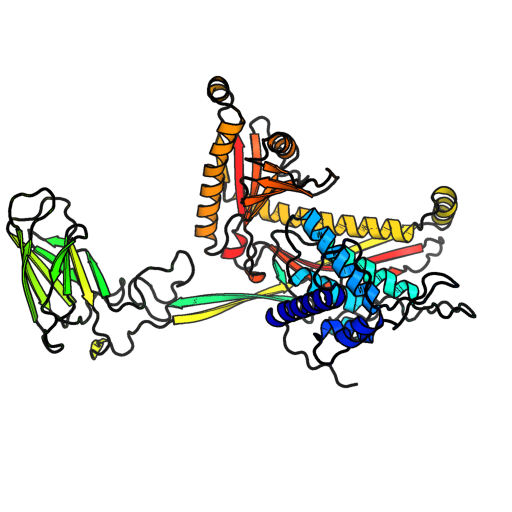A A CA 1
ATOM 4171 C C . ALA A 1 565 ? 2.304 11.929 2.842 1.00 95.81 565 ALA A C 1
ATOM 4173 O O . ALA A 1 565 ? 3.330 11.462 2.341 1.00 95.81 565 ALA A O 1
ATOM 4174 N N . LEU A 1 566 ? 2.168 13.230 3.091 1.00 95.06 566 LEU A N 1
ATOM 4175 C CA . LEU A 1 566 ? 3.222 14.213 2.857 1.00 95.06 566 LEU A CA 1
ATOM 4176 C C . LEU A 1 566 ? 3.764 14.699 4.197 1.00 95.06 566 LEU A C 1
ATOM 4178 O O . LEU A 1 566 ? 2.999 15.161 5.037 1.00 95.06 566 LEU A O 1
ATOM 4182 N N . ILE A 1 567 ? 5.080 14.645 4.385 1.00 94.75 567 ILE A N 1
ATOM 4183 C CA . ILE A 1 567 ? 5.740 15.238 5.548 1.00 94.75 567 ILE A CA 1
ATOM 4184 C C . ILE A 1 567 ? 6.541 16.442 5.073 1.00 94.75 567 ILE A C 1
ATOM 4186 O O . ILE A 1 567 ? 7.499 16.301 4.316 1.00 94.75 567 ILE A O 1
ATOM 4190 N N . ASN A 1 568 ? 6.158 17.630 5.522 1.00 93.00 568 ASN A N 1
ATOM 4191 C CA . ASN A 1 568 ? 6.913 18.850 5.287 1.00 93.00 568 ASN A CA 1
ATOM 4192 C C . ASN A 1 568 ? 7.899 19.045 6.434 1.00 93.00 568 ASN A C 1
ATOM 4194 O O . ASN A 1 568 ? 7.498 19.375 7.552 1.00 93.00 568 ASN A O 1
ATOM 4198 N N . VAL A 1 569 ? 9.182 18.841 6.146 1.00 90.31 569 VAL A N 1
ATOM 4199 C CA . VAL A 1 569 ? 10.273 19.125 7.078 1.00 90.31 569 VAL A CA 1
ATOM 4200 C C . VAL A 1 569 ? 10.648 20.587 6.918 1.00 90.31 569 VAL A C 1
ATOM 4202 O O . VAL A 1 569 ? 11.158 20.969 5.867 1.00 90.31 569 VAL A O 1
ATOM 4205 N N . LYS A 1 570 ? 10.376 21.397 7.939 1.00 89.44 570 LYS A N 1
ATOM 4206 C CA . LYS A 1 570 ? 10.731 22.816 7.985 1.00 89.44 570 LYS A CA 1
ATOM 4207 C C . LYS A 1 570 ? 12.030 23.015 8.754 1.00 89.44 570 LYS A C 1
ATOM 4209 O O . LYS A 1 570 ? 12.219 22.370 9.787 1.00 89.44 570 LYS A O 1
ATOM 4214 N N . PHE A 1 571 ? 12.906 23.870 8.235 1.00 82.12 571 PHE A N 1
ATOM 4215 C CA . PHE A 1 571 ? 14.192 24.190 8.852 1.00 82.12 571 PHE A CA 1
ATOM 4216 C C . PHE A 1 571 ? 14.041 25.066 10.088 1.00 82.12 571 PHE A C 1
ATOM 4218 O O . PHE A 1 571 ? 13.209 25.993 10.073 1.00 82.12 571 PHE A O 1
#

pLDDT: mean 78.5, std 16.26, range [24.06, 95.81]

Secondary structure (DSSP, 8-state):
-PPP------HHHHHHHHHHHHHHHHHHHTT---SS----HHHHHHHHTSTTS-HHHHHHHHHS-SEE-SSTTPPPEEHHHHHHHHHHHHHHHHHHHHSSPPPHHHHHHHHHHHHHHH-HHHHHHTT--TTSS--TT-----TT-TTTTHHHHHHHHHHHHHHHH---TTEEE--EETTTEEEEEEEEEEESS-BBTBPTT-B-SGGGTTSSSS-SEEEEEPEEETTEEEEE--SBTT-SS---EEEEEEEEEETTEEEEE--TT--TT--EEEEEEEE--TT--S-EEEEEEEETTTTEEEEEEESPPPTTPPEEEEEEE-TTSGGGTT-S--EEEEEEEEEEE-EEEEEEEEE-HHHHHHHHHHT-S-HHHHHHHHHHHHHHHHHHHHHHHHHHHHHTTSEEEEE--HHHHTTTS-HHHHHHHHHHHHHHHHHHHHHHHSS--EEEEEE-HHHHHHHTTS-TTTEEE--PPP-SS-EEEEEETTTEEEEE---GGG--BTTEEEEEEEE--SSGGGSSEEEEEEEEEEEEEEPPPTT--EEEEEEEEEEEEE-SSHHHHT-EEEEEEE-

Sequence (571 aa):
MPQPAAKSMTPSVQNQTNQFIKQTLDKVTGGKPSNIAVFDDANVQDHLRDSGAPQVVQDLMAVLPETVTFAEGAAPYNTASLVMDSIAKSEAMFAHEHGHAAPAWVADDALRSTLPLVSKNYAEFLGLPSQFLGSQKTVFDDVNSASGGAMSVSQVLTAIVMAYSEPMPFSGRIAMDQGLEGRVILVGHRAAAASGDYAQYASLDGLNAGKPFLMSQRMAQAVDTSGTWAATIKNASVDAAGSPILPSAVGVYVNGLLVGQSNPMANRSDTTITFSQSFHLPGTAAGTAVTVTGNATTGVLSAVFTPALASGSVVEFSAAIDFEHANMKGKRPVVESHATIKSIRATYASALYSVSQEARHQWAVDVKLDQSSQNMAAIRTQSVAERHHLAVRRMWRIASAHVFNFEMDKANRMNERSITSIMMDLGQAIEAANLDMIVRTNLNGIGVIYVGASAASYLGTLPPEILQASNVKPRAGTYRLGRLLGKYELYFSPIPELVATSDGFPMLCIGTSDQAGANPYITGTALGAAVSPLATTVDGITGQFVFEAGVDTVNPHLQCADSAALINVKF